Protein AF-0000000087804503 (afdb_homodimer)

pLDDT: mean 93.33, std 11.27, range [19.12, 98.81]

Nearest PDB structures (foldseek):
  5b58-assembly1_C  TM=9.175E-01  e=1.370E-24  Burkholderia cenocepacia J2315
  4hzi-assembly1_A  TM=8.835E-01  e=8.035E-25  Leptospira interrogans serovar Copenhageni str. Fiocruz L1-130
  7lb8-assembly1_C  TM=9.328E-01  e=2.657E-23  Escherichia coli K-12
  4hzi-assembly1_B  TM=8.898E-01  e=1.558E-23  Leptospira interrogans serovar Copenhageni str. Fiocruz L1-130
  6hs3-assembly1_B  TM=8.651E-01  e=2.160E-20  Burkholderia pseudomallei

Foldseek 3Di:
DKKWWAQFWFDPDPDTQAGGAIDTFDFLFEEEEEFDPSNCSLVVLCCLLVVTPTPDTAMDDVRHGPVPDDPLVSLLAEFEDAPDDDDPDWAFLLVLLLLLCVSVADDPPGDQDPLLNVLSCVLCVLLVNNVRRRPTLVPDDPLSNLSSSVSSRCSVVHQEYEYEASCPPHDPVSSVSVLVSVQCCSVVVSHRYYYYHHDLQSSQQRGQKYFQGGSNYGDDIGHQVPQVDQVNCCVRPVWGWDWDADPVRRTIDIDTHHPDCPVPPPPDD/DKKWWAQFWFDPDPDTQAGGAIDTFDFLFEEEEEFDPSNCSLVVLCCLLVVTPTPDTAMDDVNHGPVPDDPLRSLLAEFEDAPDDDDPDWAFLLVLLLLLCVSVQDDPPGDQDPLLNVLSCVLCVLLVNNVRRRPTLVPDDPLSNLSSSVSSRCSVVHQEYEYEASCPPHDPVSSVSVLVSVQCCSVVVSHRYYYYHHDLQSNQQRGQKYFQGGSNYGDDIGHQVPQVDQVSCCVRPVWGWDWDADPVRRTIDIDTHHPDCPVDPPPDD

InterPro domains:
  IPR003439 ABC transporter-like, ATP-binding domain [PF00005] (19-168)
  IPR003439 ABC transporter-like, ATP-binding domain [PS50893] (3-240)
  IPR003593 AAA+ ATPase domain [SM00382] (27-217)
  IPR017871 ABC transporter-like, conserved site [PS00211] (140-154)
  IPR027417 P-loop containing nucleoside triphosphate hydrolase [G3DSA:3.40.50.300] (1-257)
  IPR027417 P-loop containing nucleoside triphosphate hydrolase [SSF52540] (3-231)
  IPR051535 Bacterial siderophore ABC transporter ATP-binding [PTHR42771] (1-259)

Solvent-accessible surface area (backbone atoms only — not comparable to full-atom values): 28613 Å² total; per-residue (Å²): 116,48,41,36,36,42,48,25,19,30,60,54,93,90,45,76,49,27,64,61,38,68,47,73,53,64,63,49,29,36,33,27,41,30,51,38,79,86,22,36,65,67,60,50,53,34,35,71,71,63,73,38,75,63,76,36,61,46,42,26,50,67,84,35,53,58,85,72,48,52,69,51,62,44,40,48,42,46,32,67,38,63,70,79,76,80,73,77,82,92,42,28,37,47,58,51,19,47,58,24,37,50,58,75,41,71,57,101,77,49,70,87,46,73,65,54,52,51,39,36,52,49,23,27,52,74,50,72,34,57,94,46,28,82,38,46,48,88,76,44,54,74,59,54,40,49,38,43,51,49,21,12,36,54,25,33,61,37,55,30,40,36,31,35,38,79,50,68,98,46,38,69,41,48,31,43,50,52,51,48,46,53,50,44,48,24,71,76,66,50,23,22,32,40,31,38,48,76,50,64,50,58,42,30,61,66,27,58,29,37,38,33,24,41,84,21,34,80,76,46,73,39,36,33,85,75,50,68,43,50,67,48,42,31,70,45,45,52,22,38,51,52,77,45,58,37,90,77,75,64,31,43,37,68,51,78,39,65,71,64,86,77,74,72,76,59,77,80,123,118,48,41,36,34,42,47,26,20,30,60,54,95,90,46,74,50,27,64,61,36,70,48,71,53,63,64,50,31,36,34,26,42,33,50,38,79,86,21,33,65,66,61,50,51,34,34,72,70,64,74,37,71,64,77,36,60,44,42,27,49,67,84,35,53,58,83,74,47,52,69,49,63,43,40,48,42,45,33,66,38,63,71,78,74,80,73,77,82,94,42,27,36,48,58,52,18,47,58,22,37,51,59,76,43,72,57,99,79,49,70,88,46,73,64,53,53,51,39,35,51,49,22,27,54,76,51,71,34,59,94,45,28,83,38,47,50,87,77,43,53,74,58,54,41,51,36,42,51,50,19,12,36,53,25,32,61,38,54,29,40,36,30,36,39,82,50,67,97,47,38,68,41,47,31,42,52,52,52,50,44,53,49,45,47,24,73,77,66,50,24,23,32,41,29,38,49,74,52,64,50,57,40,31,59,67,26,58,30,38,40,33,24,43,83,23,34,79,75,47,73,37,35,31,86,76,51,68,43,50,68,48,41,30,70,46,44,51,22,38,53,52,78,45,60,38,89,78,76,63,31,44,35,67,50,76,39,64,71,65,86,78,76,71,76,59,76,7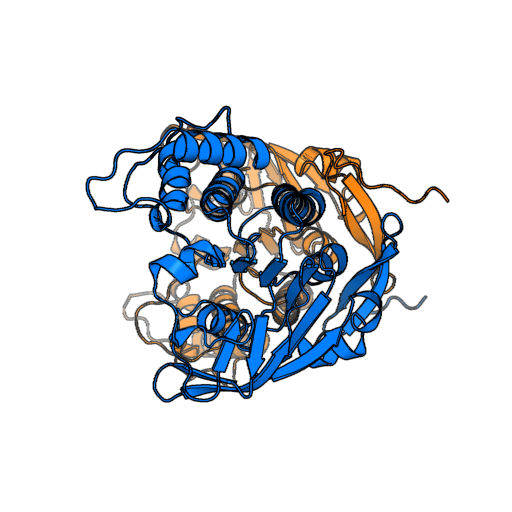9,126

Radius of gyration: 24.73 Å; Cα contacts (8 Å, |Δi|>4): 1094; chains: 2; bounding box: 48×69×72 Å

Secondary structure (DSSP, 8-state):
--EEEEEEEEEETTEEEEEEEEEEEPTTSEEEEEESTTSSHHHHHHHHTTSS--SEEEEEETTEEGGGS-HHHHHTTEEEE-SS----SS-BHHHHHHGGGGGG--STT----HHHHHHHHHHHHHTT-GGGTTSBGGGS-HHHHHHHHHHHHHHT--SEEEEESTTTT--HHHHHHHHHHHHHHHHHH--EEEEE---HHHHHHH-SEEEEEETTEEEEEE-HHHH-SHHHHHHHH-EEEEEEE-TTT--EEEEEEESS---------/--EEEEEEEEEETTEEEEEEEEEEEPTTSEEEEEESTTSSHHHHHHHHTTSS--SEEEEEETTEEGGGS-HHHHHTTEEEE-SS----SS-BHHHHHHGGGGGG--STT----HHHHHHHHHHHHHTT-GGGTTSBGGGS-HHHHHHHHHHHHHHT--SEEEEESTTTT--HHHHHHHHHHHHHHHHHH--EEEEE---HHHHHHH-SEEEEEETTEEEEEE-HHHH-SHHHHHHHH-EEEEEEE-TTT--EEEEEEESS---------

Organism: Veillonella parvula (NCBI:txid29466)

Sequence (538 aa):
MKLEVKNLTTGYGDTKIIENLNLTIPEGKVTALIGANGCGKSTLLKTICRIIRPMDGDVLLDGKSIGSYGSRELAKKVAILPQNPTAPGEITVRELVMYGRAPHQGSLFARTTKEDKEIVEWALKETELLQFADRGITNMSGGQRQRAWIAMAIAQNTDILFLDEPTSFLDVSHQMDVLHLVEHLNKAYNKTIVMVIHELNEAARFADNLVAMKDGKIQYEG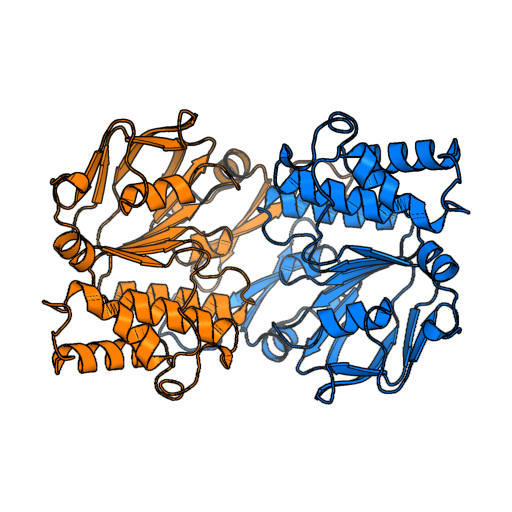TPHTIFHNEMLKDVFGVDSTIMNDPKTDRPFCIPYSTKNYGHTAREVMKLEVKNLTTGYGDTKIIENLNLTIPEGKVTALIGANGCGKSTLLKTICRIIRPMDGDVLLDGKSIGSYGSRELAKKVAILPQNPTAPGEITVRELVMYGRAPHQGSLFARTTKEDKEIVEWALKETELLQFADRGITNMSGGQRQRAWIAMAIAQNTDILFLDEPTSFLDVSHQMDVLHLVEHLNKAYNKTIVMVIHELNEAARFADNLVAMKDGKIQYEGTPHTIFHNEMLKDVFGVDSTIMNDPKTDRPFCIPYSTKNYGHTAREV

Structure (mmCIF, N/CA/C/O backbone):
data_AF-0000000087804503-model_v1
#
loop_
_entity.id
_entity.type
_entity.pdbx_description
1 polymer 'ABC transporter ATP-binding protein'
#
loop_
_atom_site.group_PDB
_atom_site.id
_atom_site.type_symbol
_atom_site.label_atom_id
_atom_site.label_alt_id
_atom_site.label_comp_id
_atom_site.label_asym_id
_atom_site.label_entity_id
_atom_site.label_seq_id
_atom_site.pdbx_PDB_ins_code
_atom_site.Cartn_x
_atom_site.Cartn_y
_atom_site.Cartn_z
_atom_site.occupancy
_atom_site.B_iso_or_equiv
_atom_site.auth_seq_id
_atom_site.auth_comp_id
_atom_site.auth_asym_id
_atom_site.auth_atom_id
_atom_site.pdbx_PDB_model_num
ATOM 1 N N . MET A 1 1 ? -2.441 -28.484 -14.812 1 80.06 1 MET A N 1
ATOM 2 C CA . MET A 1 1 ? -2.969 -28.844 -13.5 1 80.06 1 MET A CA 1
ATOM 3 C C . MET A 1 1 ? -4.203 -28.016 -13.156 1 80.06 1 MET A C 1
ATOM 5 O O . MET A 1 1 ? -4.133 -26.797 -13.102 1 80.06 1 MET A O 1
ATOM 9 N N . LYS A 1 2 ? -5.25 -28.812 -13.062 1 90.62 2 LYS A N 1
ATOM 10 C CA . LYS A 1 2 ? -6.543 -28.156 -12.898 1 90.62 2 LYS A CA 1
ATOM 11 C C . LYS A 1 2 ? -6.844 -27.906 -11.422 1 90.62 2 LYS A C 1
ATOM 13 O O . LYS A 1 2 ? -6.738 -28.812 -10.594 1 90.62 2 LYS A O 1
ATOM 18 N N . LEU A 1 3 ? -7.078 -26.641 -11.023 1 97 3 LEU A N 1
ATOM 19 C CA . LEU A 1 3 ? -7.41 -26.25 -9.664 1 97 3 LEU A CA 1
ATOM 20 C C . LEU A 1 3 ? -8.852 -25.766 -9.578 1 97 3 LEU A C 1
ATOM 22 O O . LEU A 1 3 ? -9.242 -24.828 -10.273 1 97 3 LEU A O 1
ATOM 26 N N . GLU A 1 4 ? -9.648 -26.469 -8.719 1 98.12 4 GLU A N 1
ATOM 27 C CA . GLU A 1 4 ? -11.07 -26.172 -8.594 1 98.12 4 GLU A CA 1
ATOM 28 C C . GLU A 1 4 ? -11.492 -26.078 -7.133 1 98.12 4 GLU A C 1
ATOM 30 O O . GLU A 1 4 ? -11.023 -26.844 -6.297 1 98.12 4 GLU A O 1
ATOM 35 N N . VAL A 1 5 ? -12.281 -25.125 -6.875 1 98.38 5 VAL A N 1
ATOM 36 C CA . VAL A 1 5 ? -12.938 -24.969 -5.582 1 98.38 5 VAL A CA 1
ATOM 37 C C . VAL A 1 5 ? -14.414 -25.344 -5.703 1 98.38 5 VAL A C 1
ATOM 39 O O . VAL A 1 5 ? -15.125 -24.812 -6.562 1 98.38 5 VAL A O 1
ATOM 42 N N . LYS A 1 6 ? -14.836 -26.266 -4.852 1 98.31 6 LYS A N 1
ATOM 43 C CA . LYS A 1 6 ? -16.203 -26.781 -4.957 1 98.31 6 LYS A CA 1
ATOM 44 C C . LYS A 1 6 ? -16.969 -26.562 -3.658 1 98.31 6 LYS A C 1
ATOM 46 O O . LYS A 1 6 ? -16.656 -27.172 -2.637 1 98.31 6 LYS A O 1
ATOM 51 N N . ASN A 1 7 ? -18.062 -25.766 -3.766 1 98.38 7 ASN A N 1
ATOM 52 C CA . ASN A 1 7 ? -18.984 -25.516 -2.66 1 98.38 7 ASN A CA 1
ATOM 53 C C . ASN A 1 7 ? -18.234 -25.234 -1.362 1 98.38 7 ASN A C 1
ATOM 55 O O . ASN A 1 7 ? -18.562 -25.797 -0.316 1 98.38 7 ASN A O 1
ATOM 59 N N . LEU A 1 8 ? -17.281 -24.438 -1.439 1 98.5 8 LEU A N 1
ATOM 60 C CA . LEU A 1 8 ? -16.344 -24.234 -0.34 1 98.5 8 LEU A CA 1
ATOM 61 C C . LEU A 1 8 ? -16.953 -23.312 0.723 1 98.5 8 LEU A C 1
ATOM 63 O O . LEU A 1 8 ? -17.438 -22.234 0.41 1 98.5 8 LEU A O 1
ATOM 67 N N . THR A 1 9 ? -16.984 -23.75 1.893 1 98.62 9 THR A N 1
ATOM 68 C CA . THR A 1 9 ? -17.266 -22.953 3.084 1 98.62 9 THR A CA 1
ATOM 69 C C . THR A 1 9 ? -16.047 -22.938 4.008 1 98.62 9 THR A C 1
ATOM 71 O O . THR A 1 9 ? -15.516 -23.984 4.363 1 98.62 9 THR A O 1
ATOM 74 N N . THR A 1 10 ? -15.555 -21.766 4.32 1 98.25 10 THR A N 1
ATOM 75 C CA . THR A 1 10 ? -14.352 -21.641 5.129 1 98.25 10 THR A CA 1
ATOM 76 C C . THR A 1 10 ? -14.367 -20.359 5.953 1 98.25 10 THR A C 1
ATOM 78 O O . THR A 1 10 ? -15.195 -19.484 5.719 1 98.25 10 THR A O 1
ATOM 81 N N . GLY A 1 11 ? -13.539 -20.25 6.922 1 96.88 11 GLY A N 1
ATOM 82 C CA . GLY A 1 11 ? -13.43 -19.156 7.871 1 96.88 11 GLY A CA 1
ATOM 83 C C . GLY A 1 11 ? -12.523 -19.469 9.047 1 96.88 11 GLY A C 1
ATOM 84 O O . GLY A 1 11 ? -11.531 -20.188 8.898 1 96.88 11 GLY A O 1
ATOM 85 N N . TYR A 1 12 ? -12.766 -18.781 10.07 1 93.81 12 TYR A N 1
ATOM 86 C CA . TYR A 1 12 ? -11.969 -18.953 11.281 1 93.81 12 TYR A CA 1
ATOM 87 C C . TYR A 1 12 ? -12.852 -19.328 12.469 1 93.81 12 TYR A C 1
ATOM 89 O O . TYR A 1 12 ? -13.852 -18.641 12.742 1 93.81 12 TYR A O 1
ATOM 97 N N . GLY A 1 13 ? -12.375 -20.328 13.18 1 92.62 13 GLY A N 1
ATOM 98 C CA . GLY A 1 13 ? -13.219 -20.781 14.266 1 92.62 13 GLY A CA 1
ATOM 99 C C . GLY A 1 13 ? -14.633 -21.109 13.82 1 92.62 13 GLY A C 1
ATOM 100 O O . GLY A 1 13 ? -14.836 -21.891 12.891 1 92.62 13 GLY A O 1
ATOM 101 N N . ASP A 1 14 ? -15.539 -20.391 14.453 1 92.31 14 ASP A N 1
ATOM 102 C CA . ASP A 1 14 ? -16.938 -20.641 14.125 1 92.31 14 ASP A CA 1
ATOM 103 C C . ASP A 1 14 ? -17.484 -19.594 13.164 1 92.31 14 ASP A C 1
ATOM 105 O O . ASP A 1 14 ? -18.641 -19.656 12.75 1 92.31 14 ASP A O 1
ATOM 109 N N . THR A 1 15 ? -16.641 -18.75 12.781 1 94.75 15 THR A N 1
ATOM 110 C CA . THR A 1 15 ? -17.062 -17.656 11.906 1 94.75 15 THR A CA 1
ATOM 111 C C . THR A 1 15 ? -16.828 -18.016 10.438 1 94.75 15 THR A C 1
ATOM 113 O O . THR A 1 15 ? -15.695 -18.266 10.031 1 94.75 15 THR A O 1
ATOM 116 N N . LYS A 1 16 ? -17.906 -18.031 9.656 1 97.44 16 LYS A N 1
ATOM 117 C CA . LYS A 1 16 ? -17.812 -18.281 8.219 1 97.44 16 LYS A CA 1
ATOM 118 C C . LYS A 1 16 ? -17.531 -17 7.445 1 97.44 16 LYS A C 1
ATOM 120 O O . LYS A 1 16 ? -18.281 -16.031 7.57 1 97.44 16 LYS A O 1
ATOM 125 N N . ILE A 1 17 ? -16.484 -17 6.719 1 97.5 17 ILE A N 1
ATOM 126 C CA . ILE A 1 17 ? -16.141 -15.859 5.887 1 97.5 17 ILE A CA 1
ATOM 127 C C . ILE A 1 17 ? -16.594 -16.094 4.453 1 97.5 17 ILE A C 1
ATOM 129 O O . ILE A 1 17 ? -17.047 -15.172 3.775 1 97.5 17 ILE A O 1
ATOM 133 N N . ILE A 1 18 ? -16.469 -17.297 3.963 1 98.31 18 ILE A N 1
ATOM 134 C CA . ILE A 1 18 ? -16.875 -17.734 2.629 1 98.31 18 ILE A CA 1
ATOM 135 C C . ILE A 1 18 ? -17.844 -18.906 2.74 1 98.31 18 ILE A C 1
ATOM 137 O O . ILE A 1 18 ? -17.609 -19.844 3.512 1 98.31 18 ILE A O 1
ATOM 141 N N . GLU A 1 19 ? -18.938 -18.797 1.988 1 98.12 19 GLU A N 1
ATOM 142 C CA . GLU A 1 19 ? -19.938 -19.859 2.021 1 98.12 19 GLU A CA 1
ATOM 143 C C . GLU A 1 19 ? -20.312 -20.328 0.612 1 98.12 19 GLU A C 1
ATOM 145 O O . GLU A 1 19 ? -20.703 -19.516 -0.229 1 98.12 19 GLU A O 1
ATOM 150 N N . ASN A 1 20 ? -20.156 -21.594 0.406 1 98.19 20 ASN A N 1
ATOM 151 C CA . ASN A 1 20 ? -20.594 -22.281 -0.805 1 98.19 20 ASN A CA 1
ATOM 152 C C . ASN A 1 20 ? -20 -21.641 -2.057 1 98.19 20 ASN A C 1
ATOM 154 O O . ASN A 1 20 ? -20.719 -21.344 -3.01 1 98.19 20 ASN A O 1
ATOM 158 N N . LEU A 1 21 ? -18.719 -21.406 -2.012 1 98.56 21 LEU A N 1
ATOM 159 C CA . LEU A 1 21 ? -18.031 -20.734 -3.113 1 98.56 21 LEU A CA 1
ATOM 160 C C . LEU A 1 21 ? -17.5 -21.75 -4.121 1 98.56 21 LEU A C 1
ATOM 162 O O . LEU A 1 21 ? -16.953 -22.797 -3.736 1 98.56 21 LEU A O 1
ATOM 166 N N . ASN A 1 22 ? -17.766 -21.531 -5.402 1 98.62 22 ASN A N 1
ATOM 167 C CA . ASN A 1 22 ? -17.219 -22.312 -6.512 1 98.62 22 ASN A CA 1
ATOM 168 C C . ASN A 1 22 ? -16.281 -21.469 -7.379 1 98.62 22 ASN A C 1
ATOM 170 O O . ASN A 1 22 ? -16.562 -20.312 -7.66 1 98.62 22 ASN A O 1
ATOM 174 N N . LEU A 1 23 ? -15.164 -22.031 -7.773 1 98.5 23 LEU A N 1
ATOM 175 C CA . LEU A 1 23 ? -14.18 -21.312 -8.57 1 98.5 23 LEU A CA 1
ATOM 176 C C . LEU A 1 23 ? -13.281 -22.297 -9.328 1 98.5 23 LEU A C 1
ATOM 178 O O . LEU A 1 23 ? -12.852 -23.312 -8.766 1 98.5 23 LEU A O 1
ATOM 182 N N . THR A 1 24 ? -13.062 -22.047 -10.555 1 98.19 24 THR A N 1
ATOM 183 C CA . THR A 1 24 ? -12.07 -22.781 -11.344 1 98.19 24 THR A CA 1
ATOM 184 C C . THR A 1 24 ? -10.945 -21.859 -11.789 1 98.19 24 THR A C 1
ATOM 186 O O . THR A 1 24 ? -11.195 -20.812 -12.406 1 98.19 24 THR A O 1
ATOM 189 N N . ILE A 1 25 ? -9.781 -22.203 -11.469 1 98 25 ILE A N 1
ATOM 190 C CA . ILE A 1 25 ? -8.625 -21.406 -11.859 1 98 25 ILE A CA 1
ATOM 191 C C . ILE A 1 25 ? -8.117 -21.859 -13.227 1 98 25 ILE A C 1
ATOM 193 O O . ILE A 1 25 ? -7.773 -23.031 -13.406 1 98 25 ILE A O 1
ATOM 197 N N . PRO A 1 26 ? -8.055 -20.938 -14.211 1 97.94 26 PRO A N 1
ATOM 198 C CA . PRO A 1 26 ? -7.543 -21.328 -15.523 1 97.94 26 PRO A CA 1
ATOM 199 C C . PRO A 1 26 ? -6.07 -21.734 -15.492 1 97.94 26 PRO A C 1
ATOM 201 O O . PRO A 1 26 ? -5.246 -21.031 -14.906 1 97.94 26 PRO A O 1
ATOM 204 N N . GLU A 1 27 ? -5.785 -22.812 -16.125 1 97.38 27 GLU A N 1
ATOM 205 C CA . GLU A 1 27 ? -4.426 -23.359 -16.172 1 97.38 27 GLU A CA 1
ATOM 206 C C . GLU A 1 27 ? -3.525 -22.484 -17.047 1 97.38 27 GLU A C 1
ATOM 208 O O . GLU A 1 27 ? -3.939 -22.047 -18.125 1 97.38 27 GLU A O 1
ATOM 213 N N . GLY A 1 28 ? -2.355 -22.266 -16.594 1 98 28 GLY A N 1
ATOM 214 C CA . GLY A 1 28 ? -1.351 -21.562 -17.375 1 98 28 GLY A CA 1
ATOM 215 C C . GLY A 1 28 ? -1.653 -20.094 -17.578 1 98 28 GLY A C 1
ATOM 216 O O . GLY A 1 28 ? -1.182 -19.469 -18.531 1 98 28 GLY A O 1
ATOM 217 N N . LYS A 1 29 ? -2.48 -19.547 -16.672 1 98.5 29 LYS A N 1
ATOM 218 C CA . LYS A 1 29 ? -2.859 -18.141 -16.75 1 98.5 29 LYS A CA 1
ATOM 219 C C . LYS A 1 29 ? -2.562 -17.422 -15.445 1 98.5 29 LYS A C 1
ATOM 221 O O . LYS A 1 29 ? -2.322 -18.062 -14.414 1 98.5 29 LYS A O 1
ATOM 226 N N . VAL A 1 30 ? -2.518 -16.141 -15.523 1 98.69 30 VAL A N 1
ATOM 227 C CA . VAL A 1 30 ? -2.43 -15.297 -14.336 1 98.69 30 VAL A CA 1
ATOM 228 C C . VAL A 1 30 ? -3.828 -14.859 -13.914 1 98.69 30 VAL A C 1
ATOM 230 O O . VAL A 1 30 ? -4.531 -14.188 -14.672 1 98.69 30 VAL A O 1
ATOM 233 N N . THR A 1 31 ? -4.238 -15.281 -12.734 1 98.75 31 THR A N 1
ATOM 234 C CA . THR A 1 31 ? -5.516 -14.875 -12.156 1 98.75 31 THR A CA 1
ATOM 235 C C . THR A 1 31 ? -5.305 -13.938 -10.977 1 98.75 31 THR A C 1
ATOM 237 O O . THR A 1 31 ? -4.504 -14.227 -10.078 1 98.75 31 THR A O 1
ATOM 240 N N . ALA A 1 32 ? -5.949 -12.789 -11 1 98.75 32 ALA A N 1
ATOM 241 C CA . ALA A 1 32 ? -5.91 -11.852 -9.875 1 98.75 32 ALA A CA 1
ATOM 242 C C . ALA A 1 32 ? -7.203 -11.914 -9.07 1 98.75 32 ALA A C 1
ATOM 244 O O . ALA A 1 32 ? -8.297 -11.797 -9.625 1 98.75 32 ALA A O 1
ATOM 245 N N . LEU A 1 33 ? -7.055 -12.188 -7.797 1 98.5 33 LEU A N 1
ATOM 246 C CA . LEU A 1 33 ? -8.148 -12.039 -6.84 1 98.5 33 LEU A CA 1
ATOM 247 C C . LEU A 1 33 ? -8.234 -10.609 -6.324 1 98.5 33 LEU A C 1
ATOM 249 O O . LEU A 1 33 ? -7.285 -10.109 -5.715 1 98.5 33 LEU A O 1
ATOM 253 N N . ILE A 1 34 ? -9.367 -9.953 -6.602 1 98.44 34 ILE A N 1
ATOM 254 C CA . ILE A 1 34 ? -9.539 -8.562 -6.199 1 98.44 34 ILE A CA 1
ATOM 255 C C . ILE A 1 34 ? -10.812 -8.414 -5.371 1 98.44 34 ILE A C 1
ATOM 257 O O . ILE A 1 34 ? -11.688 -9.273 -5.414 1 98.44 34 ILE A O 1
ATOM 261 N N . GLY A 1 35 ? -10.875 -7.379 -4.605 1 97.88 35 GLY A N 1
ATOM 262 C CA . GLY A 1 35 ? -11.969 -7.066 -3.705 1 97.88 35 GLY A CA 1
ATOM 263 C C . GLY A 1 35 ? -11.57 -6.16 -2.561 1 97.88 35 GLY A C 1
ATOM 264 O O . GLY A 1 35 ? -10.375 -5.953 -2.316 1 97.88 35 GLY A O 1
ATOM 265 N N . ALA A 1 36 ? -12.57 -5.664 -1.93 1 95.56 36 ALA A N 1
ATOM 266 C CA . ALA A 1 36 ? -12.312 -4.773 -0.8 1 95.56 36 ALA A CA 1
ATOM 267 C C . ALA A 1 36 ? -11.641 -5.523 0.347 1 95.56 36 ALA A C 1
ATOM 269 O O . ALA A 1 36 ? -11.633 -6.758 0.367 1 95.56 36 ALA A O 1
ATOM 270 N N . ASN A 1 37 ? -11.039 -4.734 1.237 1 91.94 37 ASN A N 1
ATOM 271 C CA . ASN A 1 37 ? -10.422 -5.336 2.414 1 91.94 37 ASN A CA 1
ATOM 272 C C . ASN A 1 37 ? -11.422 -6.156 3.217 1 91.94 37 ASN A C 1
ATOM 274 O O . ASN A 1 37 ? -12.57 -5.73 3.408 1 91.94 37 ASN A O 1
ATOM 278 N N . GLY A 1 38 ? -11.07 -7.336 3.588 1 90.94 38 GLY A N 1
ATOM 279 C CA . GLY A 1 38 ? -11.891 -8.141 4.477 1 90.94 38 GLY A CA 1
ATOM 280 C C . GLY A 1 38 ? -12.906 -8.992 3.74 1 90.94 38 GLY A C 1
ATOM 281 O O . GLY A 1 38 ? -13.695 -9.711 4.367 1 90.94 38 GLY A O 1
ATOM 282 N N . CYS A 1 39 ? -12.844 -8.953 2.465 1 95.25 39 CYS A N 1
ATOM 283 C CA . CYS A 1 39 ? -13.914 -9.641 1.734 1 95.25 39 CYS A CA 1
ATOM 284 C C . CYS A 1 39 ? -13.633 -11.133 1.638 1 95.25 39 CYS A C 1
ATOM 286 O O . CYS A 1 39 ? -14.469 -11.891 1.143 1 95.25 39 CYS A O 1
ATOM 288 N N . GLY A 1 40 ? -12.422 -11.594 2.002 1 96.19 40 GLY A N 1
ATOM 289 C CA . GLY A 1 40 ? -12.188 -13.023 2.072 1 96.19 40 GLY A CA 1
ATOM 290 C C . GLY A 1 40 ? -11.086 -13.492 1.137 1 96.19 40 GLY A C 1
ATOM 291 O O . GLY A 1 40 ? -10.844 -14.695 1.011 1 96.19 40 GLY A O 1
ATOM 292 N N . LYS A 1 41 ? -10.391 -12.609 0.446 1 96.94 41 LYS A N 1
ATOM 293 C CA . LYS A 1 41 ? -9.383 -12.969 -0.545 1 96.94 41 LYS A CA 1
ATOM 294 C C . LYS A 1 41 ? -8.297 -13.844 0.072 1 96.94 41 LYS A C 1
ATOM 296 O O . LYS A 1 41 ? -7.988 -14.922 -0.44 1 96.94 41 LYS A O 1
ATOM 301 N N . SER A 1 42 ? -7.719 -13.344 1.182 1 94.62 42 SER A N 1
ATOM 302 C CA . SER A 1 42 ? -6.637 -14.07 1.837 1 94.62 42 SER A CA 1
ATOM 303 C C . SER A 1 42 ? -7.133 -15.383 2.432 1 94.62 42 SER A C 1
ATOM 305 O O . SER A 1 42 ? -6.43 -16.391 2.389 1 94.62 42 SER A O 1
ATOM 307 N N . THR A 1 43 ? -8.344 -15.414 2.98 1 95.88 43 THR A N 1
ATOM 308 C CA . THR A 1 43 ? -8.945 -16.641 3.508 1 95.88 43 THR A CA 1
ATOM 309 C C . THR A 1 43 ? -9.102 -17.688 2.408 1 95.88 43 THR A C 1
ATOM 311 O O . THR A 1 43 ? -8.773 -18.859 2.607 1 95.88 43 THR A O 1
ATOM 314 N N . LEU A 1 44 ? -9.578 -17.188 1.255 1 97.88 44 LEU A N 1
ATOM 315 C CA . LEU A 1 44 ? -9.727 -18.094 0.117 1 97.88 44 LEU A CA 1
ATOM 316 C C . LEU A 1 44 ? -8.375 -18.672 -0.301 1 97.88 44 LEU A C 1
ATOM 318 O O . LEU A 1 44 ? -8.234 -19.875 -0.45 1 97.88 44 LEU A O 1
ATOM 322 N N . LEU A 1 45 ? -7.383 -17.781 -0.464 1 96.88 45 LEU A N 1
ATOM 323 C CA . LEU A 1 45 ? -6.055 -18.203 -0.895 1 96.88 45 LEU A CA 1
ATOM 324 C C . LEU A 1 45 ? -5.453 -19.203 0.084 1 96.88 45 LEU A C 1
ATOM 326 O O . LEU A 1 45 ? -4.961 -20.266 -0.326 1 96.88 45 LEU A O 1
ATOM 330 N N . LYS A 1 46 ? -5.555 -18.969 1.358 1 94.81 46 LYS A N 1
ATOM 331 C CA . LYS A 1 46 ? -5.008 -19.828 2.396 1 94.81 46 LYS A CA 1
ATOM 332 C C . LYS A 1 46 ? -5.707 -21.188 2.406 1 94.81 46 LYS A C 1
ATOM 334 O O . LYS A 1 46 ? -5.078 -22.219 2.676 1 94.81 46 LYS A O 1
ATOM 339 N N . THR A 1 47 ? -6.977 -21.156 2.139 1 96.94 47 THR A N 1
ATOM 340 C CA . THR A 1 47 ? -7.723 -22.406 2.1 1 96.94 47 THR A CA 1
ATOM 341 C C . THR A 1 47 ? -7.301 -23.25 0.896 1 96.94 47 THR A C 1
ATOM 343 O O . THR A 1 47 ? -7.098 -24.453 1.02 1 96.94 47 THR A O 1
ATOM 346 N N . ILE A 1 48 ? -7.125 -22.578 -0.228 1 96.94 48 ILE A N 1
ATOM 347 C CA . ILE A 1 48 ? -6.723 -23.266 -1.446 1 96.94 48 ILE A CA 1
ATOM 348 C C . ILE A 1 48 ? -5.332 -23.875 -1.259 1 96.94 48 ILE A C 1
ATOM 350 O O . ILE A 1 48 ? -5.051 -24.969 -1.771 1 96.94 48 ILE A O 1
ATOM 354 N N . CYS A 1 49 ? -4.516 -23.25 -0.451 1 94.81 49 CYS A N 1
ATOM 355 C CA . CYS A 1 49 ? -3.146 -23.703 -0.232 1 94.81 49 CYS A CA 1
ATOM 356 C C . CYS A 1 49 ? -3.068 -24.625 0.975 1 94.81 49 CYS A C 1
ATOM 358 O O . CYS A 1 49 ? -1.976 -24.953 1.443 1 94.81 49 CYS A O 1
ATOM 360 N N . ARG A 1 50 ? -4.164 -24.938 1.592 1 95.81 50 ARG A N 1
ATOM 361 C CA . ARG A 1 50 ? -4.32 -25.906 2.674 1 95.81 50 ARG A CA 1
ATOM 362 C C . ARG A 1 50 ? -3.744 -25.359 3.979 1 95.81 50 ARG A C 1
ATOM 364 O O . ARG A 1 50 ? -3.316 -26.141 4.84 1 95.81 50 ARG A O 1
ATOM 371 N N . ILE A 1 51 ? -3.613 -24.125 4.078 1 93.06 51 ILE A N 1
ATOM 372 C CA . ILE A 1 51 ? -3.217 -23.484 5.328 1 93.06 51 ILE A CA 1
ATOM 373 C C . ILE A 1 51 ? -4.41 -23.422 6.277 1 93.06 51 ILE A C 1
ATOM 375 O O . ILE A 1 51 ? -4.254 -23.562 7.496 1 93.06 51 ILE A O 1
ATOM 379 N N . ILE A 1 52 ? -5.586 -23.203 5.75 1 94.88 52 ILE A N 1
ATOM 380 C CA . ILE A 1 52 ? -6.848 -23.25 6.48 1 94.88 52 ILE A CA 1
ATOM 381 C C . ILE A 1 52 ? -7.68 -24.438 6.004 1 94.88 52 ILE A C 1
ATOM 383 O O . ILE A 1 52 ? -7.805 -24.672 4.801 1 94.88 52 ILE A O 1
ATOM 387 N N . ARG A 1 53 ? -8.203 -25.203 6.914 1 95.06 53 ARG A N 1
ATOM 388 C CA . ARG A 1 53 ? -9.062 -26.328 6.562 1 95.06 53 ARG A CA 1
ATOM 389 C C . ARG A 1 53 ? -10.469 -25.859 6.23 1 95.06 53 ARG A C 1
ATOM 391 O O . ARG A 1 53 ? -11.07 -25.094 6.992 1 95.06 53 ARG A O 1
ATOM 398 N N . PRO A 1 54 ? -10.977 -26.312 5.184 1 97.12 54 PRO A N 1
ATOM 399 C CA . PRO A 1 54 ? -12.367 -25.984 4.879 1 97.12 54 PRO A CA 1
ATOM 400 C C . PRO A 1 54 ? -13.352 -26.516 5.914 1 97.12 54 PRO A C 1
ATOM 402 O O . PRO A 1 54 ? -13.117 -27.578 6.496 1 97.12 54 PRO A O 1
ATOM 405 N N . MET A 1 55 ? -14.375 -25.75 6.137 1 97.5 55 MET A N 1
ATOM 406 C CA . MET A 1 55 ? -15.469 -26.203 6.988 1 97.5 55 MET A CA 1
ATOM 407 C C . MET A 1 55 ? -16.406 -27.125 6.211 1 97.5 55 MET A C 1
ATOM 409 O O . MET A 1 55 ? -17 -28.031 6.785 1 97.5 55 MET A O 1
ATOM 413 N N . ASP A 1 56 ? -16.578 -26.828 4.992 1 97.81 56 ASP A N 1
ATOM 414 C CA . ASP A 1 56 ? -17.359 -27.625 4.051 1 97.81 56 ASP A CA 1
ATOM 415 C C . ASP A 1 56 ? -16.859 -27.453 2.623 1 97.81 56 ASP A C 1
ATOM 417 O O . ASP A 1 56 ? -16.125 -26.5 2.334 1 97.81 56 ASP A O 1
ATOM 421 N N . GLY A 1 57 ? -17.234 -28.375 1.787 1 98 57 GLY A N 1
ATOM 422 C CA . GLY A 1 57 ? -16.734 -28.328 0.418 1 98 57 GLY A CA 1
ATOM 423 C C . GLY A 1 57 ? -15.312 -28.812 0.276 1 98 57 GLY A C 1
ATOM 424 O O . GLY A 1 57 ? -14.781 -29.484 1.169 1 98 57 GLY A O 1
ATOM 425 N N . ASP A 1 58 ? -14.719 -28.484 -0.953 1 97.56 58 ASP A N 1
ATOM 426 C CA . ASP A 1 58 ? -13.398 -29.047 -1.199 1 97.56 58 ASP A CA 1
ATOM 427 C C . ASP A 1 58 ? -12.625 -28.219 -2.217 1 97.56 58 ASP A C 1
ATOM 429 O O . ASP A 1 58 ? -13.211 -27.406 -2.943 1 97.56 58 ASP A O 1
ATOM 433 N N . VAL A 1 59 ? -11.398 -28.297 -2.121 1 98 59 VAL A N 1
ATOM 434 C CA . VAL A 1 59 ? -10.484 -27.844 -3.162 1 98 59 VAL A CA 1
ATOM 435 C C . VAL A 1 59 ? -9.875 -29.031 -3.885 1 98 59 VAL A C 1
ATOM 437 O O . VAL A 1 59 ? -9.336 -29.938 -3.25 1 98 59 VAL A O 1
ATOM 440 N N . LEU A 1 60 ? -9.984 -29.016 -5.191 1 97.88 60 LEU A N 1
ATOM 441 C CA . LEU A 1 60 ? -9.5 -30.141 -5.984 1 97.88 60 LEU A CA 1
ATOM 442 C C . LEU A 1 60 ? -8.312 -29.734 -6.844 1 97.88 60 LEU A C 1
ATOM 444 O O . LEU A 1 60 ? -8.328 -28.672 -7.48 1 97.88 60 LEU A O 1
ATOM 448 N N . LEU A 1 61 ? -7.328 -30.531 -6.824 1 96.5 61 LEU A N 1
ATOM 449 C CA . LEU A 1 61 ? -6.184 -30.453 -7.727 1 96.5 61 LEU A CA 1
ATOM 450 C C . LEU A 1 61 ? -6.109 -31.672 -8.633 1 96.5 61 LEU A C 1
ATOM 452 O O . LEU A 1 61 ? -5.84 -32.781 -8.156 1 96.5 61 LEU A O 1
ATOM 456 N N . ASP A 1 62 ? -6.363 -31.5 -9.875 1 94 62 ASP A N 1
ATOM 457 C CA . ASP A 1 62 ? -6.484 -32.594 -10.844 1 94 62 ASP A CA 1
ATOM 458 C C . ASP A 1 62 ? -7.516 -33.594 -10.391 1 94 62 ASP A C 1
ATOM 460 O O . ASP A 1 62 ? -7.246 -34.812 -10.398 1 94 62 ASP A O 1
ATOM 464 N N . GLY A 1 63 ? -8.539 -33.094 -9.875 1 94.38 63 GLY A N 1
ATOM 465 C CA . GLY A 1 63 ? -9.664 -33.938 -9.516 1 94.38 63 GLY A CA 1
ATOM 466 C C . GLY A 1 63 ? -9.516 -34.594 -8.148 1 94.38 63 GLY A C 1
ATOM 467 O O . GLY A 1 63 ? -10.453 -35.219 -7.656 1 94.38 63 GLY A O 1
ATOM 468 N N . LYS A 1 64 ? -8.398 -34.406 -7.559 1 96 64 LYS A N 1
ATOM 469 C CA . LYS A 1 64 ? -8.141 -35 -6.246 1 96 64 LYS A CA 1
ATOM 470 C C . LYS A 1 64 ? -8.195 -33.938 -5.152 1 96 64 LYS A C 1
ATOM 472 O O . LYS A 1 64 ? -7.672 -32.844 -5.324 1 96 64 LYS A O 1
ATOM 477 N N . SER A 1 65 ? -8.773 -34.312 -4.043 1 96.88 65 SER A N 1
ATOM 478 C CA . SER A 1 65 ? -8.867 -33.406 -2.922 1 96.88 65 SER A CA 1
ATOM 479 C C . SER A 1 65 ? -7.488 -33 -2.406 1 96.88 65 SER A C 1
ATOM 481 O O . SER A 1 65 ? -6.633 -33.875 -2.188 1 96.88 65 SER A O 1
ATOM 483 N N . ILE A 1 66 ? -7.328 -31.719 -2.221 1 95.44 66 ILE A N 1
ATOM 484 C CA . ILE A 1 66 ? -6.043 -31.234 -1.734 1 95.44 66 ILE A CA 1
ATOM 485 C C . ILE A 1 66 ? -5.766 -31.812 -0.347 1 95.44 66 ILE A C 1
ATOM 487 O O . ILE A 1 66 ? -4.605 -32 0.027 1 95.44 66 ILE A O 1
ATOM 491 N N . GLY A 1 67 ? -6.781 -32.094 0.382 1 94.06 67 GLY A N 1
ATOM 492 C CA . GLY A 1 67 ? -6.652 -32.656 1.707 1 94.06 67 GLY A CA 1
ATOM 493 C C . GLY A 1 67 ? -6.078 -34.062 1.688 1 94.06 67 GLY A C 1
ATOM 494 O O . GLY A 1 67 ? -5.551 -34.562 2.695 1 94.06 67 GLY A O 1
ATOM 495 N N . SER A 1 68 ? -6.133 -34.719 0.624 1 95.19 68 SER A N 1
ATOM 496 C CA . SER A 1 68 ? -5.723 -36.094 0.531 1 95.19 68 SER A CA 1
ATOM 497 C C . SER A 1 68 ? -4.258 -36.219 0.13 1 95.19 68 SER A C 1
ATOM 499 O O . SER A 1 68 ? -3.672 -37.312 0.214 1 95.19 68 SER A O 1
ATOM 501 N N . TYR A 1 69 ? -3.701 -35.188 -0.265 1 95 69 TYR A N 1
ATOM 502 C CA . TYR A 1 69 ? -2.285 -35.219 -0.618 1 95 69 TYR A CA 1
ATOM 503 C C . TYR A 1 69 ? -1.413 -35.25 0.63 1 95 69 TYR A C 1
ATOM 505 O O . TYR A 1 69 ? -1.731 -34.625 1.644 1 95 69 TYR A O 1
ATOM 513 N N . GLY A 1 70 ? -0.323 -36 0.497 1 94.75 70 GLY A N 1
ATOM 514 C CA . GLY A 1 70 ? 0.727 -35.781 1.475 1 94.75 70 GLY A CA 1
ATOM 515 C C . GLY A 1 70 ? 1.31 -34.375 1.401 1 94.75 70 GLY A C 1
ATOM 516 O O . GLY A 1 70 ? 1.361 -33.781 0.325 1 94.75 70 GLY A O 1
ATOM 517 N N . SER A 1 71 ? 1.779 -33.844 2.479 1 93.94 71 SER A N 1
ATOM 518 C CA . SER A 1 71 ? 2.275 -32.469 2.537 1 93.94 71 SER A CA 1
ATOM 519 C C . SER A 1 71 ? 3.426 -32.281 1.56 1 93.94 71 SER A C 1
ATOM 521 O O . SER A 1 71 ? 3.449 -31.281 0.827 1 93.94 71 SER A O 1
ATOM 523 N N . ARG A 1 72 ? 4.305 -33.188 1.544 1 94.62 72 ARG A N 1
ATOM 524 C CA . ARG A 1 72 ? 5.457 -33.094 0.658 1 94.62 72 ARG A CA 1
ATOM 525 C C . ARG A 1 72 ? 5.031 -33.156 -0.805 1 94.62 72 ARG A C 1
ATOM 527 O O . ARG A 1 72 ? 5.527 -32.375 -1.638 1 94.62 72 ARG A O 1
ATOM 534 N N . GLU A 1 73 ? 4.184 -34.031 -1.097 1 94.62 73 GLU A N 1
ATOM 535 C CA . GLU A 1 73 ? 3.697 -34.156 -2.465 1 94.62 73 GLU A CA 1
ATOM 536 C C . GLU A 1 73 ? 2.977 -32.906 -2.936 1 94.62 73 GLU A C 1
ATOM 538 O O . GLU A 1 73 ? 3.191 -32.438 -4.059 1 94.62 73 GLU A O 1
ATOM 543 N N . LEU A 1 74 ? 2.119 -32.375 -2.084 1 95.5 74 LEU A N 1
ATOM 544 C CA . LEU A 1 74 ? 1.4 -31.156 -2.428 1 95.5 74 LEU A CA 1
ATOM 545 C C . LEU A 1 74 ? 2.369 -29.984 -2.633 1 95.5 74 LEU A C 1
ATOM 547 O O . LEU A 1 74 ? 2.207 -29.203 -3.564 1 95.5 74 LEU A O 1
ATOM 551 N N . ALA A 1 75 ? 3.385 -29.969 -1.787 1 95.81 75 ALA A N 1
ATOM 552 C CA . ALA A 1 75 ? 4.363 -28.891 -1.821 1 95.81 75 ALA A CA 1
ATOM 553 C C . ALA A 1 75 ? 5.18 -28.922 -3.109 1 95.81 75 ALA A C 1
ATOM 555 O O . ALA A 1 75 ? 5.793 -27.922 -3.494 1 95.81 75 ALA A O 1
ATOM 556 N N . LYS A 1 76 ? 5.223 -29.984 -3.775 1 96 76 LYS A N 1
ATOM 557 C CA . LYS A 1 76 ? 5.91 -30.109 -5.055 1 96 76 LYS A CA 1
ATOM 558 C C . LYS A 1 76 ? 5.02 -29.641 -6.203 1 96 76 LYS A C 1
ATOM 560 O O . LYS A 1 76 ? 5.48 -29.5 -7.34 1 96 76 LYS A O 1
ATOM 565 N N . LYS A 1 77 ? 3.771 -29.328 -5.863 1 96.06 77 LYS A N 1
ATOM 566 C CA . LYS A 1 77 ? 2.818 -28.938 -6.898 1 96.06 77 LYS A CA 1
ATOM 567 C C . LYS A 1 77 ? 2.389 -27.484 -6.738 1 96.06 77 LYS A C 1
ATOM 569 O O . LYS A 1 77 ? 2.064 -26.812 -7.719 1 96.06 77 LYS A O 1
ATOM 574 N N . VAL A 1 78 ? 2.35 -27.031 -5.484 1 96.69 78 VAL A N 1
ATOM 575 C CA . VAL A 1 78 ? 1.805 -25.719 -5.176 1 96.69 78 VAL A CA 1
ATOM 576 C C . VAL A 1 78 ? 2.773 -24.953 -4.273 1 96.69 78 VAL A C 1
ATOM 578 O O . VAL A 1 78 ? 3.191 -25.469 -3.23 1 96.69 78 VAL A O 1
ATOM 581 N N . ALA A 1 79 ? 3.15 -23.719 -4.695 1 97 79 ALA A N 1
ATOM 582 C CA . ALA A 1 79 ? 3.945 -22.812 -3.869 1 97 79 ALA A CA 1
ATOM 583 C C . ALA A 1 79 ? 3.148 -21.562 -3.506 1 97 79 ALA A C 1
ATOM 585 O O . ALA A 1 79 ? 2.281 -21.141 -4.27 1 97 79 ALA A O 1
ATOM 586 N N . ILE A 1 80 ? 3.443 -21 -2.312 1 96.06 80 ILE A N 1
ATOM 587 C CA . ILE A 1 80 ? 2.758 -19.781 -1.887 1 96.06 80 ILE A CA 1
ATOM 588 C C . ILE A 1 80 ? 3.771 -18.797 -1.316 1 96.06 80 ILE A C 1
ATOM 590 O O . ILE A 1 80 ? 4.688 -19.188 -0.591 1 96.06 80 ILE A O 1
ATOM 594 N N . LEU A 1 81 ? 3.691 -17.609 -1.783 1 96.12 81 LEU A N 1
ATOM 595 C CA . LEU A 1 81 ? 4.297 -16.469 -1.088 1 96.12 81 LEU A CA 1
ATOM 596 C C . LEU A 1 81 ? 3.27 -15.75 -0.224 1 96.12 81 LEU A C 1
ATOM 598 O O . LEU A 1 81 ? 2.385 -15.07 -0.746 1 96.12 81 LEU A O 1
ATOM 602 N N . PRO A 1 82 ? 3.42 -15.844 1.135 1 93.19 82 PRO A N 1
ATOM 603 C CA . PRO A 1 82 ? 2.453 -15.172 2.004 1 93.19 82 PRO A CA 1
ATOM 604 C C . PRO A 1 82 ? 2.67 -13.656 2.068 1 93.19 82 PRO A C 1
ATOM 606 O O . PRO A 1 82 ? 3.682 -13.156 1.573 1 93.19 82 PRO A O 1
ATOM 609 N N . GLN A 1 83 ? 1.734 -12.945 2.561 1 86 83 GLN A N 1
ATOM 610 C CA . GLN A 1 83 ? 1.738 -11.484 2.615 1 86 83 GLN A CA 1
ATOM 611 C C . GLN A 1 83 ? 2.914 -10.969 3.441 1 86 83 GLN A C 1
ATOM 613 O O . GLN A 1 83 ? 3.551 -9.984 3.074 1 86 83 GLN A O 1
ATOM 618 N N . ASN A 1 84 ? 3.24 -11.484 4.531 1 86.44 84 ASN A N 1
ATOM 619 C CA . ASN A 1 84 ? 4.328 -11.062 5.406 1 86.44 84 ASN A CA 1
ATOM 620 C C . ASN A 1 84 ? 5.258 -12.227 5.734 1 86.44 84 ASN A C 1
ATOM 622 O O . ASN A 1 84 ? 5.254 -12.734 6.859 1 86.44 84 ASN A O 1
ATOM 626 N N . PRO A 1 85 ? 6.082 -12.43 4.723 1 89.5 85 PRO A N 1
ATOM 627 C CA . PRO A 1 85 ? 6.996 -13.539 5.008 1 89.5 85 PRO A CA 1
ATOM 628 C C . PRO A 1 85 ? 8.102 -13.156 5.988 1 89.5 85 PRO A C 1
ATOM 630 O O . PRO A 1 85 ? 8.508 -11.992 6.043 1 89.5 85 PRO A O 1
ATOM 633 N N . THR A 1 86 ? 8.5 -14.086 6.812 1 86.44 86 THR A N 1
ATOM 634 C CA . THR A 1 86 ? 9.578 -13.867 7.77 1 86.44 86 THR A CA 1
ATOM 635 C C . THR A 1 86 ? 10.688 -14.898 7.586 1 86.44 86 THR A C 1
ATOM 637 O O . THR A 1 86 ? 10.422 -16.047 7.227 1 86.44 86 THR A O 1
ATOM 640 N N . ALA A 1 87 ? 11.859 -14.461 7.598 1 82.31 87 ALA A N 1
ATOM 641 C CA . ALA A 1 87 ? 13.008 -15.359 7.523 1 82.31 87 ALA A CA 1
ATOM 642 C C . ALA A 1 87 ? 13.602 -15.609 8.906 1 82.31 87 ALA A C 1
ATOM 644 O O . ALA A 1 87 ? 13.57 -14.727 9.773 1 82.31 87 ALA A O 1
ATOM 645 N N . PRO A 1 88 ? 14.047 -16.828 9.039 1 77.81 88 PRO A N 1
ATOM 646 C CA . PRO A 1 88 ? 14.734 -17.094 10.305 1 77.81 88 PRO A CA 1
ATOM 647 C C . PRO A 1 88 ? 16.078 -16.375 10.422 1 77.81 88 PRO A C 1
ATOM 649 O O . PRO A 1 88 ? 16.859 -16.375 9.469 1 77.81 88 PRO A O 1
ATOM 652 N N . GLY A 1 89 ? 16.312 -15.609 11.492 1 79.62 89 GLY A N 1
ATOM 653 C CA . GLY A 1 89 ? 17.594 -15.039 11.859 1 79.62 89 GLY A CA 1
ATOM 654 C C . GLY A 1 89 ? 18.266 -14.289 10.727 1 79.62 89 GLY A C 1
ATOM 655 O O . GLY A 1 89 ? 17.594 -13.727 9.859 1 79.62 89 GLY A O 1
ATOM 656 N N . GLU A 1 90 ? 19.656 -14.289 10.711 1 87.75 90 GLU A N 1
ATOM 657 C CA . GLU A 1 90 ? 20.5 -13.688 9.68 1 87.75 90 GLU A CA 1
ATOM 658 C C . GLU A 1 90 ? 20.906 -14.719 8.633 1 87.75 90 GLU A C 1
ATOM 660 O O . GLU A 1 90 ? 21.688 -15.633 8.922 1 87.75 90 GLU A O 1
ATOM 665 N N . ILE A 1 91 ? 20.312 -14.727 7.398 1 95 91 ILE A N 1
ATOM 666 C CA . ILE A 1 91 ? 20.641 -15.656 6.324 1 95 91 ILE A CA 1
ATOM 667 C C . ILE A 1 91 ? 20.891 -14.883 5.031 1 95 91 ILE A C 1
ATOM 669 O O . ILE A 1 91 ? 20.453 -13.742 4.891 1 95 91 ILE A O 1
ATOM 673 N N . THR A 1 92 ? 21.578 -15.531 4.152 1 97.56 92 THR A N 1
ATOM 674 C CA . THR A 1 92 ? 21.844 -14.93 2.852 1 97.56 92 THR A CA 1
ATOM 675 C C . THR A 1 92 ? 20.672 -15.133 1.902 1 97.56 92 THR A C 1
ATOM 677 O O . THR A 1 92 ? 19.781 -15.945 2.174 1 97.56 92 THR A O 1
ATOM 680 N N . VAL A 1 93 ? 20.656 -14.391 0.832 1 97.88 93 VAL A N 1
ATOM 681 C CA . VAL A 1 93 ? 19.641 -14.539 -0.208 1 97.88 93 VAL A CA 1
ATOM 682 C C . VAL A 1 93 ? 19.656 -15.969 -0.743 1 97.88 93 VAL A C 1
ATOM 684 O O . VAL A 1 93 ? 18.594 -16.594 -0.867 1 97.88 93 VAL A O 1
ATOM 687 N N . ARG A 1 94 ? 20.812 -16.516 -1.021 1 98 94 ARG A N 1
ATOM 688 C CA . ARG A 1 94 ? 20.953 -17.875 -1.527 1 98 94 ARG A CA 1
ATOM 689 C C . ARG A 1 94 ? 20.359 -18.891 -0.55 1 98 94 ARG A C 1
ATOM 691 O O . ARG A 1 94 ? 19.656 -19.812 -0.956 1 98 94 ARG A O 1
ATOM 698 N N . GLU A 1 95 ? 20.672 -18.719 0.708 1 96.88 95 GLU A N 1
ATOM 699 C CA . GLU A 1 95 ? 20.141 -19.609 1.733 1 96.88 95 GLU A CA 1
ATOM 700 C C . GLU A 1 95 ? 18.609 -19.547 1.793 1 96.88 95 GLU A C 1
ATOM 702 O O . GLU A 1 95 ? 17.953 -20.562 1.919 1 96.88 95 GLU A O 1
ATOM 707 N N . LEU A 1 96 ? 18.109 -18.297 1.73 1 96.75 96 LEU A N 1
ATOM 708 C CA . LEU A 1 96 ? 16.656 -18.125 1.713 1 96.75 96 LEU A CA 1
ATOM 709 C C . LEU A 1 96 ? 16.031 -18.891 0.542 1 96.75 96 LEU A C 1
ATOM 711 O O . LEU A 1 96 ? 15.062 -19.625 0.721 1 96.75 96 LEU A O 1
ATOM 715 N N . VAL A 1 97 ? 16.609 -18.703 -0.649 1 97.62 97 VAL A N 1
ATOM 716 C CA . VAL A 1 97 ? 16.078 -19.312 -1.861 1 97.62 97 VAL A CA 1
ATOM 717 C C . VAL A 1 97 ? 16.172 -20.828 -1.76 1 97.62 97 VAL A C 1
ATOM 719 O O . VAL A 1 97 ? 15.289 -21.547 -2.25 1 97.62 97 VAL A O 1
ATOM 722 N N . MET A 1 98 ? 17.141 -21.328 -1.051 1 96.62 98 MET A N 1
ATOM 723 C CA . MET A 1 98 ? 17.328 -22.766 -0.874 1 96.62 98 MET A CA 1
ATOM 724 C C . MET A 1 98 ? 16.172 -23.375 -0.07 1 96.62 98 MET A C 1
ATOM 726 O O . MET A 1 98 ? 15.859 -24.562 -0.219 1 96.62 98 MET A O 1
ATOM 730 N N . TYR A 1 99 ? 15.57 -22.609 0.799 1 94.62 99 TYR A N 1
ATOM 731 C CA . TYR A 1 99 ? 14.414 -23.094 1.54 1 94.62 99 TYR A CA 1
ATOM 732 C C . TYR A 1 99 ? 13.312 -23.531 0.592 1 94.62 99 TYR A C 1
ATOM 734 O O . TYR A 1 99 ? 12.5 -24.406 0.935 1 94.62 99 TYR A O 1
ATOM 742 N N . GLY A 1 100 ? 13.273 -22.953 -0.603 1 96.12 100 GLY A N 1
ATOM 743 C CA . GLY A 1 100 ? 12.297 -23.359 -1.601 1 96.12 100 GLY A CA 1
ATOM 744 C C . GLY A 1 100 ? 12.461 -24.797 -2.053 1 96.12 100 GLY A C 1
ATOM 745 O O . GLY A 1 100 ? 11.539 -25.391 -2.615 1 96.12 100 GLY A O 1
ATOM 746 N N . ARG A 1 101 ? 13.602 -25.406 -1.785 1 96.69 101 ARG A N 1
ATOM 747 C CA . ARG A 1 101 ? 13.883 -26.75 -2.248 1 96.69 101 ARG A CA 1
ATOM 748 C C . ARG A 1 101 ? 13.492 -27.781 -1.193 1 96.69 101 ARG A C 1
ATOM 750 O O . ARG A 1 101 ? 13.609 -29 -1.424 1 96.69 101 ARG A O 1
ATOM 757 N N . ALA A 1 102 ? 12.984 -27.391 -0.092 1 93.81 102 ALA A N 1
ATOM 758 C CA . ALA A 1 102 ? 12.711 -28.25 1.057 1 93.81 102 ALA A CA 1
ATOM 759 C C . ALA A 1 102 ? 11.828 -29.422 0.661 1 93.81 102 ALA A C 1
ATOM 761 O O . ALA A 1 102 ? 12.094 -30.562 1.054 1 93.81 102 ALA A O 1
ATOM 762 N N . PRO A 1 103 ? 10.789 -29.188 -0.106 1 93.31 103 PRO A N 1
ATOM 763 C CA . PRO A 1 103 ? 9.93 -30.312 -0.475 1 93.31 103 PRO A CA 1
ATOM 764 C C . PRO A 1 103 ? 10.664 -31.375 -1.283 1 93.31 103 PRO A C 1
ATOM 766 O O . PRO A 1 103 ? 10.219 -32.531 -1.363 1 93.31 103 PRO A O 1
ATOM 769 N N . HIS A 1 104 ? 11.75 -31 -1.867 1 92.69 104 HIS A N 1
ATOM 770 C CA . HIS A 1 104 ? 12.461 -31.906 -2.766 1 92.69 104 HIS A CA 1
ATOM 771 C C . HIS A 1 104 ? 13.625 -32.594 -2.055 1 92.69 104 HIS A C 1
ATOM 773 O O . HIS A 1 104 ? 14.273 -33.469 -2.617 1 92.69 104 HIS A O 1
ATOM 779 N N . GLN A 1 105 ? 13.766 -32.062 -0.826 1 86.5 105 GLN A N 1
ATOM 780 C CA . GLN A 1 105 ? 14.883 -32.625 -0.07 1 86.5 105 GLN A CA 1
ATOM 781 C C . GLN A 1 105 ? 14.414 -33.719 0.867 1 86.5 105 GLN A C 1
ATOM 783 O O . GLN A 1 105 ? 13.297 -33.656 1.396 1 86.5 105 GLN A O 1
ATOM 788 N N . GLY A 1 106 ? 14.695 -34.938 0.471 1 71.25 106 GLY A N 1
ATOM 789 C CA . GLY A 1 106 ? 14.289 -36.125 1.224 1 71.25 106 GLY A CA 1
ATOM 790 C C . GLY A 1 106 ? 14.414 -35.938 2.725 1 71.25 106 GLY A C 1
ATOM 791 O O . GLY A 1 106 ? 14.141 -34.875 3.252 1 71.25 106 GLY A O 1
ATOM 792 N N . SER A 1 107 ? 15.219 -36.719 3.52 1 62.44 107 SER A N 1
ATOM 793 C CA . SER A 1 107 ? 15.406 -36.781 4.965 1 62.44 107 SER A CA 1
ATOM 794 C C . SER A 1 107 ? 16.25 -35.625 5.477 1 62.44 107 SER A C 1
ATOM 796 O O . SER A 1 107 ? 16.906 -34.938 4.691 1 62.44 107 SER A O 1
ATOM 798 N N . LEU A 1 108 ? 15.977 -35.156 6.766 1 55.94 108 LEU A N 1
ATOM 799 C CA . LEU A 1 108 ? 16.656 -34.094 7.492 1 55.94 108 LEU A CA 1
ATOM 800 C C . LEU A 1 108 ? 18.141 -34.062 7.141 1 55.94 108 LEU A C 1
ATOM 802 O O . LEU A 1 108 ? 18.781 -33 7.203 1 55.94 108 LEU A O 1
ATOM 806 N N . PHE A 1 109 ? 18.656 -35.25 6.66 1 55.16 109 PHE A N 1
ATOM 807 C CA . PHE A 1 109 ? 20.078 -35.375 6.402 1 55.16 109 PHE A CA 1
ATOM 808 C C . PHE A 1 109 ? 20.375 -35.281 4.91 1 55.16 109 PHE A C 1
ATOM 810 O O . PHE A 1 109 ? 21.484 -35.562 4.473 1 55.16 109 PHE A O 1
ATOM 817 N N . ALA A 1 110 ? 19.281 -34.969 4.242 1 64.94 110 ALA A N 1
ATOM 818 C CA . ALA A 1 110 ? 19.516 -35.031 2.803 1 64.94 110 ALA A CA 1
ATOM 819 C C . ALA A 1 110 ? 20.375 -33.875 2.324 1 64.94 110 ALA A C 1
ATOM 821 O O . ALA A 1 110 ? 20.109 -32.719 2.693 1 64.94 110 ALA A O 1
ATOM 822 N N . ARG A 1 111 ? 21.547 -34.125 1.823 1 71.94 111 ARG A N 1
ATOM 823 C CA . ARG A 1 111 ? 22.516 -33.188 1.237 1 71.94 111 ARG A CA 1
ATOM 824 C C . ARG A 1 111 ? 21.906 -32.438 0.039 1 71.94 111 ARG A C 1
ATOM 826 O O . ARG A 1 111 ? 21.094 -33.031 -0.689 1 71.94 111 ARG A O 1
ATOM 833 N N . THR A 1 112 ? 22.062 -31.141 0.028 1 83.19 112 THR A N 1
ATOM 834 C CA . THR A 1 112 ? 21.766 -30.344 -1.149 1 83.19 112 THR A CA 1
ATOM 835 C C . THR A 1 112 ? 22.281 -31.016 -2.416 1 83.19 112 THR A C 1
ATOM 837 O O . THR A 1 112 ? 23.453 -31.375 -2.496 1 83.19 112 THR A O 1
ATOM 840 N N . THR A 1 113 ? 21.422 -31.328 -3.361 1 90.19 113 THR A N 1
ATOM 841 C CA . THR A 1 113 ? 21.797 -32 -4.605 1 90.19 113 THR A CA 1
ATOM 842 C C . THR A 1 113 ? 22.25 -30.969 -5.645 1 90.19 113 THR A C 1
ATOM 844 O O . THR A 1 113 ? 22.109 -29.766 -5.438 1 90.19 113 THR A O 1
ATOM 847 N N . LYS A 1 114 ? 22.844 -31.547 -6.695 1 92.88 114 LYS A N 1
ATOM 848 C CA . LYS A 1 114 ? 23.219 -30.703 -7.824 1 92.88 114 LYS A CA 1
ATOM 849 C C . LYS A 1 114 ? 21.984 -30.031 -8.438 1 92.88 114 LYS A C 1
ATOM 851 O O . LYS A 1 114 ? 22.031 -28.859 -8.82 1 92.88 114 LYS A O 1
ATOM 856 N N . GLU A 1 115 ? 20.922 -30.719 -8.438 1 94.44 115 GLU A N 1
ATOM 857 C CA . GLU A 1 115 ? 19.672 -30.188 -8.977 1 94.44 115 GLU A CA 1
ATOM 858 C C . GLU A 1 115 ? 19.172 -29.016 -8.141 1 94.44 115 GLU A C 1
ATOM 860 O O . GLU A 1 115 ? 18.719 -28 -8.688 1 94.44 115 GLU A O 1
ATOM 865 N N . ASP A 1 116 ? 19.25 -29.172 -6.84 1 96.06 116 ASP A N 1
ATOM 866 C CA . ASP A 1 116 ? 18.844 -28.094 -5.949 1 96.06 116 ASP A CA 1
ATOM 867 C C . ASP A 1 116 ? 19.641 -26.828 -6.227 1 96.06 116 ASP A C 1
ATOM 869 O O . ASP A 1 116 ? 19.078 -25.734 -6.312 1 96.06 116 ASP A O 1
ATOM 873 N N . LYS A 1 117 ? 20.938 -27.016 -6.41 1 96.38 117 LYS A N 1
ATOM 874 C CA . LYS A 1 117 ? 21.797 -25.875 -6.664 1 96.38 117 LYS A CA 1
ATOM 875 C C . LYS A 1 117 ? 21.469 -25.219 -7.996 1 96.38 117 LYS A C 1
ATOM 877 O O . LYS A 1 117 ? 21.453 -23.984 -8.094 1 96.38 117 LYS A O 1
ATOM 882 N N . GLU A 1 118 ? 21.172 -26 -8.953 1 97.5 118 GLU A N 1
ATOM 883 C CA . GLU A 1 118 ? 20.828 -25.484 -10.273 1 97.5 118 GLU A CA 1
ATOM 884 C C . GLU A 1 118 ? 19.516 -24.703 -10.242 1 97.5 118 GLU A C 1
ATOM 886 O O . GLU A 1 118 ? 19.406 -23.656 -10.867 1 97.5 118 GLU A O 1
ATOM 891 N N . ILE A 1 119 ? 18.594 -25.203 -9.531 1 97.69 119 ILE A N 1
ATOM 892 C CA . ILE A 1 119 ? 17.281 -24.547 -9.438 1 97.69 119 ILE A CA 1
ATOM 893 C C . ILE A 1 119 ? 17.406 -23.234 -8.672 1 97.69 119 ILE A C 1
ATOM 895 O O . ILE A 1 119 ? 16.812 -22.234 -9.047 1 97.69 119 ILE A O 1
ATOM 899 N N . VAL A 1 120 ? 18.188 -23.266 -7.629 1 98.06 120 VAL A N 1
ATOM 900 C CA . VAL A 1 120 ? 18.422 -22.047 -6.852 1 98.06 120 VAL A CA 1
ATOM 901 C C . VAL A 1 120 ? 19.094 -21 -7.727 1 98.06 120 VAL A C 1
ATOM 903 O O . VAL A 1 120 ? 18.703 -19.828 -7.723 1 98.06 120 VAL A O 1
ATOM 906 N N . GLU A 1 121 ? 20.062 -21.422 -8.508 1 98.12 121 GLU A N 1
ATOM 907 C CA . GLU A 1 121 ? 20.734 -20.5 -9.422 1 98.12 121 GLU A CA 1
ATOM 908 C C . GLU A 1 121 ? 19.766 -19.938 -10.461 1 98.12 121 GLU A C 1
ATOM 910 O O . GLU A 1 121 ? 19.797 -18.75 -10.766 1 98.12 121 GLU A O 1
ATOM 915 N N . TRP A 1 122 ? 18.953 -20.797 -10.984 1 97.94 122 TRP A N 1
ATOM 916 C CA . TRP A 1 122 ? 17.922 -20.391 -11.938 1 97.94 122 TRP A CA 1
ATOM 917 C C . TRP A 1 122 ? 17 -19.344 -11.32 1 97.94 122 TRP A C 1
ATOM 919 O O . TRP A 1 122 ? 16.75 -18.281 -11.922 1 97.94 122 TRP A O 1
ATOM 929 N N . ALA A 1 123 ? 16.516 -19.562 -10.094 1 98.38 123 ALA A N 1
ATOM 930 C CA . ALA A 1 123 ? 15.609 -18.656 -9.406 1 98.38 123 ALA A CA 1
ATOM 931 C C . ALA A 1 123 ? 16.266 -17.297 -9.172 1 98.38 123 ALA A C 1
ATOM 933 O O . ALA A 1 123 ? 15.617 -16.25 -9.352 1 98.38 123 ALA A O 1
ATOM 934 N N . LEU A 1 124 ? 17.516 -17.344 -8.812 1 98.38 124 LEU A N 1
ATOM 935 C CA . LEU A 1 124 ? 18.266 -16.125 -8.578 1 98.38 124 LEU A CA 1
ATOM 936 C C . LEU A 1 124 ? 18.438 -15.336 -9.875 1 98.38 124 LEU A C 1
ATOM 938 O O . LEU A 1 124 ? 18.344 -14.109 -9.875 1 98.38 124 LEU A O 1
ATOM 942 N N . LYS A 1 125 ? 18.641 -16.016 -10.969 1 97.69 125 LYS A N 1
ATOM 943 C CA . LYS A 1 125 ? 18.781 -15.367 -12.273 1 97.69 125 LYS A CA 1
ATOM 944 C C . LYS A 1 125 ? 17.469 -14.758 -12.727 1 97.69 125 LYS A C 1
ATOM 946 O O . LYS A 1 125 ? 17.422 -13.594 -13.141 1 97.69 125 LYS A O 1
ATOM 951 N N . GLU A 1 126 ? 16.391 -15.492 -12.578 1 95.94 126 GLU A N 1
ATOM 952 C CA . GLU A 1 126 ? 15.07 -15.047 -13.016 1 95.94 126 GLU A CA 1
ATOM 953 C C . GLU A 1 126 ? 14.617 -13.812 -12.234 1 95.94 126 GLU A C 1
ATOM 955 O O . GLU A 1 126 ? 13.867 -12.984 -12.758 1 95.94 126 GLU A O 1
ATOM 960 N N . THR A 1 127 ? 15.109 -13.68 -11 1 97 127 THR A N 1
ATOM 961 C CA . THR A 1 127 ? 14.695 -12.562 -10.148 1 97 127 THR A CA 1
ATOM 962 C C . THR A 1 127 ? 15.781 -11.484 -10.117 1 97 127 THR A C 1
ATOM 964 O O . THR A 1 127 ? 15.703 -10.555 -9.312 1 97 127 THR A O 1
ATOM 967 N N . GLU A 1 128 ? 16.828 -11.648 -10.891 1 95.31 128 GLU A N 1
ATOM 968 C CA . GLU A 1 128 ? 17.938 -10.695 -11.039 1 95.31 128 GLU A CA 1
ATOM 969 C C . GLU A 1 128 ? 18.625 -10.445 -9.703 1 95.31 128 GLU A C 1
ATOM 971 O O . GLU A 1 128 ? 18.891 -9.297 -9.344 1 95.31 128 GLU A O 1
ATOM 976 N N . LEU A 1 129 ? 18.891 -11.531 -8.977 1 97.38 129 LEU A N 1
ATOM 977 C CA . LEU A 1 129 ? 19.5 -11.391 -7.66 1 97.38 129 LEU A CA 1
ATOM 978 C C . LEU A 1 129 ? 20.812 -12.156 -7.578 1 97.38 129 LEU A C 1
ATOM 980 O O . LEU A 1 129 ? 21.391 -12.273 -6.504 1 97.38 129 LEU A O 1
ATOM 984 N N . LEU A 1 130 ? 21.297 -12.672 -8.742 1 97.62 130 LEU A N 1
ATOM 985 C CA . LEU A 1 130 ? 22.5 -13.5 -8.734 1 97.62 130 LEU A CA 1
ATOM 986 C C . LEU A 1 130 ? 23.656 -12.75 -8.102 1 97.62 130 LEU A C 1
ATOM 988 O O . LEU A 1 130 ? 24.391 -13.312 -7.281 1 97.62 130 LEU A O 1
ATOM 992 N N . GLN A 1 131 ? 23.812 -11.445 -8.367 1 96.69 131 GLN A N 1
ATOM 993 C CA . GLN A 1 131 ? 24.922 -10.641 -7.863 1 96.69 131 GLN A CA 1
ATOM 994 C C . GLN A 1 131 ? 24.766 -10.375 -6.371 1 96.69 131 GLN A C 1
ATOM 996 O O . GLN A 1 131 ? 25.719 -9.938 -5.715 1 96.69 131 GLN A O 1
ATOM 1001 N N . PHE A 1 132 ? 23.594 -10.641 -5.812 1 96.81 132 PHE A N 1
ATOM 1002 C CA . PHE A 1 132 ? 23.328 -10.375 -4.406 1 96.81 132 PHE A CA 1
ATOM 1003 C C . PHE A 1 132 ? 23.172 -11.68 -3.629 1 96.81 132 PHE A C 1
ATOM 1005 O O . PHE A 1 132 ? 22.797 -11.672 -2.457 1 96.81 132 PHE A O 1
ATOM 1012 N N . ALA A 1 133 ? 23.484 -12.781 -4.234 1 97.81 133 ALA A N 1
ATOM 1013 C CA . ALA A 1 133 ? 23.141 -14.102 -3.721 1 97.81 133 ALA A CA 1
ATOM 1014 C C . ALA A 1 133 ? 23.734 -14.328 -2.336 1 97.81 133 ALA A C 1
ATOM 1016 O O . ALA A 1 133 ? 23.125 -14.977 -1.484 1 97.81 133 ALA A O 1
ATOM 1017 N N . ASP A 1 134 ? 24.875 -13.805 -2.088 1 97.19 134 ASP A N 1
ATOM 1018 C CA . ASP A 1 134 ? 25.578 -14.109 -0.846 1 97.19 134 ASP A CA 1
ATOM 1019 C C . ASP A 1 134 ? 25.453 -12.961 0.15 1 97.19 134 ASP A C 1
ATOM 1021 O O . ASP A 1 134 ? 26.094 -12.977 1.203 1 97.19 134 ASP A O 1
ATOM 1025 N N . ARG A 1 135 ? 24.641 -11.992 -0.131 1 95.81 135 ARG A N 1
ATOM 1026 C CA . ARG A 1 135 ? 24.344 -10.891 0.777 1 95.81 135 ARG A CA 1
ATOM 1027 C C . ARG A 1 135 ? 23.266 -11.297 1.788 1 95.81 135 ARG A C 1
ATOM 1029 O O . ARG A 1 135 ? 22.375 -12.086 1.475 1 95.81 135 ARG A O 1
ATOM 1036 N N . GLY A 1 136 ? 23.438 -10.766 3.002 1 96.06 136 GLY A N 1
ATOM 1037 C CA . GLY A 1 136 ? 22.391 -10.977 3.984 1 96.06 136 GLY A CA 1
ATOM 1038 C C . GLY A 1 136 ? 21.078 -10.336 3.594 1 96.06 136 GLY A C 1
ATOM 1039 O O . GLY A 1 136 ? 21.047 -9.219 3.066 1 96.06 136 GLY A O 1
ATOM 1040 N N . ILE A 1 137 ? 19.969 -11.008 3.838 1 94.12 137 ILE A N 1
ATOM 1041 C CA . ILE A 1 137 ? 18.641 -10.531 3.449 1 94.12 137 ILE A CA 1
ATOM 1042 C C . ILE A 1 137 ? 18.344 -9.211 4.148 1 94.12 137 ILE A C 1
ATOM 1044 O O . ILE A 1 137 ? 17.672 -8.344 3.584 1 94.12 137 ILE A O 1
ATOM 1048 N N . THR A 1 138 ? 18.828 -8.992 5.309 1 90.81 138 THR A N 1
ATOM 1049 C CA . THR A 1 138 ? 18.594 -7.789 6.098 1 90.81 138 THR A CA 1
ATOM 1050 C C . THR A 1 138 ? 19.266 -6.582 5.461 1 90.81 138 THR A C 1
ATOM 1052 O O . THR A 1 138 ? 18.969 -5.438 5.797 1 90.81 138 THR A O 1
ATOM 1055 N N . ASN A 1 139 ? 20.203 -6.832 4.574 1 90.88 139 ASN A N 1
ATOM 1056 C CA . ASN A 1 139 ? 20.953 -5.766 3.926 1 90.88 139 ASN A CA 1
ATOM 1057 C C . ASN A 1 139 ? 20.391 -5.434 2.551 1 90.88 139 ASN A C 1
ATOM 1059 O O . ASN A 1 139 ? 20.969 -4.637 1.81 1 90.88 139 ASN A O 1
ATOM 1063 N N . MET A 1 140 ? 19.266 -6.098 2.248 1 91.75 140 MET A N 1
ATOM 1064 C CA . MET A 1 140 ? 18.625 -5.871 0.957 1 91.75 140 MET A CA 1
ATOM 1065 C C . MET A 1 140 ? 17.625 -4.715 1.041 1 91.75 140 MET A C 1
ATOM 1067 O O . MET A 1 140 ? 17.062 -4.449 2.104 1 91.75 140 MET A O 1
ATOM 1071 N N . SER A 1 141 ? 17.484 -3.957 -0.09 1 88.75 141 SER A N 1
ATOM 1072 C CA . SER A 1 141 ? 16.391 -3.01 -0.167 1 88.75 141 SER A CA 1
ATOM 1073 C C . SER A 1 141 ? 15.039 -3.727 -0.126 1 88.75 141 SER A C 1
ATOM 1075 O O . SER A 1 141 ? 14.969 -4.941 -0.323 1 88.75 141 SER A O 1
ATOM 1077 N N . GLY A 1 142 ? 13.953 -3.014 0.162 1 87.56 142 GLY A N 1
ATOM 1078 C CA . GLY A 1 142 ? 12.617 -3.596 0.189 1 87.56 142 GLY A CA 1
ATOM 1079 C C . GLY A 1 142 ? 12.266 -4.328 -1.091 1 87.56 142 GLY A C 1
ATOM 1080 O O . GLY A 1 142 ? 11.758 -5.453 -1.05 1 87.56 142 GLY A O 1
ATOM 1081 N N . GLY A 1 143 ? 12.523 -3.699 -2.24 1 90.56 143 GLY A N 1
ATOM 1082 C CA . GLY A 1 143 ? 12.258 -4.316 -3.529 1 90.56 143 GLY A CA 1
ATOM 1083 C C . GLY A 1 143 ? 13.078 -5.57 -3.771 1 90.56 143 GLY A C 1
ATOM 1084 O O . GLY A 1 143 ? 12.562 -6.566 -4.281 1 90.56 143 GLY A O 1
ATOM 1085 N N . GLN A 1 144 ? 14.352 -5.523 -3.369 1 92 144 GLN A N 1
ATOM 1086 C CA . GLN A 1 144 ? 15.227 -6.684 -3.498 1 92 144 GLN A CA 1
ATOM 1087 C C . GLN A 1 144 ? 14.766 -7.824 -2.596 1 92 144 GLN A C 1
ATOM 1089 O O . GLN A 1 144 ? 14.758 -8.984 -3.008 1 92 144 GLN A O 1
ATOM 1094 N N . ARG A 1 145 ? 14.375 -7.488 -1.456 1 94 145 ARG A N 1
ATOM 1095 C CA . ARG A 1 145 ? 13.906 -8.492 -0.504 1 94 145 ARG A CA 1
ATOM 1096 C C . ARG A 1 145 ? 12.656 -9.195 -1.021 1 94 145 ARG A C 1
ATOM 1098 O O . ARG A 1 145 ? 12.531 -10.414 -0.899 1 94 145 ARG A O 1
ATOM 1105 N N . GLN A 1 146 ? 11.758 -8.398 -1.546 1 94.06 146 GLN A N 1
ATOM 1106 C CA . GLN A 1 146 ? 10.555 -8.992 -2.107 1 94.06 146 GLN A CA 1
ATOM 1107 C C . GLN A 1 146 ? 10.898 -9.977 -3.227 1 94.06 146 GLN A C 1
ATOM 1109 O O . GLN A 1 146 ? 10.328 -11.07 -3.297 1 94.06 146 GLN A O 1
ATOM 1114 N N . ARG A 1 147 ? 11.789 -9.602 -4.062 1 94.94 147 ARG A N 1
ATOM 1115 C CA . ARG A 1 147 ? 12.203 -10.492 -5.145 1 94.94 147 ARG A CA 1
ATOM 1116 C C . ARG A 1 147 ? 12.883 -11.742 -4.598 1 94.94 147 ARG A C 1
ATOM 1118 O O . ARG A 1 147 ? 12.773 -12.82 -5.188 1 94.94 147 ARG A O 1
ATOM 1125 N N . ALA A 1 148 ? 13.602 -11.57 -3.49 1 96.56 148 ALA A N 1
ATOM 1126 C CA . ALA A 1 148 ? 14.211 -12.734 -2.854 1 96.56 148 ALA A CA 1
ATOM 1127 C C . ALA A 1 148 ? 13.148 -13.719 -2.381 1 96.56 148 ALA A C 1
ATOM 1129 O O . ALA A 1 148 ? 13.305 -14.93 -2.549 1 96.56 148 ALA A O 1
ATOM 1130 N N . TRP A 1 149 ? 12.117 -13.219 -1.862 1 96.5 149 TRP A N 1
ATOM 1131 C CA . TRP A 1 149 ? 11.023 -14.078 -1.425 1 96.5 149 TRP A CA 1
ATOM 1132 C C . TRP A 1 149 ? 10.352 -14.758 -2.615 1 96.5 149 TRP A C 1
ATOM 1134 O O . TRP A 1 149 ? 9.969 -15.93 -2.539 1 96.5 149 TRP A O 1
ATOM 1144 N N . ILE A 1 150 ? 10.18 -14.016 -3.682 1 96.88 150 ILE A N 1
ATOM 1145 C CA . ILE A 1 150 ? 9.633 -14.617 -4.891 1 96.88 150 ILE A CA 1
ATOM 1146 C C . ILE A 1 150 ? 10.578 -15.695 -5.406 1 96.88 150 ILE A C 1
ATOM 1148 O O . ILE A 1 150 ? 10.133 -16.781 -5.82 1 96.88 150 ILE A O 1
ATOM 1152 N N . ALA A 1 151 ? 11.859 -15.43 -5.32 1 97.81 151 ALA A N 1
ATOM 1153 C CA . ALA A 1 151 ? 12.859 -16.422 -5.719 1 97.81 151 ALA A CA 1
ATOM 1154 C C . ALA A 1 151 ? 12.711 -17.703 -4.902 1 97.81 151 ALA A C 1
ATOM 1156 O O . ALA A 1 151 ? 12.781 -18.797 -5.453 1 97.81 151 ALA A O 1
ATOM 1157 N N . MET A 1 152 ? 12.562 -17.531 -3.662 1 97.5 152 MET A N 1
ATOM 1158 C CA . MET A 1 152 ? 12.352 -18.703 -2.799 1 97.5 152 MET A CA 1
ATOM 1159 C C . MET A 1 152 ? 11.133 -19.5 -3.254 1 97.5 152 MET A C 1
ATOM 1161 O O . MET A 1 152 ? 11.203 -20.719 -3.365 1 97.5 152 MET A O 1
ATOM 1165 N N . ALA A 1 153 ? 10.07 -18.766 -3.537 1 97.19 153 ALA A N 1
ATOM 1166 C CA . ALA A 1 153 ? 8.836 -19.422 -3.932 1 97.19 153 ALA A CA 1
ATOM 1167 C C . ALA A 1 153 ? 9 -20.156 -5.262 1 97.19 153 ALA A C 1
ATOM 1169 O O . ALA A 1 153 ? 8.539 -21.281 -5.418 1 97.19 153 ALA A O 1
ATOM 1170 N N . ILE A 1 154 ? 9.703 -19.562 -6.223 1 97.38 154 ILE A N 1
ATOM 1171 C CA . ILE A 1 154 ? 9.773 -20.172 -7.547 1 97.38 154 ILE A CA 1
ATOM 1172 C C . ILE A 1 154 ? 10.805 -21.281 -7.539 1 97.38 154 ILE A C 1
ATOM 1174 O O . ILE A 1 154 ? 10.758 -22.188 -8.383 1 97.38 154 ILE A O 1
ATOM 1178 N N . ALA A 1 155 ? 11.734 -21.25 -6.555 1 98 155 ALA A N 1
ATOM 1179 C CA . ALA A 1 155 ? 12.711 -22.328 -6.414 1 98 155 ALA A CA 1
ATOM 1180 C C . ALA A 1 155 ? 12.031 -23.641 -6.02 1 98 155 ALA A C 1
ATOM 1182 O O . ALA A 1 155 ? 12.609 -24.719 -6.172 1 98 155 ALA A O 1
ATOM 1183 N N . GLN A 1 156 ? 10.898 -23.469 -5.48 1 97.06 156 GLN A N 1
ATOM 1184 C CA . GLN A 1 156 ? 10.133 -24.688 -5.18 1 97.06 156 GLN A CA 1
ATOM 1185 C C . GLN A 1 156 ? 9.766 -25.438 -6.457 1 97.06 156 GLN A C 1
ATOM 1187 O O . GLN A 1 156 ? 9.445 -26.625 -6.414 1 97.06 156 GLN A O 1
ATOM 1192 N N . ASN A 1 157 ? 9.766 -24.719 -7.578 1 96.25 157 ASN A N 1
ATOM 1193 C CA . ASN A 1 157 ? 9.609 -25.281 -8.914 1 96.25 157 ASN A CA 1
ATOM 1194 C C . ASN A 1 157 ? 8.281 -26.016 -9.062 1 96.25 157 ASN A C 1
ATOM 1196 O O . ASN A 1 157 ? 8.25 -27.172 -9.477 1 96.25 157 ASN A O 1
ATOM 1200 N N . THR A 1 158 ? 7.219 -25.312 -8.766 1 97.19 158 THR A N 1
ATOM 1201 C CA . THR A 1 158 ? 5.879 -25.875 -8.844 1 97.19 158 THR A CA 1
ATOM 1202 C C . THR A 1 158 ? 5.137 -25.359 -10.07 1 97.19 158 THR A C 1
ATOM 1204 O O . THR A 1 158 ? 5.516 -24.328 -10.641 1 97.19 158 THR A O 1
ATOM 1207 N N . ASP A 1 159 ? 4.078 -26.047 -10.422 1 96 159 ASP A N 1
ATOM 1208 C CA . ASP A 1 159 ? 3.25 -25.641 -11.555 1 96 159 ASP A CA 1
ATOM 1209 C C . ASP A 1 159 ? 2.326 -24.484 -11.18 1 96 159 ASP A C 1
ATOM 1211 O O . ASP A 1 159 ? 1.977 -23.656 -12.023 1 96 159 ASP A O 1
ATOM 1215 N N . ILE A 1 160 ? 1.943 -24.438 -9.914 1 97.94 160 ILE A N 1
ATOM 1216 C CA . ILE A 1 160 ? 1.016 -23.406 -9.438 1 97.94 160 ILE A CA 1
ATOM 1217 C C . ILE A 1 160 ? 1.704 -22.531 -8.391 1 97.94 160 ILE A C 1
ATOM 1219 O O . ILE A 1 160 ? 2.34 -23.047 -7.465 1 97.94 160 ILE A O 1
ATOM 1223 N N . LEU A 1 161 ? 1.623 -21.266 -8.594 1 98.12 161 LEU A N 1
ATOM 1224 C CA . LEU A 1 161 ? 2.223 -20.281 -7.699 1 98.12 161 LEU A CA 1
ATOM 1225 C C . LEU A 1 161 ? 1.171 -19.297 -7.188 1 98.12 161 LEU A C 1
ATOM 1227 O O . LEU A 1 161 ? 0.473 -18.656 -7.98 1 98.12 161 LEU A O 1
ATOM 1231 N N . PHE A 1 162 ? 1.018 -19.234 -5.844 1 98.31 162 PHE A N 1
ATOM 1232 C CA . PHE A 1 162 ? 0.143 -18.266 -5.195 1 98.31 162 PHE A CA 1
ATOM 1233 C C . PHE A 1 162 ? 0.952 -17.109 -4.605 1 98.31 162 PHE A C 1
ATOM 1235 O O . PHE A 1 162 ? 1.96 -17.344 -3.93 1 98.31 162 PHE A O 1
ATOM 1242 N N . LEU A 1 163 ? 0.53 -15.922 -4.902 1 97.88 163 LEU A N 1
ATOM 1243 C CA . LEU A 1 163 ? 1.177 -14.727 -4.379 1 97.88 163 LEU A CA 1
ATOM 1244 C C . LEU A 1 163 ? 0.179 -13.859 -3.617 1 97.88 163 LEU A C 1
ATOM 1246 O O . LEU A 1 163 ? -0.747 -13.305 -4.211 1 97.88 163 LEU A O 1
ATOM 1250 N N . ASP A 1 164 ? 0.371 -13.805 -2.32 1 97.06 164 ASP A N 1
ATOM 1251 C CA . ASP A 1 164 ? -0.513 -12.984 -1.496 1 97.06 164 ASP A CA 1
ATOM 1252 C C . ASP A 1 164 ? 0.044 -11.57 -1.329 1 97.06 164 ASP A C 1
ATOM 1254 O O . ASP A 1 164 ? 0.836 -11.312 -0.421 1 97.06 164 ASP A O 1
ATOM 1258 N N . GLU A 1 165 ? -0.423 -10.648 -2.186 1 94.94 165 GLU A N 1
ATOM 1259 C CA . GLU A 1 165 ? -0.059 -9.234 -2.219 1 94.94 165 GLU A CA 1
ATOM 1260 C C . GLU A 1 165 ? 1.439 -9.055 -2.443 1 94.94 165 GLU A C 1
ATOM 1262 O O . GLU A 1 165 ? 2.119 -8.406 -1.645 1 94.94 165 GLU A O 1
ATOM 1267 N N . PRO A 1 166 ? 1.929 -9.461 -3.596 1 95.88 166 PRO A N 1
ATOM 1268 C CA . PRO A 1 166 ? 3.369 -9.469 -3.861 1 95.88 166 PRO A CA 1
ATOM 1269 C C . PRO A 1 166 ? 3.943 -8.07 -4.055 1 95.88 166 PRO A C 1
ATOM 1271 O O . PRO A 1 166 ? 5.164 -7.895 -4.07 1 95.88 166 PRO A O 1
ATOM 1274 N N . THR A 1 167 ? 3.07 -7.066 -4.184 1 94.88 167 THR A N 1
ATOM 1275 C CA . THR A 1 167 ? 3.584 -5.734 -4.484 1 94.88 167 THR A CA 1
ATOM 1276 C C . THR A 1 167 ? 3.389 -4.797 -3.295 1 94.88 167 THR A C 1
ATOM 1278 O O . THR A 1 167 ? 3.641 -3.594 -3.398 1 94.88 167 THR A O 1
ATOM 1281 N N . SER A 1 168 ? 2.967 -5.305 -2.195 1 89.5 168 SER A N 1
ATOM 1282 C CA . SER A 1 168 ? 2.715 -4.461 -1.03 1 89.5 168 SER A CA 1
ATOM 1283 C C . SER A 1 168 ? 3.996 -3.789 -0.547 1 89.5 168 SER A C 1
ATOM 1285 O O . SER A 1 168 ? 5.078 -4.367 -0.639 1 89.5 168 SER A O 1
ATOM 1287 N N . PHE A 1 169 ? 3.881 -2.518 -0.067 1 85.69 169 PHE A N 1
ATOM 1288 C CA . PHE A 1 169 ? 4.922 -1.724 0.576 1 85.69 169 PHE A CA 1
ATOM 1289 C C . PHE A 1 169 ? 5.988 -1.313 -0.43 1 85.69 169 PHE A C 1
ATOM 1291 O O . PHE A 1 169 ? 7.012 -0.737 -0.056 1 85.69 169 PHE A O 1
ATOM 1298 N N . LEU A 1 170 ? 5.809 -1.683 -1.699 1 92.69 170 LEU A N 1
ATOM 1299 C CA . LEU A 1 170 ? 6.77 -1.325 -2.734 1 92.69 170 LEU A CA 1
ATOM 1300 C C . LEU A 1 170 ? 6.387 -0.009 -3.402 1 92.69 170 LEU A C 1
ATOM 1302 O O . LEU A 1 170 ? 5.203 0.34 -3.465 1 92.69 170 LEU A O 1
ATOM 1306 N N . ASP A 1 171 ? 7.441 0.741 -3.867 1 93 171 ASP A N 1
ATOM 1307 C CA . ASP A 1 171 ? 7.137 1.898 -4.703 1 93 171 ASP A CA 1
ATOM 1308 C C . ASP A 1 171 ? 6.785 1.473 -6.125 1 93 171 ASP A C 1
ATOM 1310 O O . ASP A 1 171 ? 6.84 0.286 -6.457 1 93 171 ASP A O 1
ATOM 1314 N N . VAL A 1 172 ? 6.453 2.416 -6.93 1 95 172 VAL A N 1
ATOM 1315 C CA . VAL A 1 172 ? 5.848 2.16 -8.234 1 95 172 VAL A CA 1
ATOM 1316 C C . VAL A 1 172 ? 6.824 1.384 -9.117 1 95 172 VAL A C 1
ATOM 1318 O O . VAL A 1 172 ? 6.43 0.447 -9.812 1 95 172 VAL A O 1
ATOM 1321 N N . SER A 1 173 ? 8.07 1.687 -9.148 1 94.94 173 SER A N 1
ATOM 1322 C CA . SER A 1 173 ? 9.047 1.026 -10.016 1 94.94 173 SER A CA 1
ATOM 1323 C C . SER A 1 173 ? 9.219 -0.44 -9.633 1 94.94 173 SER A C 1
ATOM 1325 O O . SER A 1 173 ? 9.234 -1.314 -10.5 1 94.94 173 SER A O 1
ATOM 1327 N N . HIS A 1 174 ? 9.32 -0.696 -8.375 1 93.88 174 HIS A N 1
ATOM 1328 C CA . HIS A 1 174 ? 9.508 -2.064 -7.906 1 93.88 174 HIS A CA 1
ATOM 1329 C C . HIS A 1 174 ? 8.242 -2.891 -8.094 1 93.88 174 HIS A C 1
ATOM 1331 O O . HIS A 1 174 ? 8.312 -4.09 -8.367 1 93.88 174 HIS A O 1
ATOM 1337 N N . GLN A 1 175 ? 7.09 -2.225 -7.918 1 95.38 175 GLN A N 1
ATOM 1338 C CA . GLN A 1 175 ? 5.844 -2.924 -8.227 1 95.38 175 GLN A CA 1
ATOM 1339 C C . GLN A 1 175 ? 5.836 -3.424 -9.664 1 95.38 175 GLN A C 1
ATOM 1341 O O . GLN A 1 175 ? 5.508 -4.582 -9.922 1 95.38 175 GLN A O 1
ATOM 1346 N N . MET A 1 176 ? 6.262 -2.586 -10.539 1 94.44 176 MET A N 1
ATOM 1347 C CA . MET A 1 176 ? 6.312 -2.947 -11.953 1 94.44 176 MET A CA 1
ATOM 1348 C C . MET A 1 176 ? 7.281 -4.102 -12.188 1 94.44 176 MET A C 1
ATOM 1350 O O . MET A 1 176 ? 6.977 -5.035 -12.93 1 94.44 176 MET A O 1
ATOM 1354 N N . ASP A 1 177 ? 8.367 -4.02 -11.516 1 94.12 177 ASP A N 1
ATOM 1355 C CA . ASP A 1 177 ? 9.359 -5.082 -11.648 1 94.12 177 ASP A CA 1
ATOM 1356 C C . ASP A 1 177 ? 8.773 -6.434 -11.242 1 94.12 177 ASP A C 1
ATOM 1358 O O . ASP A 1 177 ? 8.922 -7.426 -11.961 1 94.12 177 ASP A O 1
ATOM 1362 N N . VAL A 1 178 ? 8.141 -6.434 -10.156 1 95.88 178 VAL A N 1
ATOM 1363 C CA . VAL A 1 178 ? 7.578 -7.668 -9.617 1 95.88 178 VAL A CA 1
ATOM 1364 C C . VAL A 1 178 ? 6.492 -8.195 -10.555 1 95.88 178 VAL A C 1
ATOM 1366 O O . VAL A 1 178 ? 6.449 -9.391 -10.859 1 95.88 178 VAL A O 1
ATOM 1369 N N . LEU A 1 179 ? 5.641 -7.328 -11.055 1 97.5 179 LEU A N 1
ATOM 1370 C CA . LEU A 1 179 ? 4.527 -7.758 -11.891 1 97.5 179 LEU A CA 1
ATOM 1371 C C . LEU A 1 179 ? 5.02 -8.227 -13.258 1 97.5 179 LEU A C 1
ATOM 1373 O O . LEU A 1 179 ? 4.465 -9.164 -13.836 1 97.5 179 LEU A O 1
ATOM 1377 N N . HIS A 1 180 ? 6.039 -7.609 -13.742 1 96.88 180 HIS A N 1
ATOM 1378 C CA . HIS A 1 180 ? 6.641 -8.094 -14.977 1 96.88 180 HIS A CA 1
ATOM 1379 C C . HIS A 1 180 ? 7.309 -9.453 -14.773 1 96.88 180 HIS A C 1
ATOM 1381 O O . HIS A 1 180 ? 7.316 -10.289 -15.672 1 96.88 180 HIS A O 1
ATOM 1387 N N . LEU A 1 181 ? 7.902 -9.594 -13.586 1 95.81 181 LEU A N 1
ATOM 1388 C CA . LEU A 1 181 ? 8.445 -10.906 -13.25 1 95.81 181 LEU A CA 1
ATOM 1389 C C . LEU A 1 181 ? 7.348 -11.969 -13.258 1 95.81 181 LEU A C 1
ATOM 1391 O O . LEU A 1 181 ? 7.535 -13.055 -13.812 1 95.81 181 LEU A O 1
ATOM 1395 N N . VAL A 1 182 ? 6.211 -11.672 -12.688 1 97.19 182 VAL A N 1
ATOM 1396 C CA . VAL A 1 182 ? 5.07 -12.578 -12.672 1 97.19 182 VAL A CA 1
ATOM 1397 C C . VAL A 1 182 ? 4.656 -12.922 -14.102 1 97.19 182 VAL A C 1
ATOM 1399 O O . VAL A 1 182 ? 4.469 -14.086 -14.438 1 97.19 182 VAL A O 1
ATOM 1402 N N . GLU A 1 183 ? 4.543 -11.898 -14.914 1 97.25 183 GLU A N 1
ATOM 1403 C CA . GLU A 1 183 ? 4.195 -12.086 -16.328 1 97.25 183 GLU A CA 1
ATOM 1404 C C . GLU A 1 183 ? 5.207 -12.977 -17.031 1 97.25 183 GLU A C 1
ATOM 1406 O O . GLU A 1 183 ? 4.824 -13.891 -17.766 1 97.25 183 GLU A O 1
ATOM 1411 N N . HIS A 1 184 ? 6.426 -12.75 -16.766 1 96.12 184 HIS A N 1
ATOM 1412 C CA . HIS A 1 184 ? 7.496 -13.523 -17.375 1 96.12 184 HIS A CA 1
ATOM 1413 C C . HIS A 1 184 ? 7.43 -14.992 -16.953 1 96.12 184 HIS A C 1
ATOM 1415 O O . HIS A 1 184 ? 7.504 -15.891 -17.797 1 96.12 184 HIS A O 1
ATOM 1421 N N . LEU A 1 185 ? 7.297 -15.211 -15.664 1 96.19 185 LEU A N 1
ATOM 1422 C CA . LEU A 1 185 ? 7.223 -16.578 -15.148 1 96.19 185 LEU A CA 1
ATOM 1423 C C . LEU A 1 185 ? 6.062 -17.344 -15.789 1 96.19 185 LEU A C 1
ATOM 1425 O O . LEU A 1 185 ? 6.188 -18.531 -16.094 1 96.19 185 LEU A O 1
ATOM 1429 N N . ASN A 1 186 ? 4.965 -16.672 -15.953 1 98.06 186 ASN A N 1
ATOM 1430 C CA . ASN A 1 186 ? 3.812 -17.281 -16.609 1 98.06 186 ASN A CA 1
ATOM 1431 C C . ASN A 1 186 ? 4.102 -17.594 -18.078 1 98.06 186 ASN A C 1
ATOM 1433 O O . ASN A 1 186 ? 3.898 -18.719 -18.531 1 98.06 186 ASN A O 1
ATOM 1437 N N . LYS A 1 187 ? 4.621 -16.656 -18.859 1 96.81 187 LYS A N 1
ATOM 1438 C CA . LYS A 1 187 ? 4.797 -16.781 -20.297 1 96.81 187 LYS A CA 1
ATOM 1439 C C . LYS A 1 187 ? 5.934 -17.75 -20.641 1 96.81 187 LYS A C 1
ATOM 1441 O O . LYS A 1 187 ? 5.816 -18.562 -21.547 1 96.81 187 LYS A O 1
ATOM 1446 N N . ALA A 1 188 ? 6.973 -17.688 -19.875 1 96.12 188 ALA A N 1
ATOM 1447 C CA . ALA A 1 188 ? 8.172 -18.469 -20.188 1 96.12 188 ALA A CA 1
ATOM 1448 C C . ALA A 1 188 ? 8.023 -19.906 -19.703 1 96.12 188 ALA A C 1
ATOM 1450 O O . ALA A 1 188 ? 8.555 -20.828 -20.328 1 96.12 188 ALA A O 1
ATOM 1451 N N . TYR A 1 189 ? 7.273 -20.109 -18.641 1 96 189 TYR A N 1
ATOM 1452 C CA . TYR A 1 189 ? 7.281 -21.438 -18.031 1 96 189 TYR A CA 1
ATOM 1453 C C . TYR A 1 189 ? 5.871 -22 -17.938 1 96 189 TYR A C 1
ATOM 1455 O O . TYR A 1 189 ? 5.664 -23.078 -17.359 1 96 189 TYR A O 1
ATOM 1463 N N . ASN A 1 190 ? 4.895 -21.25 -18.406 1 96.38 190 ASN A N 1
ATOM 1464 C CA . ASN A 1 190 ? 3.496 -21.672 -18.453 1 96.38 190 ASN A CA 1
ATOM 1465 C C . ASN A 1 190 ? 2.957 -21.953 -17.047 1 96.38 190 ASN A C 1
ATOM 1467 O O . ASN A 1 190 ? 2.203 -22.906 -16.859 1 96.38 190 ASN A O 1
ATOM 1471 N N . LYS A 1 191 ? 3.406 -21.234 -16.078 1 96.44 191 LYS A N 1
ATOM 1472 C CA . LYS A 1 191 ? 2.955 -21.391 -14.695 1 96.44 191 LYS A CA 1
ATOM 1473 C C . LYS A 1 191 ? 1.537 -20.859 -14.516 1 96.44 191 LYS A C 1
ATOM 1475 O O . LYS A 1 191 ? 1.179 -19.828 -15.086 1 96.44 191 LYS A O 1
ATOM 1480 N N . THR A 1 192 ? 0.752 -21.625 -13.719 1 98.19 192 THR A N 1
ATOM 1481 C CA . THR A 1 192 ? -0.508 -21.078 -13.219 1 98.19 192 THR A CA 1
ATOM 1482 C C . THR A 1 192 ? -0.27 -20.188 -12 1 98.19 192 THR A C 1
ATOM 1484 O O . THR A 1 192 ? 0.275 -20.656 -10.992 1 98.19 192 THR A O 1
ATOM 1487 N N . ILE A 1 193 ? -0.644 -18.938 -12.125 1 98.5 193 ILE A N 1
ATOM 1488 C CA . ILE A 1 193 ? -0.355 -18 -11.039 1 98.5 193 ILE A CA 1
ATOM 1489 C C . ILE A 1 193 ? -1.653 -17.375 -10.539 1 98.5 193 ILE A C 1
ATOM 1491 O O . ILE A 1 193 ? -2.488 -16.938 -11.344 1 98.5 193 ILE A O 1
ATOM 1495 N N . VAL A 1 194 ? -1.856 -17.375 -9.25 1 98.62 194 VAL A N 1
ATOM 1496 C CA . VAL A 1 194 ? -2.949 -16.656 -8.594 1 98.62 194 VAL A CA 1
ATOM 1497 C C . VAL A 1 194 ? -2.385 -15.625 -7.625 1 98.62 194 VAL A C 1
ATOM 1499 O O . VAL A 1 194 ? -1.562 -15.953 -6.766 1 98.62 194 VAL A O 1
ATOM 1502 N N . MET A 1 195 ? -2.785 -14.391 -7.812 1 98 195 MET A N 1
ATOM 1503 C CA . MET A 1 195 ? -2.281 -13.375 -6.898 1 98 195 MET A CA 1
ATOM 1504 C C . MET A 1 195 ? -3.424 -12.531 -6.336 1 98 195 MET A C 1
ATOM 1506 O O . MET A 1 195 ? -4.422 -12.297 -7.02 1 98 195 MET A O 1
ATOM 1510 N N . VAL A 1 196 ? -3.299 -12.25 -5.086 1 97.62 196 VAL A N 1
ATOM 1511 C CA . VAL A 1 196 ? -4.148 -11.242 -4.461 1 97.62 196 VAL A CA 1
ATOM 1512 C C . VAL A 1 196 ? -3.535 -9.859 -4.645 1 97.62 196 VAL A C 1
ATOM 1514 O O . VAL A 1 196 ? -2.361 -9.648 -4.328 1 97.62 196 VAL A O 1
ATOM 1517 N N . ILE A 1 197 ? -4.277 -8.945 -5.234 1 95.5 197 ILE A N 1
ATOM 1518 C CA . ILE A 1 197 ? -3.762 -7.602 -5.461 1 95.5 197 ILE A CA 1
ATOM 1519 C C . ILE A 1 197 ? -4.828 -6.574 -5.094 1 95.5 197 ILE A C 1
ATOM 1521 O O . ILE A 1 197 ? -6.012 -6.762 -5.395 1 95.5 197 ILE A O 1
ATOM 1525 N N . HIS A 1 198 ? -4.391 -5.441 -4.535 1 92.12 198 HIS A N 1
ATOM 1526 C CA . HIS A 1 198 ? -5.32 -4.395 -4.129 1 92.12 198 HIS A CA 1
ATOM 1527 C C . HIS A 1 198 ? -5.375 -3.273 -5.16 1 92.12 198 HIS A C 1
ATOM 1529 O O . HIS A 1 198 ? -6.305 -2.465 -5.156 1 92.12 198 HIS A O 1
ATOM 1535 N N . GLU A 1 199 ? -4.375 -3.195 -5.969 1 94.75 199 GLU A N 1
ATOM 1536 C CA . GLU A 1 199 ? -4.328 -2.15 -6.988 1 94.75 199 GLU A CA 1
ATOM 1537 C C . GLU A 1 199 ? -5.09 -2.564 -8.242 1 94.75 199 GLU A C 1
ATOM 1539 O O . GLU A 1 199 ? -4.633 -3.428 -8.992 1 94.75 199 GLU A O 1
ATOM 1544 N N . LEU A 1 200 ? -6.121 -1.853 -8.484 1 97.25 200 LEU A N 1
ATOM 1545 C CA . LEU A 1 200 ? -7.074 -2.227 -9.523 1 97.25 200 LEU A CA 1
ATOM 1546 C C . LEU A 1 200 ? -6.418 -2.199 -10.898 1 97.25 200 LEU A C 1
ATOM 1548 O O . LEU A 1 200 ? -6.57 -3.139 -11.68 1 97.25 200 LEU A O 1
ATOM 1552 N N . ASN A 1 201 ? -5.707 -1.174 -11.195 1 97.5 201 ASN A N 1
ATOM 1553 C CA . ASN A 1 201 ? -5.137 -1.014 -12.531 1 97.5 201 ASN A CA 1
ATOM 1554 C C . ASN A 1 201 ? -4.008 -2.01 -12.781 1 97.5 201 ASN A C 1
ATOM 1556 O O . ASN A 1 201 ? -3.805 -2.455 -13.906 1 97.5 201 ASN A O 1
ATOM 1560 N N . GLU A 1 202 ? -3.324 -2.379 -11.758 1 97.06 202 GLU A N 1
ATOM 1561 C CA . GLU A 1 202 ? -2.324 -3.436 -11.883 1 97.06 202 GLU A CA 1
ATOM 1562 C C . GLU A 1 202 ? -2.977 -4.777 -12.195 1 97.06 202 GLU A C 1
ATOM 1564 O O . GLU A 1 202 ? -2.5 -5.52 -13.055 1 97.06 202 GLU A O 1
ATOM 1569 N N . ALA A 1 203 ? -4.035 -5.039 -11.492 1 98.31 203 ALA A N 1
ATOM 1570 C CA . ALA A 1 203 ? -4.77 -6.273 -11.75 1 98.31 203 ALA A CA 1
ATOM 1571 C C . ALA A 1 203 ? -5.234 -6.34 -13.203 1 98.31 203 ALA A C 1
ATOM 1573 O O . ALA A 1 203 ? -5.023 -7.344 -13.883 1 98.31 203 ALA A O 1
ATOM 1574 N N . ALA A 1 204 ? -5.809 -5.258 -13.648 1 98.44 204 ALA A N 1
ATOM 1575 C CA . ALA A 1 204 ? -6.348 -5.199 -15.008 1 98.44 204 ALA A CA 1
ATOM 1576 C C . ALA A 1 204 ? -5.234 -5.336 -16.047 1 98.44 204 ALA A C 1
ATOM 1578 O O . ALA A 1 204 ? -5.441 -5.918 -17.109 1 98.44 204 ALA A O 1
ATOM 1579 N N . ARG A 1 205 ? -4.156 -4.828 -15.742 1 97.75 205 ARG A N 1
ATOM 1580 C CA . ARG A 1 205 ? -3.055 -4.777 -16.703 1 97.75 205 ARG A CA 1
ATOM 1581 C C . ARG A 1 205 ? -2.369 -6.137 -16.812 1 97.75 205 ARG A C 1
ATOM 1583 O O . ARG A 1 205 ? -2.02 -6.57 -17.906 1 97.75 205 ARG A O 1
ATOM 1590 N N . PHE A 1 206 ? -2.248 -6.844 -15.711 1 98.06 206 PHE A N 1
ATOM 1591 C CA . PHE A 1 206 ? -1.294 -7.945 -15.703 1 98.06 206 PHE A CA 1
ATOM 1592 C C . PHE A 1 206 ? -2.016 -9.289 -15.617 1 98.06 206 PHE A C 1
ATOM 1594 O O . PHE A 1 206 ? -1.424 -10.336 -15.891 1 98.06 206 PHE A O 1
ATOM 1601 N N . ALA A 1 207 ? -3.287 -9.266 -15.258 1 98.62 207 ALA A N 1
ATOM 1602 C CA . ALA A 1 207 ? -3.99 -10.539 -15.109 1 98.62 207 ALA A CA 1
ATOM 1603 C C . ALA A 1 207 ? -4.648 -10.961 -16.422 1 98.62 207 ALA A C 1
ATOM 1605 O O . ALA A 1 207 ? -5.125 -10.109 -17.188 1 98.62 207 ALA A O 1
ATOM 1606 N N . ASP A 1 208 ? -4.672 -12.242 -16.656 1 98.5 208 ASP A N 1
ATOM 1607 C CA . ASP A 1 208 ? -5.484 -12.805 -17.734 1 98.5 208 ASP A CA 1
ATOM 1608 C C . ASP A 1 208 ? -6.945 -12.922 -17.297 1 98.5 208 ASP A C 1
ATOM 1610 O O . ASP A 1 208 ? -7.852 -12.797 -18.125 1 98.5 208 ASP A O 1
ATOM 1614 N N . ASN A 1 209 ? -7.09 -13.234 -16.078 1 98.56 209 ASN A N 1
ATOM 1615 C CA . ASN A 1 209 ? -8.398 -13.438 -15.461 1 98.56 209 ASN A CA 1
ATOM 1616 C C . ASN A 1 209 ? -8.523 -12.68 -14.141 1 98.56 209 ASN A C 1
ATOM 1618 O O . ASN A 1 209 ? -7.578 -12.641 -13.352 1 98.56 209 ASN A O 1
ATOM 1622 N N . LEU A 1 210 ? -9.695 -12.078 -13.938 1 98.75 210 LEU A N 1
ATOM 1623 C CA . LEU A 1 210 ? -10.023 -11.406 -12.68 1 98.75 210 LEU A CA 1
ATOM 1624 C C . LEU A 1 210 ? -11.125 -12.156 -11.938 1 98.75 210 LEU A C 1
ATOM 1626 O O . LEU A 1 210 ? -12.078 -12.641 -12.555 1 98.75 210 LEU A O 1
ATOM 1630 N N . VAL A 1 211 ? -10.961 -12.297 -10.695 1 98.81 211 VAL A N 1
ATOM 1631 C CA . VAL A 1 211 ? -11.977 -12.789 -9.773 1 98.81 211 VAL A CA 1
ATOM 1632 C C . VAL A 1 211 ? -12.281 -11.727 -8.719 1 98.81 211 VAL A C 1
ATOM 1634 O O . VAL A 1 211 ? -11.477 -11.492 -7.82 1 98.81 211 VAL A O 1
ATOM 1637 N N . ALA A 1 212 ? -13.422 -11.133 -8.828 1 98.81 212 ALA A N 1
ATOM 1638 C CA . ALA A 1 212 ? -13.812 -10.055 -7.93 1 98.81 212 ALA A CA 1
ATOM 1639 C C . ALA A 1 212 ? -14.719 -10.57 -6.816 1 98.81 212 ALA A C 1
ATOM 1641 O O . ALA A 1 212 ? -15.797 -11.102 -7.086 1 98.81 212 ALA A O 1
ATOM 1642 N N . MET A 1 213 ? -14.25 -10.367 -5.652 1 98.62 213 MET A N 1
ATOM 1643 C CA . MET A 1 213 ? -14.969 -10.891 -4.488 1 98.62 213 MET A CA 1
ATOM 1644 C C . MET A 1 213 ? -15.602 -9.758 -3.688 1 98.62 213 MET A C 1
ATOM 1646 O O . MET A 1 213 ? -15.039 -8.664 -3.592 1 98.62 213 MET A O 1
ATOM 1650 N N . LYS A 1 214 ? -16.719 -10.016 -3.17 1 98.12 214 LYS A N 1
ATOM 1651 C CA . LYS A 1 214 ? -17.453 -9.148 -2.252 1 98.12 214 LYS A CA 1
ATOM 16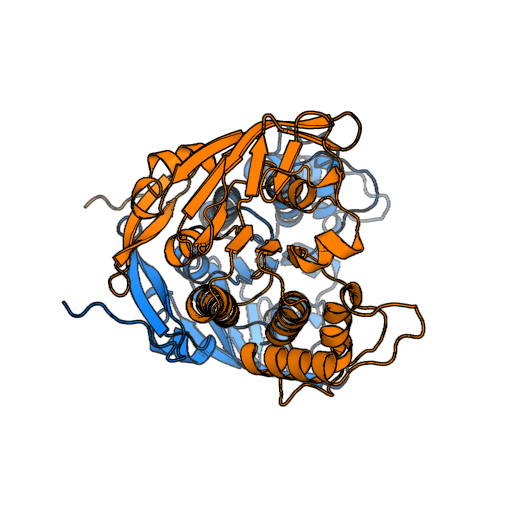52 C C . LYS A 1 214 ? -18.219 -9.961 -1.221 1 98.12 214 LYS A C 1
ATOM 1654 O O . LYS A 1 214 ? -18.969 -10.875 -1.577 1 98.12 214 LYS A O 1
ATOM 1659 N N . ASP A 1 215 ? -18.016 -9.656 0.047 1 96.44 215 ASP A N 1
ATOM 1660 C CA . ASP A 1 215 ? -18.75 -10.266 1.148 1 96.44 215 ASP A CA 1
ATOM 1661 C C . ASP A 1 215 ? -18.656 -11.789 1.098 1 96.44 215 ASP A C 1
ATOM 1663 O O . ASP A 1 215 ? -19.672 -12.484 1.228 1 96.44 215 ASP A O 1
ATOM 1667 N N . GLY A 1 216 ? -17.453 -12.242 0.764 1 97.5 216 GLY A N 1
ATOM 1668 C CA . GLY A 1 216 ? -17.188 -13.672 0.824 1 97.5 216 GLY A CA 1
ATOM 1669 C C . GLY A 1 216 ? -17.672 -14.422 -0.402 1 97.5 216 GLY A C 1
ATOM 1670 O O . GLY A 1 216 ? -17.656 -15.648 -0.424 1 97.5 216 GLY A O 1
ATOM 1671 N N . LYS A 1 217 ? -18.094 -13.672 -1.397 1 98.19 217 LYS A N 1
ATOM 1672 C CA . LYS A 1 217 ? -18.625 -14.273 -2.617 1 98.19 217 LYS A CA 1
ATOM 1673 C C . LYS A 1 217 ? -17.891 -13.758 -3.85 1 98.19 217 LYS A C 1
ATOM 1675 O O . LYS A 1 217 ? -17.328 -12.656 -3.826 1 98.19 217 LYS A O 1
ATOM 1680 N N . ILE A 1 218 ? -17.844 -14.602 -4.84 1 98.5 218 ILE A N 1
ATOM 1681 C CA . ILE A 1 218 ? -17.375 -14.141 -6.145 1 98.5 218 ILE A CA 1
ATOM 1682 C C . ILE A 1 218 ? -18.516 -13.438 -6.879 1 98.5 218 ILE A C 1
ATOM 1684 O O . ILE A 1 218 ? -19.531 -14.062 -7.219 1 98.5 218 ILE A O 1
ATOM 1688 N N . GLN A 1 219 ? -18.359 -12.188 -7.125 1 98.5 219 GLN A N 1
ATOM 1689 C CA . GLN A 1 219 ? -19.422 -11.406 -7.762 1 98.5 219 GLN A CA 1
ATOM 1690 C C . GLN A 1 219 ? -19.219 -11.328 -9.273 1 98.5 219 GLN A C 1
ATOM 1692 O O . GLN A 1 219 ? -20.188 -11.328 -10.031 1 98.5 219 GLN A O 1
ATOM 1697 N N . TYR A 1 220 ? -18.047 -11.148 -9.703 1 98.62 220 TYR A N 1
ATOM 1698 C CA . TYR A 1 220 ? -17.672 -11.078 -11.117 1 98.62 220 TYR A CA 1
ATOM 1699 C C . TYR A 1 220 ? -16.453 -11.945 -11.391 1 98.62 220 TYR A C 1
ATOM 1701 O O . TYR A 1 220 ? -15.555 -12.055 -10.547 1 98.62 220 TYR A O 1
ATOM 1709 N N . GLU A 1 221 ? -16.438 -12.555 -12.508 1 98.56 221 GLU A N 1
ATOM 1710 C CA . GLU A 1 221 ? -15.305 -13.336 -12.992 1 98.56 221 GLU A CA 1
ATOM 1711 C C . GLU A 1 221 ? -15.172 -13.234 -14.508 1 98.56 221 GLU A C 1
ATOM 1713 O O . GLU A 1 221 ? -16.172 -13.336 -15.234 1 98.56 221 GLU A O 1
ATOM 1718 N N . GLY A 1 222 ? -13.984 -13 -14.984 1 98.5 222 GLY A N 1
ATOM 1719 C CA . GLY A 1 222 ? -13.742 -12.891 -16.406 1 98.5 222 GLY A CA 1
ATOM 1720 C C . GLY A 1 222 ? -12.453 -12.156 -16.734 1 98.5 222 GLY A C 1
ATOM 1721 O O . GLY A 1 222 ? -11.617 -11.93 -15.867 1 98.5 222 GLY A O 1
ATOM 1722 N N . THR A 1 223 ? -12.219 -11.898 -17.969 1 98.62 223 THR A N 1
ATOM 1723 C CA . THR A 1 223 ? -11.055 -11.125 -18.391 1 98.62 223 THR A CA 1
ATOM 1724 C C . THR A 1 223 ? -11.219 -9.656 -18 1 98.62 223 THR A C 1
ATOM 1726 O O . THR A 1 223 ? -12.344 -9.18 -17.812 1 98.62 223 THR A O 1
ATOM 1729 N N . PRO A 1 224 ? -10.094 -8.977 -17.844 1 98.5 224 PRO A N 1
ATOM 1730 C CA . PRO A 1 224 ? -10.203 -7.539 -17.594 1 98.5 224 PRO A CA 1
ATOM 1731 C C . PRO A 1 224 ? -11.078 -6.82 -18.609 1 98.5 224 PRO A C 1
ATOM 1733 O O . PRO A 1 224 ? -11.891 -5.969 -18.25 1 98.5 224 PRO A O 1
ATOM 1736 N N . HIS A 1 225 ? -11.047 -7.199 -19.859 1 97.94 225 HIS A N 1
ATOM 1737 C CA . HIS A 1 225 ? -11.812 -6.543 -20.906 1 97.94 225 HIS A CA 1
ATOM 1738 C C . HIS A 1 225 ? -13.312 -6.758 -20.703 1 97.94 225 HIS A C 1
ATOM 1740 O O . HIS A 1 225 ? -14.117 -5.906 -21.094 1 97.94 225 HIS A O 1
ATOM 1746 N N . THR A 1 226 ? -13.648 -7.801 -20.031 1 98 226 THR A N 1
ATOM 1747 C CA . THR A 1 226 ? -15.062 -8.148 -19.938 1 98 226 THR A CA 1
ATOM 1748 C C . THR A 1 226 ? -15.672 -7.605 -18.641 1 98 226 THR A C 1
ATOM 1750 O O . THR A 1 226 ? -16.812 -7.156 -18.641 1 98 226 THR A O 1
ATOM 1753 N N . ILE A 1 227 ? -14.828 -7.559 -17.578 1 98 227 ILE A N 1
ATOM 1754 C CA . ILE A 1 227 ? -15.539 -7.32 -16.328 1 98 227 ILE A CA 1
ATOM 1755 C C . ILE A 1 227 ? -15.031 -6.031 -15.688 1 98 227 ILE A C 1
ATOM 1757 O O . ILE A 1 227 ? -15.617 -5.539 -14.719 1 98 227 ILE A O 1
ATOM 1761 N N . PHE A 1 228 ? -13.938 -5.469 -16.203 1 98.06 228 PHE A N 1
ATOM 1762 C CA . PHE A 1 228 ? -13.375 -4.266 -15.594 1 98.06 228 PHE A CA 1
ATOM 1763 C C . PHE A 1 228 ? -14.094 -3.02 -16.094 1 98.06 228 PHE A C 1
ATOM 1765 O O . PHE A 1 228 ? -13.57 -2.275 -16.922 1 98.06 228 PHE A O 1
ATOM 1772 N N . HIS A 1 229 ? -15.266 -2.822 -15.555 1 97.81 229 HIS A N 1
ATOM 1773 C CA . HIS A 1 229 ? -16.094 -1.681 -15.914 1 97.81 229 HIS A CA 1
ATOM 1774 C C . HIS A 1 229 ? -16.703 -1.025 -14.68 1 97.81 229 HIS A C 1
ATOM 1776 O O . HIS A 1 229 ? -16.562 -1.542 -13.57 1 97.81 229 HIS A O 1
ATOM 1782 N N . ASN A 1 230 ? -17.344 0.127 -14.875 1 97.31 230 ASN A N 1
ATOM 1783 C CA . ASN A 1 230 ? -17.797 0.98 -13.781 1 97.31 230 ASN A CA 1
ATOM 1784 C C . ASN A 1 230 ? -18.766 0.241 -12.867 1 97.31 230 ASN A C 1
ATOM 1786 O O . ASN A 1 230 ? -18.719 0.391 -11.648 1 97.31 230 ASN A O 1
ATOM 1790 N N . GLU A 1 231 ? -19.641 -0.528 -13.414 1 97.75 231 GLU A N 1
ATOM 1791 C CA . GLU A 1 231 ? -20.625 -1.25 -12.609 1 97.75 231 GLU A CA 1
ATOM 1792 C C . GLU A 1 231 ? -19.938 -2.188 -11.617 1 97.75 231 GLU A C 1
ATOM 1794 O O . GLU A 1 231 ? -20.281 -2.209 -10.438 1 97.75 231 GLU A O 1
ATOM 1799 N N . MET A 1 232 ? -19 -2.936 -12.102 1 98.31 232 MET A N 1
ATOM 1800 C CA . MET A 1 232 ? -18.266 -3.855 -11.234 1 98.31 232 MET A CA 1
ATOM 1801 C C . MET A 1 232 ? -17.5 -3.094 -10.156 1 98.31 232 MET A C 1
ATOM 1803 O O . MET A 1 232 ? -17.547 -3.463 -8.984 1 98.31 232 MET A O 1
ATOM 1807 N N . LEU A 1 233 ? -16.781 -2.02 -10.547 1 98.19 233 LEU A N 1
ATOM 1808 C CA . LEU A 1 233 ? -15.984 -1.238 -9.609 1 98.19 233 LEU A CA 1
ATOM 1809 C C . LEU A 1 233 ? -16.875 -0.604 -8.539 1 98.19 233 LEU A C 1
ATOM 1811 O O . LEU A 1 233 ? -16.516 -0.581 -7.359 1 98.19 233 LEU A O 1
ATOM 1815 N N . LYS A 1 234 ? -18.016 -0.125 -8.93 1 97.81 234 LYS A N 1
ATOM 1816 C CA . LYS A 1 234 ? -18.969 0.454 -7.984 1 97.81 234 LYS A CA 1
ATOM 1817 C C . LYS A 1 234 ? -19.516 -0.609 -7.039 1 97.81 234 LYS A C 1
ATOM 1819 O O . LYS A 1 234 ? -19.578 -0.397 -5.828 1 97.81 234 LYS A O 1
ATOM 1824 N N . ASP A 1 235 ? -19.859 -1.694 -7.617 1 97.88 235 ASP A N 1
ATOM 1825 C CA . ASP A 1 235 ? -20.484 -2.766 -6.844 1 97.88 235 ASP A CA 1
ATOM 1826 C C . ASP A 1 235 ? -19.5 -3.379 -5.859 1 97.88 235 ASP A C 1
ATOM 1828 O O . ASP A 1 235 ? -19.797 -3.512 -4.668 1 97.88 235 ASP A O 1
ATOM 1832 N N . VAL A 1 236 ? -18.297 -3.689 -6.301 1 98.19 236 VAL A N 1
ATOM 1833 C CA . VAL A 1 236 ? -17.344 -4.48 -5.535 1 98.19 236 VAL A CA 1
ATOM 1834 C C . VAL A 1 236 ? -16.516 -3.568 -4.633 1 98.19 236 VAL A C 1
ATOM 1836 O O . VAL A 1 236 ? -16.188 -3.932 -3.498 1 98.19 236 VAL A O 1
ATOM 1839 N N . PHE A 1 237 ? -16.234 -2.309 -5.07 1 97.25 237 PHE A N 1
ATOM 1840 C CA . PHE A 1 237 ? -15.273 -1.477 -4.344 1 97.25 237 PHE A CA 1
ATOM 1841 C C . PHE A 1 237 ? -15.938 -0.194 -3.855 1 97.25 237 PHE A C 1
ATOM 1843 O O . PHE A 1 237 ? -15.344 0.568 -3.092 1 97.25 237 PHE A O 1
ATOM 1850 N N . GLY A 1 238 ? -17.109 0.112 -4.32 1 96.06 238 GLY A N 1
ATOM 1851 C CA . GLY A 1 238 ? -17.812 1.312 -3.895 1 96.06 238 GLY A CA 1
ATOM 1852 C C . GLY A 1 238 ? -17.219 2.586 -4.449 1 96.06 238 GLY A C 1
ATOM 1853 O O . GLY A 1 238 ? -17.203 3.621 -3.779 1 96.06 238 GLY A O 1
ATOM 1854 N N . VAL A 1 239 ? -16.703 2.49 -5.68 1 95.81 239 VAL A N 1
ATOM 1855 C CA . VAL A 1 239 ? -16.125 3.684 -6.289 1 95.81 239 VAL A CA 1
ATOM 1856 C C . VAL A 1 239 ? -16.734 3.904 -7.672 1 95.81 239 VAL A C 1
ATOM 1858 O O . VAL A 1 239 ? -17.062 2.945 -8.375 1 95.81 239 VAL A O 1
ATOM 1861 N N . ASP A 1 240 ? -16.922 5.133 -7.98 1 96.44 240 ASP A N 1
ATOM 1862 C CA . ASP A 1 240 ? -17.156 5.492 -9.375 1 96.44 240 ASP A CA 1
ATOM 1863 C C . ASP A 1 240 ? -15.859 5.555 -10.164 1 96.44 240 ASP A C 1
ATOM 1865 O O . ASP A 1 240 ? -14.773 5.555 -9.578 1 96.44 240 ASP A O 1
ATOM 1869 N N . SER A 1 241 ? -16.016 5.48 -11.484 1 96.44 241 SER A N 1
ATOM 1870 C CA . SER A 1 241 ? -14.75 5.484 -12.219 1 96.44 241 SER A CA 1
ATOM 1871 C C . SER A 1 241 ? -14.953 5.91 -13.672 1 96.44 241 SER A C 1
ATOM 1873 O O . SER A 1 241 ? -16.047 5.75 -14.219 1 96.44 241 SER A O 1
ATOM 1875 N N . THR A 1 242 ? -13.984 6.559 -14.195 1 96.25 242 THR A N 1
ATOM 1876 C CA . THR A 1 242 ? -13.805 6.664 -15.641 1 96.25 242 THR A CA 1
ATOM 1877 C C . THR A 1 242 ? -12.891 5.555 -16.156 1 96.25 242 THR A C 1
ATOM 1879 O O . THR A 1 242 ? -11.797 5.352 -15.625 1 96.25 242 THR A O 1
ATOM 1882 N N . ILE A 1 243 ? -13.414 4.816 -17.141 1 96.94 243 ILE A N 1
ATOM 1883 C CA . ILE A 1 243 ? -12.641 3.709 -17.688 1 96.94 243 ILE A CA 1
ATOM 1884 C C . ILE A 1 243 ? -12.094 4.102 -19.062 1 96.94 243 ILE A C 1
ATOM 1886 O O . ILE A 1 243 ? -12.812 4.68 -19.891 1 96.94 243 ILE A O 1
ATOM 1890 N N . MET A 1 244 ? -10.828 3.846 -19.25 1 95.56 244 MET A N 1
ATOM 1891 C CA . MET A 1 244 ? -10.172 4.043 -20.531 1 95.56 244 MET A CA 1
ATOM 1892 C C . MET A 1 244 ? -9.266 2.861 -20.875 1 95.56 244 MET A C 1
ATOM 1894 O O . MET A 1 244 ? -9.133 1.93 -20.078 1 95.56 244 MET A O 1
ATOM 1898 N N . ASN A 1 245 ? -8.719 2.875 -22.094 1 96.12 245 ASN A N 1
ATOM 1899 C CA . ASN A 1 245 ? -7.73 1.867 -22.453 1 96.12 245 ASN A CA 1
ATOM 1900 C C . ASN A 1 245 ? -6.316 2.438 -22.438 1 96.12 245 ASN A C 1
ATOM 1902 O O . ASN A 1 245 ? -6.086 3.551 -22.906 1 96.12 245 ASN A O 1
ATOM 1906 N N . ASP A 1 246 ? -5.492 1.731 -21.781 1 96.19 246 ASP A N 1
ATOM 1907 C CA . ASP A 1 246 ? -4.074 2.072 -21.859 1 96.19 246 ASP A CA 1
ATOM 1908 C C . ASP A 1 246 ? -3.605 2.154 -23.297 1 96.19 246 ASP A C 1
ATOM 1910 O O . ASP A 1 246 ? -3.713 1.182 -24.047 1 96.19 246 ASP A O 1
ATOM 1914 N N . PRO A 1 247 ? -3.07 3.326 -23.719 1 95.06 247 PRO A N 1
ATOM 1915 C CA . PRO A 1 247 ? -2.707 3.494 -25.125 1 95.06 247 PRO A CA 1
ATOM 1916 C C . PRO A 1 247 ? -1.594 2.547 -25.562 1 95.06 247 PRO A C 1
ATOM 1918 O O . PRO A 1 247 ? -1.467 2.246 -26.75 1 95.06 247 PRO A O 1
ATOM 1921 N N . LYS A 1 248 ? -0.851 2.014 -24.688 1 93.94 248 LYS A N 1
ATOM 1922 C CA . LYS A 1 248 ? 0.271 1.156 -25.062 1 93.94 248 LYS A CA 1
ATOM 1923 C C . LYS A 1 248 ? -0.133 -0.315 -25.047 1 93.94 248 LYS A C 1
ATOM 1925 O O . LYS A 1 248 ? 0.281 -1.088 -25.922 1 93.94 248 LYS A O 1
ATOM 1930 N N . THR A 1 249 ? -1.007 -0.686 -24.125 1 94.69 249 THR A N 1
ATOM 1931 C CA . THR A 1 249 ? -1.259 -2.111 -23.938 1 94.69 249 THR A CA 1
ATOM 1932 C C . THR A 1 249 ? -2.693 -2.461 -24.312 1 94.69 249 THR A C 1
ATOM 1934 O O . THR A 1 249 ? -3.031 -3.639 -24.469 1 94.69 249 THR A O 1
ATOM 1937 N N . ASP A 1 250 ? -3.537 -1.492 -24.438 1 96.56 250 ASP A N 1
ATOM 1938 C CA . ASP A 1 250 ? -4.957 -1.63 -24.75 1 96.56 250 ASP A CA 1
ATOM 1939 C C . ASP A 1 250 ? -5.719 -2.262 -23.578 1 96.56 250 ASP A C 1
ATOM 1941 O O . ASP A 1 250 ? -6.883 -2.639 -23.734 1 96.56 250 ASP A O 1
ATOM 1945 N N . ARG A 1 251 ? -5.078 -2.459 -22.469 1 97.44 251 ARG A N 1
ATOM 1946 C CA . ARG A 1 251 ? -5.727 -2.969 -21.266 1 97.44 251 ARG A CA 1
ATOM 1947 C C . ARG A 1 251 ? -6.566 -1.884 -20.594 1 97.44 251 ARG A C 1
ATOM 1949 O O . ARG A 1 251 ? -6.215 -0.703 -20.641 1 97.44 251 ARG A O 1
ATOM 1956 N N . PRO A 1 252 ? -7.656 -2.318 -20 1 98.25 252 PRO A N 1
ATOM 1957 C CA . PRO A 1 252 ? -8.477 -1.307 -19.344 1 98.25 252 PRO A CA 1
ATOM 1958 C C . PRO A 1 252 ? -7.766 -0.653 -18.156 1 98.25 252 PRO A C 1
ATOM 1960 O O . PRO A 1 252 ? -6.949 -1.296 -17.484 1 98.25 252 PRO A O 1
ATOM 1963 N N . PHE A 1 253 ? -8.055 0.607 -17.969 1 97.31 253 PHE A N 1
ATOM 1964 C CA . PHE A 1 253 ? -7.492 1.454 -16.922 1 97.31 253 PHE A CA 1
ATOM 1965 C C . PHE A 1 253 ? -8.555 2.379 -16.344 1 97.31 253 PHE A C 1
ATOM 1967 O O . PHE A 1 253 ? -9.305 3.016 -17.078 1 97.31 253 PHE A O 1
ATOM 1974 N N . CYS A 1 254 ? -8.602 2.434 -14.992 1 97.5 254 CYS A N 1
ATOM 1975 C CA . CYS A 1 254 ? -9.656 3.254 -14.414 1 97.5 254 CYS A CA 1
ATOM 1976 C C . CYS A 1 254 ? -9.07 4.438 -13.648 1 97.5 254 CYS A C 1
ATOM 1978 O O . CYS A 1 254 ? -7.957 4.355 -13.133 1 97.5 254 CYS A O 1
ATOM 1980 N N . ILE A 1 255 ? -9.742 5.551 -13.641 1 97.19 255 ILE A N 1
ATOM 1981 C CA . ILE A 1 255 ? -9.586 6.668 -12.719 1 97.19 255 ILE A CA 1
ATOM 1982 C C . ILE A 1 255 ? -10.703 6.641 -11.672 1 97.19 255 ILE A C 1
ATOM 1984 O O . ILE A 1 255 ? -11.852 6.969 -11.977 1 97.19 255 ILE A O 1
ATOM 1988 N N . PRO A 1 256 ? -10.414 6.293 -10.453 1 96.81 256 PRO A N 1
ATOM 1989 C CA . PRO A 1 256 ? -11.461 6.109 -9.438 1 96.81 256 PRO A CA 1
ATOM 1990 C C . PRO A 1 256 ? -11.898 7.426 -8.805 1 96.81 256 PRO A C 1
ATOM 1992 O O . PRO A 1 256 ? -11.094 8.344 -8.648 1 96.81 256 PRO A O 1
ATOM 1995 N N . TYR A 1 257 ? -13.172 7.531 -8.461 1 96.31 257 TYR A N 1
ATOM 1996 C CA . TYR A 1 257 ? -13.773 8.656 -7.758 1 96.31 257 TYR A CA 1
ATOM 1997 C C . TYR A 1 257 ? -14.617 8.18 -6.582 1 96.31 257 TYR A C 1
ATOM 1999 O O . TYR A 1 257 ? -15.156 7.07 -6.609 1 96.31 257 TYR A O 1
ATOM 2007 N N . SER A 1 258 ? -14.688 9.047 -5.625 1 94.25 258 SER A N 1
ATOM 2008 C CA . SER A 1 258 ? -15.602 8.75 -4.527 1 94.25 258 SER A CA 1
ATOM 2009 C C . SER A 1 258 ? -17.047 8.766 -4.992 1 94.25 258 SER A C 1
ATOM 2011 O O . SER A 1 258 ? -17.422 9.57 -5.852 1 94.25 258 SER A O 1
ATOM 2013 N N . THR A 1 259 ? -17.844 7.914 -4.379 1 91.31 259 THR A N 1
ATOM 2014 C CA . THR A 1 259 ? -19.266 7.918 -4.676 1 91.31 259 THR A CA 1
ATOM 2015 C C . THR A 1 259 ? -20 8.945 -3.816 1 91.31 259 THR A C 1
ATOM 2017 O O . THR A 1 259 ? -21.172 9.242 -4.055 1 91.31 259 THR A O 1
ATOM 2020 N N . LYS A 1 260 ? -19.234 9.445 -2.877 1 86.94 260 LYS A N 1
ATOM 2021 C CA . LYS A 1 260 ? -19.812 10.477 -2.012 1 86.94 260 LYS A CA 1
ATOM 2022 C C . LYS A 1 260 ? -19.734 11.852 -2.668 1 86.94 260 LYS A C 1
ATOM 2024 O O . LYS A 1 260 ? -18.812 12.117 -3.451 1 86.94 260 LYS A O 1
ATOM 2029 N N . ASN A 1 261 ? -20.75 12.664 -2.543 1 75.75 261 ASN A N 1
ATOM 2030 C CA . ASN A 1 261 ? -20.766 14.016 -3.086 1 75.75 261 ASN A CA 1
ATOM 2031 C C . ASN A 1 261 ? -19.953 14.977 -2.217 1 75.75 261 ASN A C 1
ATOM 2033 O O . ASN A 1 261 ? -20.375 15.32 -1.11 1 75.75 261 ASN A O 1
ATOM 2037 N N . TYR A 1 262 ? -18.734 15.133 -2.529 1 69.94 262 TYR A N 1
ATOM 2038 C CA . TYR A 1 262 ? -17.922 16.078 -1.763 1 69.94 262 TYR A CA 1
ATOM 2039 C C . TYR A 1 262 ? -17.906 17.453 -2.436 1 69.94 262 TYR A C 1
ATOM 2041 O O . TYR A 1 262 ? -17.25 18.375 -1.946 1 69.94 262 TYR A O 1
ATOM 2049 N N . GLY A 1 263 ? -19.062 18.016 -2.912 1 53.81 263 GLY A N 1
ATOM 2050 C CA . GLY A 1 263 ? -19.172 19.328 -3.523 1 53.81 263 GLY A CA 1
ATOM 2051 C C . GLY A 1 263 ? -18.031 19.641 -4.48 1 53.81 263 GLY A C 1
ATOM 2052 O O . GLY A 1 263 ? -17.344 20.641 -4.324 1 53.81 263 GLY A O 1
ATOM 2053 N N . HIS A 1 264 ? -17.531 18.797 -5.098 1 49.06 264 HIS A N 1
ATOM 2054 C CA . HIS A 1 264 ? -16.484 19.172 -6.055 1 49.06 264 HIS A CA 1
ATOM 2055 C C . HIS A 1 264 ? -17.047 20.094 -7.141 1 49.06 264 HIS A C 1
ATOM 2057 O O . HIS A 1 264 ? -18.094 19.797 -7.723 1 49.06 264 HIS A O 1
ATOM 2063 N N . THR A 1 265 ? -16.844 21.359 -7.039 1 36.75 265 THR A N 1
ATOM 2064 C CA . THR A 1 265 ? -17.141 22.266 -8.141 1 36.75 265 THR A CA 1
ATOM 2065 C C . THR A 1 265 ? -16.594 21.703 -9.461 1 36.75 265 THR A C 1
ATOM 2067 O O . THR A 1 265 ? -15.383 21.625 -9.648 1 36.75 265 THR A O 1
ATOM 2070 N N . ALA A 1 266 ? -17.078 20.734 -10.109 1 36.56 266 ALA A N 1
ATOM 2071 C CA . ALA A 1 266 ? -16.859 20.656 -11.547 1 36.56 266 ALA A CA 1
ATOM 2072 C C . ALA A 1 266 ? -16.797 22.047 -12.172 1 36.56 266 ALA A C 1
ATOM 2074 O O . ALA A 1 266 ? -17.75 22.828 -12.062 1 36.56 266 ALA A O 1
ATOM 2075 N N . ARG A 1 267 ? -15.672 22.609 -12.273 1 32.22 267 ARG A N 1
ATOM 2076 C CA . ARG A 1 267 ? -15.688 23.797 -13.125 1 32.22 267 ARG A CA 1
ATOM 2077 C C . ARG A 1 267 ? -16.562 23.562 -14.352 1 32.22 267 ARG A C 1
ATOM 2079 O O . ARG A 1 267 ? -16.438 22.547 -15.031 1 32.22 267 ARG A O 1
ATOM 2086 N N . GLU A 1 268 ? -17.766 23.969 -14.391 1 28.53 268 GLU A N 1
ATOM 2087 C CA . GLU A 1 268 ? -18.562 24.125 -15.609 1 28.53 268 GLU A CA 1
ATOM 2088 C C . GLU A 1 268 ? -17.672 24.422 -16.812 1 28.53 268 GLU A C 1
ATOM 2090 O O . GLU A 1 268 ? -16.953 25.422 -16.844 1 28.53 268 GLU A O 1
ATOM 2095 N N . VAL A 1 269 ? -17.453 23.641 -17.562 1 19.12 269 VAL A N 1
ATOM 2096 C CA . VAL A 1 269 ? -17.141 23.969 -18.953 1 19.12 269 VAL A CA 1
ATOM 2097 C C . VAL A 1 269 ? -18.422 24.391 -19.672 1 19.12 269 VAL A C 1
ATOM 2099 O O . VAL A 1 269 ? -19.469 23.781 -19.516 1 19.12 269 VAL A O 1
ATOM 2102 N N . MET B 1 1 ? 0.808 30.328 9.211 1 79.88 1 MET B N 1
ATOM 2103 C CA . MET B 1 1 ? 2.006 29.844 9.891 1 79.88 1 MET B CA 1
ATOM 2104 C C . MET B 1 1 ? 3.016 29.297 8.891 1 79.88 1 MET B C 1
ATOM 2106 O O . MET B 1 1 ? 2.709 28.359 8.148 1 79.88 1 MET B O 1
ATOM 2110 N N . LYS B 1 2 ? 4.109 30.031 8.906 1 90.56 2 LYS B N 1
ATOM 2111 C CA . LYS B 1 2 ? 5.113 29.734 7.887 1 90.56 2 LYS B CA 1
ATOM 2112 C C . LYS B 1 2 ? 6.07 28.656 8.367 1 90.56 2 LYS B C 1
ATOM 2114 O O . LYS B 1 2 ? 6.621 28.734 9.461 1 90.56 2 LYS B O 1
ATOM 2119 N N . LEU B 1 3 ? 6.18 27.531 7.625 1 96.94 3 LEU B N 1
ATOM 2120 C CA . LEU B 1 3 ? 7.078 26.422 7.926 1 96.94 3 LEU B CA 1
ATOM 2121 C C . LEU B 1 3 ? 8.203 26.344 6.902 1 96.94 3 LEU B C 1
ATOM 2123 O O . LEU B 1 3 ? 7.949 26.203 5.703 1 96.94 3 LEU B O 1
ATOM 2127 N N . GLU B 1 4 ? 9.461 26.469 7.422 1 98.12 4 GLU B N 1
ATOM 2128 C CA . GLU B 1 4 ? 10.625 26.484 6.547 1 98.12 4 GLU B CA 1
ATOM 2129 C C . GLU B 1 4 ? 11.711 25.547 7.055 1 98.12 4 GLU B C 1
ATOM 2131 O O . GLU B 1 4 ? 11.945 25.453 8.258 1 98.12 4 GLU B O 1
ATOM 2136 N N . VAL B 1 5 ? 12.289 24.875 6.148 1 98.31 5 VAL B N 1
ATOM 2137 C CA . VAL B 1 5 ? 13.461 24.047 6.402 1 98.31 5 VAL B CA 1
ATOM 2138 C C . VAL B 1 5 ? 14.703 24.719 5.809 1 98.31 5 VAL B C 1
ATOM 2140 O O . VAL B 1 5 ? 14.719 25.062 4.621 1 98.31 5 VAL B O 1
ATOM 2143 N N . LYS B 1 6 ? 15.695 24.922 6.668 1 98.31 6 LYS B N 1
ATOM 2144 C CA . LYS B 1 6 ? 16.875 25.656 6.23 1 98.31 6 LYS B CA 1
ATOM 2145 C C . LYS B 1 6 ? 18.141 24.828 6.391 1 98.31 6 LYS B C 1
ATOM 2147 O O . LYS B 1 6 ? 18.562 24.516 7.516 1 98.31 6 LYS B O 1
ATOM 2152 N N . ASN B 1 7 ? 18.812 24.562 5.242 1 98.38 7 ASN B N 1
ATOM 2153 C CA . ASN B 1 7 ? 20.078 23.844 5.191 1 98.38 7 ASN B CA 1
ATOM 2154 C C . ASN B 1 7 ? 20.078 22.625 6.102 1 98.38 7 ASN B C 1
ATOM 2156 O O . ASN B 1 7 ? 21.016 22.406 6.871 1 98.38 7 ASN B O 1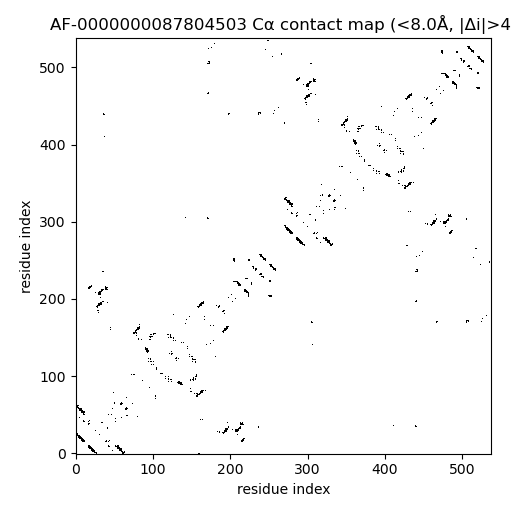
ATOM 2160 N N . LEU B 1 8 ? 19.078 21.891 6.035 1 98.5 8 LEU B N 1
ATOM 2161 C CA . LEU B 1 8 ? 18.844 20.812 6.977 1 98.5 8 LEU B CA 1
ATOM 2162 C C . LEU B 1 8 ? 19.688 19.594 6.637 1 98.5 8 LEU B C 1
ATOM 2164 O O . LEU B 1 8 ? 19.672 19.125 5.496 1 98.5 8 LEU B O 1
ATOM 2168 N N . THR B 1 9 ? 20.422 19.141 7.535 1 98.62 9 THR B N 1
ATOM 2169 C CA . THR B 1 9 ? 21.094 17.844 7.516 1 98.62 9 THR B CA 1
ATOM 2170 C C . THR B 1 9 ? 20.562 16.953 8.633 1 98.62 9 THR B C 1
ATOM 2172 O O . THR B 1 9 ? 20.547 17.359 9.805 1 98.62 9 THR B O 1
ATOM 2175 N N . THR B 1 10 ? 20.062 15.781 8.297 1 98.25 10 THR B N 1
ATOM 2176 C CA . THR B 1 10 ? 19.453 14.898 9.289 1 98.25 10 THR B CA 1
ATOM 2177 C C . THR B 1 10 ? 19.625 13.438 8.875 1 98.25 10 THR B C 1
ATOM 2179 O O . THR B 1 10 ? 19.984 13.141 7.734 1 98.25 10 THR B O 1
ATOM 2182 N N . GLY B 1 11 ? 19.422 12.531 9.766 1 96.81 11 GLY B N 1
ATOM 2183 C CA . GLY B 1 11 ? 19.594 11.094 9.609 1 96.81 11 GLY B CA 1
ATOM 2184 C C . GLY B 1 11 ? 19.516 10.344 10.922 1 96.81 11 GLY B C 1
ATOM 2185 O O . GLY B 1 11 ? 18.797 10.742 11.844 1 96.81 11 GLY B O 1
ATOM 2186 N N . TYR B 1 12 ? 20.094 9.219 10.898 1 93.81 12 TYR B N 1
ATOM 2187 C CA . TYR B 1 12 ? 20.109 8.367 12.078 1 93.81 12 TYR B CA 1
ATOM 2188 C C . TYR B 1 12 ? 21.531 8.039 12.5 1 93.81 12 TYR B C 1
ATOM 2190 O O . TYR B 1 12 ? 22.344 7.598 11.688 1 93.81 12 TYR B O 1
ATOM 2198 N N . GLY B 1 13 ? 21.734 8.18 13.797 1 92.62 13 GLY B N 1
ATOM 2199 C CA . GLY B 1 13 ? 23.094 7.984 14.25 1 92.62 13 GLY B CA 1
ATOM 2200 C C . GLY B 1 13 ? 24.109 8.828 13.484 1 92.62 13 GLY B C 1
ATOM 2201 O O . GLY B 1 13 ? 23.953 10.047 13.406 1 92.62 13 GLY B O 1
ATOM 2202 N N . ASP B 1 14 ? 25.016 8.102 12.883 1 92.31 14 ASP B N 1
ATOM 2203 C CA . ASP B 1 14 ? 26.047 8.82 12.141 1 92.31 14 ASP B CA 1
ATOM 2204 C C . ASP B 1 14 ? 25.766 8.82 10.641 1 92.31 14 ASP B C 1
ATOM 2206 O O . ASP B 1 14 ? 26.5 9.414 9.859 1 92.31 14 ASP B O 1
ATOM 2210 N N . THR B 1 15 ? 24.672 8.273 10.312 1 94.75 15 THR B N 1
ATOM 2211 C CA . THR B 1 15 ? 24.328 8.172 8.898 1 94.75 15 THR B CA 1
ATOM 2212 C C . THR B 1 15 ? 23.453 9.344 8.469 1 94.75 15 THR B C 1
ATOM 2214 O O . THR B 1 15 ? 22.359 9.539 9.008 1 94.75 15 THR B O 1
ATOM 2217 N N . LYS B 1 16 ? 23.938 10.109 7.496 1 97.44 16 LYS B N 1
ATOM 2218 C CA . LYS B 1 16 ? 23.172 11.219 6.945 1 97.44 16 LYS B CA 1
ATOM 2219 C C . LYS B 1 16 ? 22.266 10.742 5.816 1 97.44 16 LYS B C 1
ATOM 2221 O O . LYS B 1 16 ? 22.719 10.133 4.855 1 97.44 16 LYS B O 1
ATOM 2226 N N . ILE B 1 17 ? 21.016 11 5.969 1 97.5 17 ILE B N 1
ATOM 2227 C CA . ILE B 1 17 ? 20.031 10.648 4.949 1 97.5 17 ILE B CA 1
ATOM 2228 C C . ILE B 1 17 ? 19.719 11.875 4.086 1 97.5 17 ILE B C 1
ATOM 2230 O O . ILE B 1 17 ? 19.531 11.758 2.873 1 97.5 17 ILE B O 1
ATOM 2234 N N . ILE B 1 18 ? 19.641 13.023 4.68 1 98.31 18 ILE B N 1
ATOM 2235 C CA . ILE B 1 18 ? 19.375 14.305 4.035 1 98.31 18 ILE B CA 1
ATOM 2236 C C . ILE B 1 18 ? 20.484 15.289 4.363 1 98.31 18 ILE B C 1
ATOM 2238 O O . ILE B 1 18 ? 20.906 15.406 5.516 1 98.31 18 ILE B O 1
ATOM 2242 N N . GLU B 1 19 ? 20.984 15.961 3.311 1 98.12 19 GLU B N 1
ATOM 2243 C CA . GLU B 1 19 ? 22.062 16.922 3.506 1 98.12 19 GLU B CA 1
ATOM 2244 C C . GLU B 1 19 ? 21.734 18.266 2.852 1 98.12 19 GLU B C 1
ATOM 2246 O O . GLU B 1 19 ? 21.438 18.328 1.656 1 98.12 19 GLU B O 1
ATOM 2251 N N . ASN B 1 20 ? 21.781 19.281 3.66 1 98.19 20 ASN B N 1
ATOM 2252 C CA . ASN B 1 20 ? 21.672 20.672 3.215 1 98.19 20 ASN B CA 1
ATOM 2253 C C . ASN B 1 20 ? 20.375 20.906 2.434 1 98.19 20 ASN B C 1
ATOM 2255 O O . ASN B 1 20 ? 20.406 21.469 1.342 1 98.19 20 ASN B O 1
ATOM 2259 N N . LEU B 1 21 ? 19.281 20.406 2.979 1 98.56 21 LEU B N 1
ATOM 2260 C CA . LEU B 1 21 ? 18 20.5 2.303 1 98.56 21 LEU B CA 1
ATOM 2261 C C . LEU B 1 21 ? 17.266 21.781 2.703 1 98.56 21 LEU B C 1
ATOM 2263 O O . LEU B 1 21 ? 17.25 22.156 3.879 1 98.56 21 LEU B O 1
ATOM 2267 N N . ASN B 1 22 ? 16.75 22.531 1.718 1 98.62 22 ASN B N 1
ATOM 2268 C CA . ASN B 1 22 ? 15.906 23.703 1.917 1 98.62 22 ASN B CA 1
ATOM 2269 C C . ASN B 1 22 ? 14.492 23.469 1.389 1 98.62 22 ASN B C 1
ATOM 2271 O O . ASN B 1 22 ? 14.312 22.875 0.325 1 98.62 22 ASN B O 1
ATOM 2275 N N . LEU B 1 23 ? 13.5 23.875 2.123 1 98.5 23 LEU B N 1
ATOM 2276 C CA . LEU B 1 23 ? 12.109 23.672 1.734 1 98.5 23 LEU B CA 1
ATOM 2277 C C . LEU B 1 23 ? 11.195 24.672 2.438 1 98.5 23 LEU B C 1
ATOM 2279 O O . LEU B 1 23 ? 11.359 24.938 3.631 1 98.5 23 LEU B O 1
ATOM 2283 N N . THR B 1 24 ? 10.32 25.266 1.73 1 98.19 24 THR B N 1
ATOM 2284 C CA . THR B 1 24 ? 9.258 26.078 2.301 1 98.19 24 THR B CA 1
ATOM 2285 C C . THR B 1 24 ? 7.891 25.469 2.033 1 98.19 24 THR B C 1
ATOM 2287 O O . THR B 1 24 ? 7.547 25.188 0.884 1 98.19 24 THR B O 1
ATOM 2290 N N . ILE B 1 25 ? 7.168 25.234 3.045 1 98 25 ILE B N 1
ATOM 2291 C CA . ILE B 1 25 ? 5.836 24.656 2.908 1 98 25 ILE B CA 1
ATOM 2292 C C . ILE B 1 25 ? 4.809 25.781 2.729 1 98 25 ILE B C 1
ATOM 2294 O O . ILE B 1 25 ? 4.688 26.656 3.58 1 98 25 ILE B O 1
ATOM 2298 N N . PRO B 1 26 ? 4.035 25.75 1.628 1 97.88 26 PRO B N 1
ATOM 2299 C CA . PRO B 1 26 ? 3.018 26.797 1.44 1 97.88 26 PRO B CA 1
ATOM 2300 C C . PRO B 1 26 ? 1.917 26.734 2.496 1 97.88 26 PRO B C 1
ATOM 2302 O O . PRO B 1 26 ? 1.385 25.656 2.781 1 97.88 26 PRO B O 1
ATOM 2305 N N . GLU B 1 27 ? 1.597 27.875 3.023 1 97.38 27 GLU B N 1
ATOM 2306 C CA . GLU B 1 27 ? 0.575 27.984 4.059 1 97.38 27 GLU B CA 1
ATOM 2307 C C . GLU B 1 27 ? -0.819 27.734 3.486 1 97.38 27 GLU B C 1
ATOM 2309 O O . GLU B 1 27 ? -1.14 28.219 2.396 1 97.38 27 GLU B O 1
ATOM 2314 N N . GLY B 1 28 ? -1.595 27 4.195 1 97.94 28 GLY B N 1
ATOM 2315 C CA . GLY B 1 28 ? -2.99 26.797 3.84 1 97.94 28 GLY B CA 1
ATOM 2316 C C . GLY B 1 28 ? -3.174 25.938 2.609 1 97.94 28 GLY B C 1
ATOM 2317 O O . GLY B 1 28 ? -4.207 26 1.94 1 97.94 28 GLY B O 1
ATOM 2318 N N . LYS B 1 29 ? -2.143 25.141 2.289 1 98.5 29 LYS B N 1
ATOM 2319 C CA . LYS B 1 29 ? -2.189 24.266 1.123 1 98.5 29 LYS B CA 1
ATOM 2320 C C . LYS B 1 29 ? -1.909 22.812 1.514 1 98.5 29 LYS B C 1
ATOM 2322 O O . LYS B 1 29 ? -1.427 22.547 2.615 1 98.5 29 LYS B O 1
ATOM 2327 N N . VAL B 1 30 ? -2.275 21.938 0.656 1 98.69 30 VAL B N 1
ATOM 2328 C CA . VAL B 1 30 ? -1.915 20.531 0.787 1 98.69 30 VAL B CA 1
ATOM 2329 C C . VAL B 1 30 ? -0.644 20.25 -0.009 1 98.69 30 VAL B C 1
ATOM 2331 O O . VAL B 1 30 ? -0.616 20.422 -1.229 1 98.69 30 VAL B O 1
ATOM 2334 N N . THR B 1 31 ? 0.408 19.875 0.695 1 98.75 31 THR B N 1
ATOM 2335 C CA . THR B 1 31 ? 1.669 19.484 0.07 1 98.75 31 THR B CA 1
ATOM 2336 C C . THR B 1 31 ? 1.901 17.984 0.2 1 98.75 31 THR B C 1
ATOM 2338 O O . THR B 1 31 ? 1.778 17.422 1.292 1 98.75 31 THR B O 1
ATOM 2341 N N . ALA B 1 32 ? 2.154 17.312 -0.911 1 98.75 32 ALA B N 1
ATOM 2342 C CA . ALA B 1 32 ? 2.498 15.898 -0.898 1 98.75 32 ALA B CA 1
ATOM 2343 C C . ALA B 1 32 ? 3.998 15.695 -1.094 1 98.75 32 ALA B C 1
ATOM 2345 O O . ALA B 1 32 ? 4.582 16.219 -2.045 1 98.75 32 ALA B O 1
ATOM 2346 N N . LEU B 1 33 ? 4.609 15.023 -0.147 1 98.5 33 LEU B N 1
ATOM 2347 C CA . LEU B 1 33 ? 5.973 14.531 -0.299 1 98.5 33 LEU B CA 1
ATOM 2348 C C . LEU B 1 33 ? 5.988 13.18 -1.009 1 98.5 33 LEU B C 1
ATOM 2350 O O . LEU B 1 33 ? 5.41 12.211 -0.518 1 98.5 33 LEU B O 1
ATOM 2354 N N . ILE B 1 34 ? 6.633 13.141 -2.182 1 98.44 34 ILE B N 1
ATOM 2355 C CA . ILE B 1 34 ? 6.668 11.914 -2.971 1 98.44 34 ILE B CA 1
ATOM 2356 C C . ILE B 1 34 ? 8.117 11.547 -3.283 1 98.44 34 ILE B C 1
ATOM 2358 O O . ILE B 1 34 ? 9.016 12.391 -3.201 1 98.44 34 ILE B O 1
ATOM 2362 N N . GLY B 1 35 ? 8.344 10.312 -3.588 1 97.88 35 GLY B N 1
ATOM 2363 C CA . GLY B 1 35 ? 9.648 9.742 -3.877 1 97.88 35 GLY B CA 1
ATOM 2364 C C . GLY B 1 35 ? 9.711 8.242 -3.645 1 97.88 35 GLY B C 1
ATOM 2365 O O . GLY B 1 35 ? 8.812 7.668 -3.027 1 97.88 35 GLY B O 1
ATOM 2366 N N . ALA B 1 36 ? 10.75 7.699 -4.148 1 95.56 36 ALA B N 1
ATOM 2367 C CA . ALA B 1 36 ? 10.938 6.258 -3.986 1 95.56 36 ALA B CA 1
ATOM 2368 C C . ALA B 1 36 ? 11.141 5.891 -2.52 1 95.56 36 ALA B C 1
ATOM 2370 O O . ALA B 1 36 ? 11.414 6.762 -1.689 1 95.56 36 ALA B O 1
ATOM 2371 N N . ASN B 1 37 ? 10.938 4.605 -2.244 1 91.88 37 ASN B N 1
ATOM 2372 C CA . ASN B 1 37 ? 11.172 4.121 -0.889 1 91.88 37 ASN B CA 1
ATOM 2373 C C . ASN B 1 37 ? 12.602 4.402 -0.435 1 91.88 37 ASN B C 1
ATOM 2375 O O . ASN B 1 37 ? 13.547 4.227 -1.206 1 91.88 37 ASN B O 1
ATOM 2379 N N . GLY B 1 38 ? 12.766 4.922 0.734 1 91 38 GLY B N 1
ATOM 2380 C CA . GLY B 1 38 ? 14.078 5.098 1.322 1 91 38 GLY B CA 1
ATOM 2381 C C . GLY B 1 38 ? 14.727 6.418 0.952 1 91 38 GLY B C 1
ATOM 2382 O O . GLY B 1 38 ? 15.859 6.695 1.356 1 91 38 GLY B O 1
ATOM 2383 N N . CYS B 1 39 ? 14.008 7.219 0.262 1 95.25 39 CYS B N 1
ATOM 2384 C CA . CYS B 1 39 ? 14.656 8.43 -0.242 1 95.25 39 CYS B CA 1
ATOM 2385 C C . CYS B 1 39 ? 14.719 9.5 0.834 1 95.25 39 CYS B C 1
ATOM 2387 O O . CYS B 1 39 ? 15.32 10.555 0.631 1 95.25 39 CYS B O 1
ATOM 2389 N N . GLY B 1 40 ? 14.008 9.328 1.967 1 96.19 40 GLY B N 1
ATOM 2390 C CA . GLY B 1 40 ? 14.164 10.266 3.072 1 96.19 40 GLY B CA 1
ATOM 2391 C C . GLY B 1 40 ? 12.883 10.969 3.449 1 96.19 40 GLY B C 1
ATOM 2392 O O . GLY B 1 40 ? 12.883 11.867 4.301 1 96.19 40 GLY B O 1
ATOM 2393 N N . LYS B 1 41 ? 11.75 10.633 2.854 1 96.94 41 LYS B N 1
ATOM 2394 C CA . LYS B 1 41 ? 10.484 11.32 3.082 1 96.94 41 LYS B CA 1
ATOM 2395 C C . LYS B 1 41 ? 10.102 11.297 4.559 1 96.94 41 LYS B C 1
ATOM 2397 O O . LYS B 1 41 ? 9.828 12.344 5.152 1 96.94 41 LYS B O 1
ATOM 2402 N N . SER B 1 42 ? 10.094 10.086 5.133 1 94.62 42 SER B N 1
ATOM 2403 C CA . SER B 1 42 ? 9.703 9.93 6.531 1 94.62 42 SER B CA 1
ATOM 2404 C C . SER B 1 42 ? 10.719 10.586 7.461 1 94.62 42 SER B C 1
ATOM 2406 O O . SER B 1 42 ? 10.344 11.18 8.477 1 94.62 42 SER B O 1
ATOM 2408 N N . THR B 1 43 ? 12.008 10.516 7.141 1 95.88 43 THR B N 1
ATOM 2409 C CA . THR B 1 43 ? 13.055 11.172 7.918 1 95.88 43 THR B CA 1
ATOM 2410 C C . THR B 1 43 ? 12.844 12.688 7.934 1 95.88 43 THR B C 1
ATOM 2412 O O . THR B 1 43 ? 12.938 13.32 8.984 1 95.88 43 THR B O 1
ATOM 2415 N N . LEU B 1 44 ? 12.523 13.203 6.738 1 97.88 44 LEU B N 1
ATOM 2416 C CA . LEU B 1 44 ? 12.258 14.641 6.637 1 97.88 44 LEU B CA 1
ATOM 2417 C C . LEU B 1 44 ? 11.055 15.023 7.492 1 97.88 44 LEU B C 1
ATOM 2419 O O . LEU B 1 44 ? 11.125 15.961 8.289 1 97.88 44 LEU B O 1
ATOM 2423 N N . LEU B 1 45 ? 9.953 14.273 7.344 1 96.88 45 LEU B N 1
ATOM 2424 C CA . LEU B 1 45 ? 8.727 14.562 8.078 1 96.88 45 LEU B CA 1
ATOM 2425 C C . LEU B 1 45 ? 8.969 14.5 9.586 1 96.88 45 LEU B C 1
ATOM 2427 O O . LEU B 1 45 ? 8.586 15.414 10.312 1 96.88 45 LEU B O 1
ATOM 2431 N N . LYS B 1 46 ? 9.656 13.516 10.055 1 94.81 46 LYS B N 1
ATOM 2432 C CA . LYS B 1 46 ? 9.945 13.328 11.477 1 94.81 46 LYS B CA 1
ATOM 2433 C C . LYS B 1 46 ? 10.828 14.453 12.016 1 94.81 46 LYS B C 1
ATOM 2435 O O . LYS B 1 46 ? 10.68 14.867 13.164 1 94.81 46 LYS B O 1
ATOM 2440 N N . THR B 1 47 ? 11.734 14.891 11.188 1 96.94 47 THR B N 1
ATOM 2441 C CA . THR B 1 47 ? 12.609 15.977 11.602 1 96.94 47 THR B CA 1
ATOM 2442 C C . THR B 1 47 ? 11.82 17.281 11.727 1 96.94 47 THR B C 1
ATOM 2444 O O . THR B 1 47 ? 11.992 18.016 12.703 1 96.94 47 THR B O 1
ATOM 2447 N N . ILE B 1 48 ? 10.938 17.5 10.781 1 96.81 48 ILE B N 1
ATOM 2448 C CA . ILE B 1 48 ? 10.125 18.703 10.789 1 96.81 48 ILE B CA 1
ATOM 2449 C C . ILE B 1 48 ? 9.219 18.703 12.016 1 96.81 48 ILE B C 1
ATOM 2451 O O . ILE B 1 48 ? 8.961 19.766 12.602 1 96.81 48 ILE B O 1
ATOM 2455 N N . CYS B 1 49 ? 8.82 17.547 12.453 1 94.69 49 CYS B N 1
ATOM 2456 C CA . CYS B 1 49 ? 7.914 17.422 13.586 1 94.69 49 CYS B CA 1
ATOM 2457 C C . CYS B 1 49 ? 8.688 17.281 14.891 1 94.69 49 CYS B C 1
ATOM 2459 O O . CYS B 1 49 ? 8.102 16.969 15.93 1 94.69 49 CYS B O 1
ATOM 2461 N N . ARG B 1 50 ? 9.984 17.344 14.852 1 95.69 50 ARG B N 1
ATOM 2462 C CA . ARG B 1 50 ? 10.891 17.344 15.992 1 95.69 50 ARG B CA 1
ATOM 2463 C C . ARG B 1 50 ? 10.977 15.977 16.641 1 95.69 50 ARG B C 1
ATOM 2465 O O . ARG B 1 50 ? 11.25 15.859 17.844 1 95.69 50 ARG B O 1
ATOM 2472 N N . ILE B 1 51 ? 10.641 14.984 15.945 1 92.94 51 ILE B N 1
ATOM 2473 C CA . ILE B 1 51 ? 10.82 13.609 16.406 1 92.94 51 ILE B CA 1
ATOM 2474 C C . ILE B 1 51 ? 12.281 13.211 16.25 1 92.94 51 ILE B C 1
ATOM 2476 O O . ILE B 1 51 ? 12.82 12.477 17.094 1 92.94 51 ILE B O 1
ATOM 2480 N N . ILE B 1 52 ? 12.922 13.656 15.211 1 94.88 52 ILE B N 1
ATOM 2481 C CA . ILE B 1 52 ? 14.352 13.484 14.977 1 94.88 52 ILE B CA 1
ATOM 2482 C C . ILE B 1 52 ? 15.055 14.836 15.07 1 94.88 52 ILE B C 1
ATOM 2484 O O . ILE B 1 52 ? 14.586 15.836 14.508 1 94.88 52 ILE B O 1
ATOM 2488 N N . ARG B 1 53 ? 16.125 14.906 15.797 1 95 53 ARG B N 1
ATOM 2489 C CA . ARG B 1 53 ? 16.906 16.141 15.906 1 95 53 ARG B CA 1
ATOM 2490 C C . ARG B 1 53 ? 17.797 16.328 14.68 1 95 53 ARG B C 1
ATOM 2492 O O . ARG B 1 53 ? 18.516 15.422 14.273 1 95 53 ARG B O 1
ATOM 2499 N N . PRO B 1 54 ? 17.766 17.469 14.156 1 97.12 54 PRO B N 1
ATOM 2500 C CA . PRO B 1 54 ? 18.672 17.734 13.039 1 97.12 54 PRO B CA 1
ATOM 2501 C C . PRO B 1 54 ? 20.141 17.656 13.445 1 97.12 54 PRO B C 1
ATOM 2503 O O . PRO B 1 54 ? 20.484 18 14.586 1 97.12 54 PRO B O 1
ATOM 2506 N N . MET B 1 55 ? 20.938 17.203 12.531 1 97.44 55 MET B N 1
ATOM 2507 C CA . MET B 1 55 ? 22.375 17.219 12.719 1 97.44 55 MET B CA 1
ATOM 2508 C C . MET B 1 55 ? 22.953 18.594 12.414 1 97.44 55 MET B C 1
ATOM 2510 O O . MET B 1 55 ? 23.938 19.016 13.023 1 97.44 55 MET B O 1
ATOM 2514 N N . ASP B 1 56 ? 22.391 19.219 11.461 1 97.75 56 ASP B N 1
ATOM 2515 C CA . ASP B 1 56 ? 22.734 20.578 11.062 1 97.75 56 ASP B CA 1
ATOM 2516 C C . ASP B 1 56 ? 21.531 21.281 10.438 1 97.75 56 ASP B C 1
ATOM 2518 O O . ASP B 1 56 ? 20.562 20.625 10.039 1 97.75 56 ASP B O 1
ATOM 2522 N N . GLY B 1 57 ? 21.594 22.594 10.406 1 98 57 GLY B N 1
ATOM 2523 C CA . GLY B 1 57 ? 20.469 23.344 9.891 1 98 57 GLY B CA 1
ATOM 2524 C C . GLY B 1 57 ? 19.328 23.469 10.883 1 98 57 GLY B C 1
ATOM 2525 O O . GLY B 1 57 ? 19.5 23.234 12.078 1 98 57 GLY B O 1
ATOM 2526 N N . ASP B 1 58 ? 18.125 23.906 10.305 1 97.56 58 ASP B N 1
ATOM 2527 C CA . ASP B 1 58 ? 17.031 24.188 11.234 1 97.56 58 ASP B CA 1
ATOM 2528 C C . ASP B 1 58 ? 15.68 24.078 10.539 1 97.56 58 ASP B C 1
ATOM 2530 O O . ASP B 1 58 ? 15.609 24.125 9.312 1 97.56 58 ASP B O 1
ATOM 2534 N N . VAL B 1 59 ? 14.742 23.812 11.297 1 97.94 59 VAL B N 1
ATOM 2535 C CA . VAL B 1 59 ? 13.344 23.953 10.898 1 97.94 59 VAL B CA 1
ATOM 2536 C C . VAL B 1 59 ? 12.734 25.156 11.617 1 97.94 59 VAL B C 1
ATOM 2538 O O . VAL B 1 59 ? 12.82 25.266 12.844 1 97.94 59 VAL B O 1
ATOM 2541 N N . LEU B 1 60 ? 12.148 26.047 10.828 1 97.88 60 LEU B N 1
ATOM 2542 C CA . LEU B 1 60 ? 11.586 27.266 11.391 1 97.88 60 LEU B CA 1
ATOM 2543 C C . LEU B 1 60 ? 10.07 27.281 11.289 1 97.88 60 LEU B C 1
ATOM 2545 O O . LEU B 1 60 ? 9.516 26.938 10.234 1 97.88 60 LEU B O 1
ATOM 2549 N N . LEU B 1 61 ? 9.445 27.609 12.336 1 96.38 61 LEU B N 1
ATOM 2550 C CA . LEU B 1 61 ? 8.016 27.891 12.391 1 96.38 61 LEU B CA 1
ATOM 2551 C C . LEU B 1 61 ? 7.754 29.344 12.75 1 96.38 61 LEU B C 1
ATOM 2553 O O . LEU B 1 61 ? 8.031 29.766 13.875 1 96.38 61 LEU B O 1
ATOM 2557 N N . ASP B 1 62 ? 7.273 30.094 11.812 1 93.94 62 ASP B N 1
ATOM 2558 C CA . ASP B 1 62 ? 7.109 31.547 11.938 1 93.94 62 ASP B CA 1
ATOM 2559 C C . ASP B 1 62 ? 8.43 32.219 12.328 1 93.94 62 ASP B C 1
ATOM 2561 O O . ASP B 1 62 ? 8.469 33.031 13.258 1 93.94 62 ASP B O 1
ATOM 2565 N N . GLY B 1 63 ? 9.422 31.734 11.734 1 94.31 63 GLY B N 1
ATOM 2566 C CA . GLY B 1 63 ? 10.719 32.375 11.898 1 94.31 63 GLY B CA 1
ATOM 2567 C C . GLY B 1 63 ? 11.461 31.891 13.141 1 94.31 63 GLY B C 1
ATOM 2568 O O . GLY B 1 63 ? 12.625 32.219 13.336 1 94.31 63 GLY B O 1
ATOM 2569 N N . LYS B 1 64 ? 10.812 31.125 13.93 1 95.94 64 LYS B N 1
ATOM 2570 C CA . LYS B 1 64 ? 11.414 30.609 15.164 1 95.94 64 LYS B CA 1
ATOM 2571 C C . LYS B 1 64 ? 11.797 29.141 15.023 1 95.94 64 LYS B C 1
ATOM 2573 O O . LYS B 1 64 ? 11.023 28.344 14.477 1 95.94 64 LYS B O 1
ATOM 2578 N N . SER B 1 65 ? 12.93 28.828 15.578 1 96.81 65 SER B N 1
ATOM 2579 C CA . SER B 1 65 ? 13.391 27.438 15.523 1 96.81 65 SER B CA 1
ATOM 2580 C C . SER B 1 65 ? 12.438 26.516 16.266 1 96.81 65 SER B C 1
ATOM 2582 O O . SER B 1 65 ? 12.039 26.797 17.391 1 96.81 65 SER B O 1
ATOM 2584 N N . ILE B 1 66 ? 12.117 25.422 15.602 1 95.31 66 ILE B N 1
ATOM 2585 C CA . ILE B 1 66 ? 11.203 24.469 16.203 1 95.31 66 ILE B CA 1
ATOM 2586 C C . ILE B 1 66 ? 11.828 23.891 17.484 1 95.31 66 ILE B C 1
ATOM 2588 O O . ILE B 1 66 ? 11.109 23.531 18.422 1 95.31 66 ILE B O 1
ATOM 2592 N N . GLY B 1 67 ? 13.102 23.844 17.531 1 93.94 67 GLY B N 1
ATOM 2593 C CA . GLY B 1 67 ? 13.82 23.359 18.703 1 93.94 67 GLY B CA 1
ATOM 2594 C C . GLY B 1 67 ? 13.648 24.25 19.922 1 93.94 67 GLY B C 1
ATOM 2595 O O . GLY B 1 67 ? 13.844 23.812 21.062 1 93.94 67 GLY B O 1
ATOM 2596 N N . SER B 1 68 ? 13.289 25.422 19.734 1 95.12 68 SER B N 1
ATOM 2597 C CA . SER B 1 68 ? 13.219 26.391 20.828 1 95.12 68 SER B CA 1
ATOM 2598 C C . SER B 1 68 ? 11.828 26.422 21.453 1 95.12 68 SER B C 1
ATOM 2600 O O . SER B 1 68 ? 11.625 27 22.516 1 95.12 68 SER B O 1
ATOM 2602 N N . TYR B 1 69 ? 10.93 25.797 20.828 1 94.94 69 TYR B N 1
ATOM 2603 C CA . TYR B 1 69 ? 9.586 25.734 21.391 1 94.94 69 TYR B CA 1
ATOM 2604 C C . TYR B 1 69 ? 9.531 24.75 22.547 1 94.94 69 TYR B C 1
ATOM 2606 O O . TYR B 1 69 ? 10.18 23.703 22.516 1 94.94 69 TYR B O 1
ATOM 2614 N N . GLY B 1 70 ? 8.734 25.141 23.547 1 94.62 70 GLY B N 1
ATOM 2615 C CA . GLY B 1 70 ? 8.328 24.094 24.469 1 94.62 70 GLY B CA 1
ATOM 2616 C C . GLY B 1 70 ? 7.492 23 23.812 1 94.62 70 GLY B C 1
ATOM 2617 O O . GLY B 1 70 ? 6.75 23.266 22.875 1 94.62 70 GLY B O 1
ATOM 2618 N N . SER B 1 71 ? 7.543 21.812 24.297 1 93.81 71 SER B N 1
ATOM 2619 C CA . SER B 1 71 ? 6.855 20.672 23.688 1 93.81 71 SER B CA 1
ATOM 2620 C C . SER B 1 71 ? 5.348 20.906 23.625 1 93.81 71 SER B C 1
ATOM 2622 O O . SER B 1 71 ? 4.723 20.688 22.594 1 93.81 71 SER B O 1
ATOM 2624 N N . ARG B 1 72 ? 4.844 21.391 24.688 1 94.5 72 ARG B N 1
ATOM 2625 C CA . ARG B 1 72 ? 3.406 21.641 24.734 1 94.5 72 ARG B CA 1
ATOM 2626 C C . ARG B 1 72 ? 3.006 22.75 23.766 1 94.5 72 ARG B C 1
ATOM 2628 O O . ARG B 1 72 ? 1.992 22.641 23.078 1 94.5 72 ARG B O 1
ATOM 2635 N N . GLU B 1 73 ? 3.752 23.766 23.75 1 94.5 73 GLU B N 1
ATOM 2636 C CA . GLU B 1 73 ? 3.469 24.875 22.844 1 94.5 73 GLU B CA 1
ATOM 2637 C C . GLU B 1 73 ? 3.531 24.438 21.391 1 94.5 73 GLU B C 1
ATOM 2639 O O . GLU B 1 73 ? 2.66 24.797 20.594 1 94.5 73 GLU B O 1
ATOM 2644 N N . LEU B 1 74 ? 4.555 23.688 21.047 1 95.38 74 LEU B N 1
ATOM 2645 C CA . LEU B 1 74 ? 4.688 23.203 19.672 1 95.38 74 LEU B CA 1
ATOM 2646 C C . LEU B 1 74 ? 3.523 22.281 19.312 1 95.38 74 LEU B C 1
ATOM 2648 O O . LEU B 1 74 ? 2.992 22.375 18.203 1 95.38 74 LEU B O 1
ATOM 2652 N N . ALA B 1 75 ? 3.127 21.484 20.281 1 95.69 75 ALA B N 1
ATOM 2653 C CA . ALA B 1 75 ? 2.061 20.516 20.062 1 95.69 75 ALA B CA 1
ATOM 2654 C C . ALA B 1 75 ? 0.725 21.203 19.812 1 95.69 75 ALA B C 1
ATOM 2656 O O . ALA B 1 75 ? -0.205 20.609 19.281 1 95.69 75 ALA B O 1
ATOM 2657 N N . LYS B 1 76 ? 0.588 22.406 20.172 1 95.94 76 LYS B N 1
ATOM 2658 C CA . LYS B 1 76 ? -0.622 23.188 19.922 1 95.94 76 LYS B CA 1
ATOM 2659 C C . LYS B 1 76 ? -0.59 23.797 18.531 1 95.94 76 LYS B C 1
ATOM 2661 O O . LYS B 1 76 ? -1.592 24.359 18.062 1 95.94 76 LYS B O 1
ATOM 2666 N N . LYS B 1 77 ? 0.541 23.641 17.859 1 96 77 LYS B N 1
ATOM 2667 C CA . LYS B 1 77 ? 0.699 24.266 16.547 1 96 77 LYS B CA 1
ATOM 2668 C C . LYS B 1 77 ? 0.809 23.203 15.445 1 96 77 LYS B C 1
ATOM 2670 O O . LYS B 1 77 ? 0.41 23.438 14.305 1 96 77 LYS B O 1
ATOM 2675 N N . VAL B 1 78 ? 1.394 22.062 15.805 1 96.69 78 VAL B N 1
ATOM 2676 C CA . VAL B 1 78 ? 1.709 21.031 14.812 1 96.69 78 VAL B CA 1
ATOM 2677 C C . VAL B 1 78 ? 1.213 19.672 15.305 1 96.69 78 VAL B C 1
ATOM 2679 O O . VAL B 1 78 ? 1.53 19.266 16.422 1 96.69 78 VAL B O 1
ATOM 2682 N N . ALA B 1 79 ? 0.404 19 14.469 1 96.94 79 ALA B N 1
ATOM 2683 C CA . ALA B 1 79 ? -0.021 17.625 14.734 1 96.94 79 ALA B CA 1
ATOM 2684 C C . ALA B 1 79 ? 0.545 16.656 13.688 1 96.94 79 ALA B C 1
ATOM 2686 O O . ALA B 1 79 ? 0.765 17.047 12.539 1 96.94 79 ALA B O 1
ATOM 2687 N N . ILE B 1 80 ? 0.788 15.398 14.117 1 96.06 80 ILE B N 1
ATOM 2688 C CA . ILE B 1 80 ? 1.303 14.398 13.188 1 96.06 80 ILE B CA 1
ATOM 2689 C C . ILE B 1 80 ? 0.545 13.086 13.367 1 96.06 80 ILE B C 1
ATOM 2691 O O . ILE B 1 80 ? 0.251 12.68 14.5 1 96.06 80 ILE B O 1
ATOM 2695 N N . LEU B 1 81 ? 0.113 12.547 12.281 1 96.12 81 LEU B N 1
ATOM 2696 C CA . LEU B 1 81 ? -0.272 11.141 12.227 1 96.12 81 LEU B CA 1
ATOM 2697 C C . LEU B 1 81 ? 0.868 10.289 11.688 1 96.12 81 LEU B C 1
ATOM 2699 O O . LEU B 1 81 ? 1.172 10.336 10.492 1 96.12 81 LEU B O 1
ATOM 2703 N N . PRO B 1 82 ? 1.472 9.43 12.57 1 93.31 82 PRO B N 1
ATOM 2704 C CA . PRO B 1 82 ? 2.574 8.594 12.094 1 93.31 82 PRO B CA 1
ATOM 2705 C C . PRO B 1 82 ? 2.098 7.414 11.25 1 93.31 82 PRO B C 1
ATOM 2707 O O . PRO B 1 82 ? 0.895 7.145 11.18 1 93.31 82 PRO B O 1
ATOM 2710 N N . GLN B 1 83 ? 2.961 6.785 10.555 1 86.19 83 GLN B N 1
ATOM 2711 C CA . GLN B 1 83 ? 2.664 5.695 9.625 1 86.19 83 GLN B CA 1
ATOM 2712 C C . GLN B 1 83 ? 2.018 4.52 10.344 1 86.19 83 GLN B C 1
ATOM 2714 O O . GLN B 1 83 ? 1.085 3.902 9.828 1 86.19 83 GLN B O 1
ATOM 2719 N N . ASN B 1 84 ? 2.43 4.098 11.438 1 86.31 84 ASN B N 1
ATOM 2720 C CA . ASN B 1 84 ? 1.904 2.975 12.211 1 86.31 84 ASN B CA 1
ATOM 2721 C C . ASN B 1 84 ? 1.572 3.387 13.641 1 86.31 84 ASN B C 1
ATOM 2723 O O . ASN B 1 84 ? 2.275 3.006 14.578 1 86.31 84 ASN B O 1
ATOM 2727 N N . PRO B 1 85 ? 0.409 4.008 13.656 1 89.44 85 PRO B N 1
ATOM 2728 C CA . PRO B 1 85 ? 0.055 4.414 15.016 1 89.44 85 PRO B CA 1
ATOM 2729 C C . PRO B 1 85 ? -0.427 3.248 15.875 1 89.44 85 PRO B C 1
ATOM 2731 O O . PRO B 1 85 ? -0.989 2.283 15.352 1 89.44 85 PRO B O 1
ATOM 2734 N N . THR B 1 86 ? -0.112 3.293 17.141 1 86.5 86 THR B N 1
ATOM 2735 C CA . THR B 1 86 ? -0.544 2.26 18.078 1 86.5 86 THR B CA 1
ATOM 2736 C C . THR B 1 86 ? -1.321 2.875 19.234 1 86.5 86 THR B C 1
ATOM 2738 O O . THR B 1 86 ? -1.02 3.988 19.672 1 86.5 86 THR B O 1
ATOM 2741 N N . ALA B 1 87 ? -2.389 2.301 19.562 1 82.19 87 ALA B N 1
ATOM 2742 C CA . ALA B 1 87 ? -3.172 2.738 20.703 1 82.19 87 ALA B CA 1
ATOM 2743 C C . ALA B 1 87 ? -2.877 1.874 21.938 1 82.19 87 ALA B C 1
ATOM 2745 O O . ALA B 1 87 ? -2.604 0.679 21.797 1 82.19 87 ALA B O 1
ATOM 2746 N N . PRO B 1 88 ? -2.904 2.555 23.047 1 77.75 88 PRO B N 1
ATOM 2747 C CA . PRO B 1 88 ? -2.746 1.763 24.266 1 77.75 88 PRO B CA 1
ATOM 2748 C C . PRO B 1 88 ? -3.951 0.868 24.547 1 77.75 88 PRO B C 1
ATOM 2750 O O . PRO B 1 88 ? -5.094 1.323 24.469 1 77.75 88 PRO B O 1
ATOM 2753 N N . GLY B 1 89 ? -3.758 -0.431 24.734 1 79.44 89 GLY B N 1
ATOM 2754 C CA . GLY B 1 89 ? -4.746 -1.377 25.219 1 79.44 89 GLY B CA 1
ATOM 2755 C C . GLY B 1 89 ? -6.062 -1.313 24.469 1 79.44 89 GLY B C 1
ATOM 2756 O O . GLY B 1 89 ? -6.086 -1.012 23.281 1 79.44 89 GLY B O 1
ATOM 2757 N N . GLU B 1 90 ? -7.227 -1.617 25.203 1 87.75 90 GLU B N 1
ATOM 2758 C CA . GLU B 1 90 ? -8.594 -1.561 24.688 1 87.75 90 GLU B CA 1
ATOM 2759 C C . GLU B 1 90 ? -9.25 -0.223 25.031 1 87.75 90 GLU B C 1
ATOM 2761 O O . GLU B 1 90 ? -9.555 0.056 26.188 1 87.75 90 GLU B O 1
ATOM 2766 N N . ILE B 1 91 ? -9.398 0.738 24.062 1 95 91 ILE B N 1
ATOM 2767 C CA . ILE B 1 91 ? -10.031 2.035 24.266 1 95 91 ILE B CA 1
ATOM 2768 C C . ILE B 1 91 ? -11.086 2.277 23.188 1 95 91 ILE B C 1
ATOM 2770 O O . ILE B 1 91 ? -11.047 1.644 22.125 1 95 91 ILE B O 1
ATOM 2774 N N . THR B 1 92 ? -11.961 3.162 23.5 1 97.56 92 THR B N 1
ATOM 2775 C CA . THR B 1 92 ? -13 3.523 22.531 1 97.56 92 THR B CA 1
ATOM 2776 C C . THR B 1 92 ? -12.484 4.559 21.547 1 97.56 92 THR B C 1
ATOM 2778 O O . THR B 1 92 ? -11.43 5.16 21.766 1 97.56 92 THR B O 1
ATOM 2781 N N . VAL B 1 93 ? -13.188 4.727 20.469 1 97.81 93 VAL B N 1
ATOM 2782 C CA . VAL B 1 93 ? -12.867 5.746 19.469 1 97.81 93 VAL B CA 1
ATOM 2783 C C . VAL B 1 93 ? -12.836 7.121 20.125 1 97.81 93 VAL B C 1
ATOM 2785 O O . VAL B 1 93 ? -11.898 7.895 19.922 1 97.81 93 VAL B O 1
ATOM 2788 N N . ARG B 1 94 ? -13.82 7.434 20.938 1 98 94 ARG B N 1
ATOM 2789 C CA . ARG B 1 94 ? -13.891 8.711 21.641 1 98 94 ARG B CA 1
ATOM 2790 C C . ARG B 1 94 ? -12.672 8.922 22.531 1 98 94 ARG B C 1
ATOM 2792 O O . ARG B 1 94 ? -12.102 10.016 22.562 1 98 94 ARG B O 1
ATOM 2799 N N . GLU B 1 95 ? -12.305 7.906 23.25 1 96.88 95 GLU B N 1
ATOM 2800 C CA . GLU B 1 95 ? -11.133 7.992 24.109 1 96.88 95 GLU B CA 1
ATOM 2801 C C . GLU B 1 95 ? -9.859 8.242 23.312 1 96.88 95 GLU B C 1
ATOM 2803 O O . GLU B 1 95 ? -9.016 9.047 23.703 1 96.88 95 GLU B O 1
ATOM 2808 N N . LEU B 1 96 ? -9.75 7.508 22.188 1 96.75 96 LEU B N 1
ATOM 2809 C CA . LEU B 1 96 ? -8.602 7.719 21.312 1 96.75 96 LEU B CA 1
ATOM 2810 C C . LEU B 1 96 ? -8.539 9.172 20.844 1 96.75 96 LEU B C 1
ATOM 2812 O O . LEU B 1 96 ? -7.48 9.805 20.922 1 96.75 96 LEU B O 1
ATOM 2816 N N . VAL B 1 97 ? -9.672 9.703 20.391 1 97.56 97 VAL B N 1
ATOM 2817 C CA . VAL B 1 97 ? -9.734 11.062 19.859 1 97.56 97 VAL B CA 1
ATOM 2818 C C . VAL B 1 97 ? -9.414 12.062 20.969 1 97.56 97 VAL B C 1
ATOM 2820 O O . VAL B 1 97 ? -8.789 13.094 20.719 1 97.56 97 VAL B O 1
ATOM 2823 N N . MET B 1 98 ? -9.727 11.742 22.188 1 96.56 98 MET B N 1
ATOM 2824 C CA . MET B 1 98 ? -9.461 12.617 23.328 1 96.56 98 MET B CA 1
ATOM 2825 C C . MET B 1 98 ? -7.965 12.781 23.547 1 96.56 98 MET B C 1
ATOM 2827 O O . MET B 1 98 ? -7.523 13.797 24.078 1 96.56 98 MET B O 1
ATOM 2831 N N . TYR B 1 99 ? -7.191 11.789 23.188 1 94.5 99 TYR B N 1
ATOM 2832 C CA . TYR B 1 99 ? -5.742 11.914 23.312 1 94.5 99 TYR B CA 1
ATOM 2833 C C . TYR B 1 99 ? -5.23 13.102 22.516 1 94.5 99 TYR B C 1
ATOM 2835 O O . TYR B 1 99 ? -4.191 13.68 22.844 1 94.5 99 TYR B O 1
ATOM 2843 N N . GLY B 1 100 ? -5.961 13.469 21.469 1 96 100 GLY B N 1
ATOM 2844 C CA . GLY B 1 100 ? -5.59 14.641 20.688 1 96 100 GLY B CA 1
ATOM 2845 C C . GLY B 1 100 ? -5.641 15.93 21.469 1 96 100 GLY B C 1
ATOM 2846 O O . GLY B 1 100 ? -5.039 16.938 21.078 1 96 100 GLY B O 1
ATOM 2847 N N . ARG B 1 101 ? -6.293 15.945 22.609 1 96.62 101 ARG B N 1
ATOM 2848 C CA . ARG B 1 101 ? -6.465 17.156 23.406 1 96.62 101 ARG B CA 1
ATOM 2849 C C . ARG B 1 101 ? -5.363 17.281 24.453 1 96.62 101 ARG B C 1
ATOM 2851 O O . ARG B 1 101 ? -5.309 18.281 25.188 1 96.62 101 ARG B O 1
ATOM 2858 N N . ALA B 1 102 ? -4.461 16.375 24.516 1 93.62 102 ALA B N 1
ATOM 2859 C CA . ALA B 1 102 ? -3.445 16.297 25.562 1 93.62 102 ALA B CA 1
ATOM 2860 C C . ALA B 1 102 ? -2.656 17.594 25.656 1 93.62 102 ALA B C 1
ATOM 2862 O O . ALA B 1 102 ? -2.408 18.094 26.766 1 93.62 102 ALA B O 1
ATOM 2863 N N . PRO B 1 103 ? -2.252 18.172 24.547 1 93.06 103 PRO B N 1
ATOM 2864 C CA . PRO B 1 103 ? -1.483 19.406 24.641 1 93.06 103 PRO B CA 1
ATOM 2865 C C . PRO B 1 103 ? -2.271 20.547 25.297 1 93.06 103 PRO B C 1
ATOM 2867 O O . PRO B 1 103 ? -1.682 21.516 25.766 1 93.06 103 PRO B O 1
ATOM 2870 N N . HIS B 1 104 ? -3.543 20.438 25.297 1 92.5 104 HIS B N 1
ATOM 2871 C CA . HIS B 1 104 ? -4.398 21.516 25.781 1 92.5 104 HIS B CA 1
ATOM 2872 C C . HIS B 1 104 ? -4.832 21.266 27.219 1 92.5 104 HIS B C 1
ATOM 2874 O O . HIS B 1 104 ? -5.449 22.141 27.844 1 92.5 104 HIS B O 1
ATOM 2880 N N . GLN B 1 105 ? -4.426 20.062 27.609 1 86.19 105 GLN B N 1
ATOM 2881 C CA . GLN B 1 105 ? -4.824 19.703 28.969 1 86.19 105 GLN B CA 1
ATOM 2882 C C . GLN B 1 105 ? -3.697 19.984 29.953 1 86.19 105 GLN B C 1
ATOM 2884 O O . GLN B 1 105 ? -2.52 19.844 29.625 1 86.19 105 GLN B O 1
ATOM 2889 N N . GLY B 1 106 ? -3.857 21.062 30.688 1 71 106 GLY B N 1
ATOM 2890 C CA . GLY B 1 106 ? -2.867 21.516 31.641 1 71 106 GLY B CA 1
ATOM 2891 C C . GLY B 1 106 ? -2.23 20.375 32.406 1 71 106 GLY B C 1
ATOM 2892 O O . GLY B 1 106 ? -1.974 19.297 31.859 1 71 106 GLY B O 1
ATOM 2893 N N . SER B 1 107 ? -2.35 20.188 33.75 1 62.41 107 SER B N 1
ATOM 2894 C CA . SER B 1 107 ? -1.74 19.266 34.719 1 62.41 107 SER B CA 1
ATOM 2895 C C . SER B 1 107 ? -2.41 17.891 34.656 1 62.41 107 SER B C 1
ATOM 2897 O O . SER B 1 107 ? -3.498 17.75 34.094 1 62.41 107 SER B O 1
ATOM 2899 N N . LEU B 1 108 ? -1.601 16.797 34.906 1 56.06 108 LEU B N 1
ATOM 2900 C CA . LEU B 1 108 ? -2.002 15.391 34.938 1 56.06 108 LEU B CA 1
ATOM 2901 C C . LEU B 1 108 ? -3.414 15.25 35.5 1 56.06 108 LEU B C 1
ATOM 2903 O O . LEU B 1 108 ? -4.129 14.297 35.156 1 56.06 108 LEU B O 1
ATOM 2907 N N . PHE B 1 109 ? -3.834 16.312 36.312 1 55.06 109 PHE B N 1
ATOM 2908 C CA . PHE B 1 109 ? -5.121 16.234 36.969 1 55.06 109 PHE B CA 1
ATOM 2909 C C . PHE B 1 109 ? -6.164 17.078 36.281 1 55.06 109 PHE B C 1
ATOM 2911 O O . PHE B 1 109 ? -7.25 17.312 36.812 1 55.06 109 PHE B O 1
ATOM 2918 N N . ALA B 1 110 ? -5.68 17.531 35.125 1 64.94 110 ALA B N 1
ATOM 2919 C CA . ALA B 1 110 ? -6.605 18.484 34.5 1 64.94 110 ALA B CA 1
ATOM 2920 C C . ALA B 1 110 ? -7.82 17.766 33.938 1 64.94 110 ALA B C 1
ATOM 2922 O O . ALA B 1 110 ? -7.68 16.75 33.25 1 64.94 110 ALA B O 1
A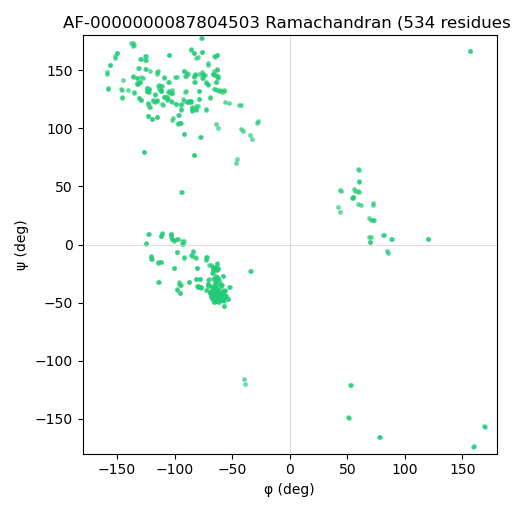TOM 2923 N N . ARG B 1 111 ? -9.008 18.031 34.438 1 71.81 111 ARG B N 1
ATOM 2924 C CA . ARG B 1 111 ? -10.312 17.531 34 1 71.81 111 ARG B CA 1
ATOM 2925 C C . ARG B 1 111 ? -10.602 17.938 32.562 1 71.81 111 ARG B C 1
ATOM 2927 O O . ARG B 1 111 ? -10.18 19 32.125 1 71.81 111 ARG B O 1
ATOM 2934 N N . THR B 1 112 ? -11.047 16.969 31.781 1 82.94 112 THR B N 1
ATOM 2935 C CA . THR B 1 112 ? -11.586 17.234 30.453 1 82.94 112 THR B CA 1
ATOM 2936 C C . THR B 1 112 ? -12.523 18.438 30.484 1 82.94 112 THR B C 1
ATOM 2938 O O . THR B 1 112 ? -13.453 18.5 31.297 1 82.94 112 THR B O 1
ATOM 2941 N N . THR B 1 113 ? -12.227 19.484 29.734 1 90.06 113 THR B N 1
ATOM 2942 C CA . THR B 1 113 ? -13.039 20.703 29.703 1 90.06 113 THR B CA 1
ATOM 2943 C C . THR B 1 113 ? -14.18 20.562 28.703 1 90.06 113 THR B C 1
ATOM 2945 O O . THR B 1 113 ? -14.234 19.578 27.953 1 90.06 113 THR B O 1
ATOM 2948 N N . LYS B 1 114 ? -15.094 21.516 28.828 1 92.75 114 LYS B N 1
ATOM 2949 C CA . LYS B 1 114 ? -16.172 21.578 27.844 1 92.75 114 LYS B CA 1
ATOM 2950 C C . LYS B 1 114 ? -15.633 21.766 26.438 1 92.75 114 LYS B C 1
ATOM 2952 O O . LYS B 1 114 ? -16.141 21.172 25.484 1 92.75 114 LYS B O 1
ATOM 2957 N N . GLU B 1 115 ? -14.609 22.516 26.344 1 94.31 115 GLU B N 1
ATOM 2958 C CA . GLU B 1 115 ? -13.984 22.766 25.047 1 94.31 115 GLU B CA 1
ATOM 2959 C C . GLU B 1 115 ? -13.391 21.484 24.453 1 94.31 115 GLU B C 1
ATOM 2961 O O . GLU B 1 115 ? -13.539 21.219 23.266 1 94.31 115 GLU B O 1
ATOM 2966 N N . ASP B 1 116 ? -12.758 20.719 25.312 1 96 116 ASP B N 1
ATOM 2967 C CA . ASP B 1 116 ? -12.195 19.453 24.875 1 96 116 ASP B CA 1
ATOM 2968 C C . ASP B 1 116 ? -13.281 18.531 24.297 1 96 116 ASP B C 1
ATOM 2970 O O . ASP B 1 116 ? -13.109 17.938 23.234 1 96 116 ASP B O 1
ATOM 2974 N N . LYS B 1 117 ? -14.383 18.516 25 1 96.31 117 LYS B N 1
ATOM 2975 C CA . LYS B 1 117 ? -15.492 17.656 24.562 1 96.31 117 LYS B CA 1
ATOM 2976 C C . LYS B 1 117 ? -16.062 18.141 23.234 1 96.31 117 LYS B C 1
ATOM 2978 O O . LYS B 1 117 ? -16.375 17.328 22.359 1 96.31 117 LYS B O 1
ATOM 2983 N N . GLU B 1 118 ? -16.125 19.391 23.078 1 97.44 118 GLU B N 1
ATOM 2984 C CA . GLU B 1 118 ? -16.672 19.969 21.844 1 97.44 118 GLU B CA 1
ATOM 2985 C C . GLU B 1 118 ? -15.742 19.688 20.656 1 97.44 118 GLU B C 1
ATOM 2987 O O . GLU B 1 118 ? -16.203 19.359 19.562 1 97.44 118 GLU B O 1
ATOM 2992 N N . ILE B 1 119 ? -14.5 19.781 20.891 1 97.69 119 ILE B N 1
ATOM 2993 C CA . ILE B 1 119 ? -13.523 19.547 19.828 1 97.69 119 ILE B CA 1
ATOM 2994 C C . ILE B 1 119 ? -13.516 18.062 19.453 1 97.69 119 ILE B C 1
ATOM 2996 O O . ILE B 1 119 ? -13.438 17.719 18.266 1 97.69 119 ILE B O 1
ATOM 3000 N N . VAL B 1 120 ? -13.602 17.234 20.422 1 98.06 120 VAL B N 1
ATOM 3001 C CA . VAL B 1 120 ? -13.664 15.797 20.172 1 98.06 120 VAL B CA 1
ATOM 3002 C C . VAL B 1 120 ? -14.914 15.461 19.359 1 98.06 120 VAL B C 1
ATOM 3004 O O . VAL B 1 120 ? -14.844 14.711 18.391 1 98.06 120 VAL B O 1
ATOM 3007 N N . GLU B 1 121 ? -16.016 16.062 19.719 1 98.12 121 GLU B N 1
ATOM 3008 C CA . GLU B 1 121 ? -17.25 15.852 18.969 1 98.12 121 GLU B CA 1
ATOM 3009 C C . GLU B 1 121 ? -17.109 16.344 17.531 1 98.12 121 GLU B C 1
ATOM 3011 O O . GLU B 1 121 ? -17.562 15.68 16.609 1 98.12 121 GLU B O 1
ATOM 3016 N N . TRP B 1 122 ? -16.531 17.484 17.391 1 97.88 122 TRP B N 1
ATOM 3017 C CA . TRP B 1 122 ? -16.281 18.047 16.062 1 97.88 122 TRP B CA 1
ATOM 3018 C C . TRP B 1 122 ? -15.43 17.094 15.227 1 97.88 122 TRP B C 1
ATOM 3020 O O . TRP B 1 122 ? -15.773 16.797 14.078 1 97.88 122 TRP B O 1
ATOM 3030 N N . ALA B 1 123 ? -14.344 16.562 15.789 1 98.38 123 ALA B N 1
ATOM 3031 C CA . ALA B 1 123 ? -13.438 15.656 15.086 1 98.38 123 ALA B CA 1
ATOM 3032 C C . ALA B 1 123 ? -14.156 14.383 14.656 1 98.38 123 ALA B C 1
ATOM 3034 O O . ALA B 1 123 ? -13.961 13.898 13.539 1 98.38 123 ALA B O 1
ATOM 3035 N N . LEU B 1 124 ? -14.992 13.906 15.555 1 98.38 124 LEU B N 1
ATOM 3036 C CA . LEU B 1 124 ? -15.766 12.703 15.266 1 98.38 124 LEU B CA 1
ATOM 3037 C C . LEU B 1 124 ? -16.766 12.945 14.133 1 98.38 124 LEU B C 1
ATOM 3039 O O . LEU B 1 124 ? -16.953 12.094 13.273 1 98.38 124 LEU B O 1
ATOM 3043 N N . LYS B 1 125 ? -17.344 14.109 14.094 1 97.69 125 LYS B N 1
ATOM 3044 C CA . LYS B 1 125 ? -18.281 14.477 13.039 1 97.69 125 LYS B CA 1
ATOM 3045 C C . LYS B 1 125 ? -17.562 14.625 11.695 1 97.69 125 LYS B C 1
ATOM 3047 O O . LYS B 1 125 ? -18.016 14.07 10.688 1 97.69 125 LYS B O 1
ATOM 3052 N N . GLU B 1 126 ? -16.438 15.297 11.695 1 95.94 126 GLU B N 1
ATOM 3053 C CA . GLU B 1 126 ? -15.688 15.562 10.469 1 95.94 126 GLU B CA 1
ATOM 3054 C C . GLU B 1 126 ? -15.18 14.266 9.852 1 95.94 126 GLU B C 1
ATOM 3056 O O . GLU B 1 126 ? -15.023 14.18 8.633 1 95.94 126 GLU B O 1
ATOM 3061 N N . THR B 1 127 ? -14.969 13.242 10.688 1 97 127 THR B N 1
ATOM 3062 C CA . THR B 1 127 ? -14.438 11.969 10.195 1 97 127 THR B CA 1
ATOM 3063 C C . THR B 1 127 ? -15.547 10.93 10.07 1 97 127 THR B C 1
ATOM 3065 O O . THR B 1 127 ? -15.281 9.75 9.852 1 97 127 THR B O 1
ATOM 3068 N N . GLU B 1 128 ? -16.781 11.32 10.305 1 95.31 128 GLU B N 1
ATOM 3069 C CA . GLU B 1 128 ? -17.969 10.492 10.172 1 95.31 128 GLU B CA 1
ATOM 3070 C C . GLU B 1 128 ? -17.906 9.273 11.086 1 95.31 128 GLU B C 1
ATOM 3072 O O . GLU B 1 128 ? -18.188 8.156 10.664 1 95.31 128 GLU B O 1
ATOM 3077 N N . LEU B 1 129 ? -17.5 9.523 12.344 1 97.44 129 LEU B N 1
ATOM 3078 C CA . LEU B 1 129 ? -17.344 8.414 13.281 1 97.44 129 LEU B CA 1
ATOM 3079 C C . LEU B 1 129 ? -18.203 8.625 14.516 1 97.44 129 LEU B C 1
ATOM 3081 O O . LEU B 1 129 ? -18.109 7.867 15.484 1 97.44 129 LEU B O 1
ATOM 3085 N N . LEU B 1 130 ? -19.094 9.648 14.484 1 97.62 130 LEU B N 1
ATOM 3086 C CA . LEU B 1 130 ? -19.891 9.969 15.656 1 97.62 130 LEU B CA 1
ATOM 3087 C C . LEU B 1 130 ? -20.688 8.75 16.125 1 97.62 130 LEU B C 1
ATOM 3089 O O . LEU B 1 130 ? -20.734 8.453 17.312 1 97.62 130 LEU B O 1
ATOM 3093 N N . GLN B 1 131 ? -21.234 7.949 15.188 1 96.75 131 GLN B N 1
ATOM 3094 C CA . GLN B 1 131 ? -22.062 6.793 15.508 1 96.75 131 GLN B CA 1
ATOM 3095 C C . GLN B 1 131 ? -21.219 5.648 16.062 1 96.75 131 GLN B C 1
ATOM 3097 O O . GLN B 1 131 ? -21.75 4.688 16.625 1 96.75 131 GLN B O 1
ATOM 3102 N N . PHE B 1 132 ? -19.906 5.738 15.938 1 96.88 132 PHE B N 1
ATOM 3103 C CA . PHE B 1 132 ? -19 4.684 16.375 1 96.88 132 PHE B CA 1
ATOM 3104 C C . PHE B 1 132 ? -18.188 5.145 17.578 1 96.88 132 PHE B C 1
ATOM 3106 O O . PHE B 1 132 ? -17.266 4.449 18.016 1 96.88 132 PHE B O 1
ATOM 3113 N N . ALA B 1 133 ? -18.516 6.262 18.141 1 97.88 133 ALA B N 1
ATOM 3114 C CA . ALA B 1 133 ? -17.672 6.957 19.109 1 97.88 133 ALA B CA 1
ATOM 3115 C C . ALA B 1 133 ? -17.391 6.074 20.328 1 97.88 133 ALA B C 1
ATOM 3117 O O . ALA B 1 133 ? -16.297 6.117 20.891 1 97.88 133 ALA B O 1
ATOM 3118 N N . ASP B 1 134 ? -18.312 5.277 20.703 1 97.25 134 ASP B N 1
ATOM 3119 C CA . ASP B 1 134 ? -18.188 4.523 21.938 1 97.25 134 ASP B CA 1
ATOM 3120 C C . ASP B 1 134 ? -17.812 3.068 21.672 1 97.25 134 ASP B C 1
ATOM 3122 O O . ASP B 1 134 ? -17.797 2.242 22.578 1 97.25 134 ASP B O 1
ATOM 3126 N N . ARG B 1 135 ? -17.5 2.744 20.469 1 95.81 135 ARG B N 1
ATOM 3127 C CA . ARG B 1 135 ? -17.016 1.423 20.078 1 95.81 135 ARG B CA 1
ATOM 3128 C C . ARG B 1 135 ? -15.523 1.287 20.328 1 95.81 135 ARG B C 1
ATOM 3130 O O . ARG B 1 135 ? -14.773 2.264 20.219 1 95.81 135 ARG B O 1
ATOM 3137 N N . GLY B 1 136 ? -15.148 0.066 20.719 1 96.06 136 GLY B N 1
ATOM 3138 C CA . GLY B 1 136 ? -13.727 -0.196 20.844 1 96.06 136 GLY B CA 1
ATOM 3139 C C . GLY B 1 136 ? -12.992 -0.105 19.516 1 96.06 136 GLY B C 1
ATOM 3140 O O . GLY B 1 136 ? -13.492 -0.559 18.484 1 96.06 136 GLY B O 1
ATOM 3141 N N . ILE B 1 137 ? -11.797 0.472 19.516 1 94.19 137 ILE B N 1
ATOM 3142 C CA . ILE B 1 137 ? -11.016 0.687 18.297 1 94.19 137 ILE B CA 1
ATOM 3143 C C . ILE B 1 137 ? -10.695 -0.656 17.641 1 94.19 137 ILE B C 1
ATOM 3145 O O . ILE B 1 137 ? -10.633 -0.757 16.422 1 94.19 137 ILE B O 1
ATOM 3149 N N . THR B 1 138 ? -10.555 -1.685 18.391 1 90.94 138 THR B N 1
ATOM 3150 C CA . THR B 1 138 ? -10.203 -3.012 17.90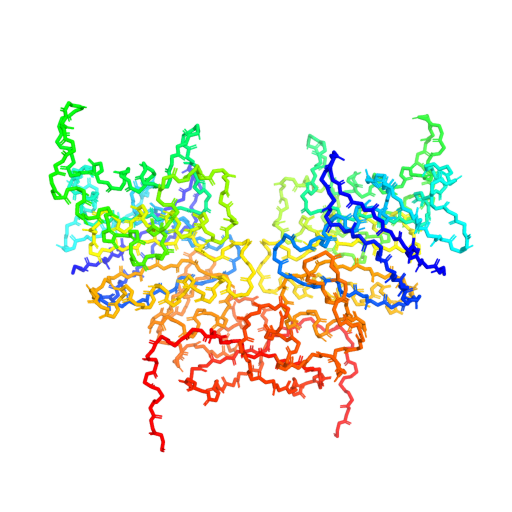6 1 90.94 138 THR B CA 1
ATOM 3151 C C . THR B 1 138 ? -11.367 -3.615 17.109 1 90.94 138 THR B C 1
ATOM 3153 O O . THR B 1 138 ? -11.188 -4.594 16.391 1 90.94 138 THR B O 1
ATOM 3156 N N . ASN B 1 139 ? -12.531 -3.062 17.297 1 91 139 ASN B N 1
ATOM 3157 C CA . ASN B 1 139 ? -13.727 -3.57 16.625 1 91 139 ASN B CA 1
ATOM 3158 C C . ASN B 1 139 ? -14.047 -2.775 15.367 1 91 139 ASN B C 1
ATOM 3160 O O . ASN B 1 139 ? -15.094 -2.99 14.742 1 91 139 ASN B O 1
ATOM 3164 N N . MET B 1 140 ? -13.141 -1.844 15.055 1 91.88 140 MET B N 1
ATOM 3165 C CA . MET B 1 140 ? -13.336 -1.014 13.867 1 91.88 140 MET B CA 1
ATOM 3166 C C . MET B 1 140 ? -12.734 -1.679 12.633 1 91.88 140 MET B C 1
ATOM 3168 O O . MET B 1 140 ? -11.773 -2.439 12.742 1 91.88 140 MET B O 1
ATOM 3172 N N . SER B 1 141 ? -13.375 -1.456 11.453 1 88.81 141 SER B N 1
ATOM 3173 C CA . SER B 1 141 ? -12.719 -1.84 10.211 1 88.81 141 SER B CA 1
ATOM 3174 C C . SER B 1 141 ? -11.43 -1.05 10 1 88.81 141 SER B C 1
ATOM 3176 O O . SER B 1 141 ? -11.211 -0.029 10.656 1 88.81 141 SER B O 1
ATOM 3178 N N . GLY B 1 142 ? -10.547 -1.513 9.109 1 87.75 142 GLY B N 1
ATOM 3179 C CA . GLY B 1 142 ? -9.305 -0.813 8.812 1 87.75 142 GLY B CA 1
ATOM 3180 C C . GLY B 1 142 ? -9.523 0.635 8.414 1 87.75 142 GLY B C 1
ATOM 3181 O O . GLY B 1 142 ? -8.836 1.529 8.914 1 87.75 142 GLY B O 1
ATOM 3182 N N . GLY B 1 143 ? -10.477 0.885 7.512 1 90.62 143 GLY B N 1
ATOM 3183 C CA . GLY B 1 143 ? -10.797 2.236 7.078 1 90.62 143 GLY B CA 1
ATOM 3184 C C . GLY B 1 143 ? -11.32 3.113 8.203 1 90.62 143 GLY B C 1
ATOM 3185 O O . GLY B 1 143 ? -10.945 4.281 8.312 1 90.62 143 GLY B O 1
ATOM 3186 N N . GLN B 1 144 ? -12.164 2.527 9.062 1 92.06 144 GLN B N 1
ATOM 3187 C CA . GLN B 1 144 ? -12.688 3.248 10.211 1 92.06 144 GLN B CA 1
ATOM 3188 C C . GLN B 1 144 ? -11.586 3.576 11.211 1 92.06 144 GLN B C 1
ATOM 3190 O O . GLN B 1 144 ? -11.539 4.684 11.75 1 92.06 144 GLN B O 1
ATOM 3195 N N . ARG B 1 145 ? -10.75 2.676 11.398 1 94 145 ARG B N 1
ATOM 3196 C CA . ARG B 1 145 ? -9.648 2.875 12.336 1 94 145 ARG B CA 1
ATOM 3197 C C . ARG B 1 145 ? -8.727 4.004 11.859 1 94 145 ARG B C 1
ATOM 3199 O O . ARG B 1 145 ? -8.289 4.828 12.664 1 94 145 ARG B O 1
ATOM 3206 N N . GLN B 1 146 ? -8.453 3.973 10.586 1 94 146 GLN B N 1
ATOM 3207 C CA . GLN B 1 146 ? -7.621 5.043 10.039 1 94 146 GLN B CA 1
ATOM 3208 C C . GLN B 1 146 ? -8.273 6.406 10.258 1 94 146 GLN B C 1
ATOM 3210 O O . GLN B 1 146 ? -7.602 7.363 10.648 1 94 146 GLN B O 1
ATOM 3215 N N . ARG B 1 147 ? -9.523 6.492 10.031 1 95 147 ARG B N 1
ATOM 3216 C CA . ARG B 1 147 ? -10.234 7.75 10.242 1 95 147 ARG B CA 1
ATOM 3217 C C . ARG B 1 147 ? -10.227 8.141 11.719 1 95 147 ARG B C 1
ATOM 3219 O O . ARG B 1 147 ? -10.211 9.328 12.055 1 95 147 ARG B O 1
ATOM 3226 N N . ALA B 1 148 ? -10.266 7.125 12.578 1 96.62 148 ALA B N 1
ATOM 3227 C CA . ALA B 1 148 ? -10.18 7.406 14.008 1 96.62 148 ALA B CA 1
ATOM 3228 C C . ALA B 1 148 ? -8.836 8.047 14.359 1 96.62 148 ALA B C 1
ATOM 3230 O O . ALA B 1 148 ? -8.781 8.992 15.148 1 96.62 148 ALA B O 1
ATOM 3231 N N . TRP B 1 149 ? -7.836 7.578 13.773 1 96.5 149 TRP B N 1
ATOM 3232 C CA . TRP B 1 149 ? -6.516 8.156 14 1 96.5 149 TRP B CA 1
ATOM 3233 C C . TRP B 1 149 ? -6.438 9.57 13.445 1 96.5 149 TRP B C 1
ATOM 3235 O O . TRP B 1 149 ? -5.816 10.445 14.055 1 96.5 149 TRP B O 1
ATOM 3245 N N . ILE B 1 150 ? -7.02 9.773 12.297 1 96.88 150 ILE B N 1
ATOM 3246 C CA . ILE B 1 150 ? -7.07 11.125 11.75 1 96.88 150 ILE B CA 1
ATOM 3247 C C . ILE B 1 150 ? -7.875 12.031 12.68 1 96.88 150 ILE B C 1
ATOM 3249 O O . ILE B 1 150 ? -7.484 13.172 12.93 1 96.88 150 ILE B O 1
ATOM 3253 N N . ALA B 1 151 ? -8.938 11.5 13.219 1 97.81 151 ALA B N 1
ATOM 3254 C CA . ALA B 1 151 ? -9.742 12.25 14.18 1 97.81 151 ALA B CA 1
ATOM 3255 C C . ALA B 1 151 ? -8.914 12.664 15.391 1 97.81 151 ALA B C 1
ATOM 3257 O O . ALA B 1 151 ? -9.008 13.805 15.852 1 97.81 151 ALA B O 1
ATOM 3258 N N . MET B 1 152 ? -8.18 11.758 15.867 1 97.5 152 MET B N 1
ATOM 3259 C CA . MET B 1 152 ? -7.293 12.07 16.984 1 97.5 152 MET B CA 1
ATOM 3260 C C . MET B 1 152 ? -6.352 13.219 16.641 1 97.5 152 MET B C 1
ATOM 3262 O O . MET B 1 152 ? -6.191 14.156 17.422 1 97.5 152 MET B O 1
ATOM 3266 N N . ALA B 1 153 ? -5.793 13.109 15.453 1 97.19 153 ALA B N 1
ATOM 3267 C CA . ALA B 1 153 ? -4.828 14.117 15.023 1 97.19 153 ALA B CA 1
ATOM 3268 C C . ALA B 1 153 ? -5.496 15.484 14.867 1 97.19 153 ALA B C 1
ATOM 3270 O O . ALA B 1 153 ? -4.945 16.5 15.297 1 97.19 153 ALA B O 1
ATOM 3271 N N . ILE B 1 154 ? -6.715 15.539 14.32 1 97.31 154 ILE B N 1
ATOM 3272 C CA . ILE B 1 154 ? -7.324 16.828 14.047 1 97.31 154 ILE B CA 1
ATOM 3273 C C . ILE B 1 154 ? -7.926 17.406 15.336 1 97.31 154 ILE B C 1
ATOM 3275 O O . ILE B 1 154 ? -8.125 18.609 15.445 1 97.31 154 ILE B O 1
ATOM 3279 N N . ALA B 1 155 ? -8.172 16.531 16.328 1 97.94 155 ALA B N 1
ATOM 3280 C CA . ALA B 1 155 ? -8.664 16.984 17.625 1 97.94 155 ALA B CA 1
ATOM 3281 C C . ALA B 1 155 ? -7.605 17.812 18.344 1 97.94 155 ALA B C 1
ATOM 3283 O O . ALA B 1 155 ? -7.922 18.562 19.281 1 97.94 155 ALA B O 1
ATOM 3284 N N . GLN B 1 156 ? -6.43 17.594 17.938 1 97 156 GLN B N 1
ATOM 3285 C CA . GLN B 1 156 ? -5.375 18.438 18.484 1 97 156 GLN B CA 1
ATOM 3286 C C . GLN B 1 156 ? -5.578 19.891 18.094 1 97 156 GLN B C 1
ATOM 3288 O O . GLN B 1 156 ? -5.023 20.797 18.734 1 97 156 GLN B O 1
ATOM 3293 N N . ASN B 1 157 ? -6.324 20.109 17.016 1 96.19 157 ASN B N 1
ATOM 3294 C CA . ASN B 1 157 ? -6.773 21.438 16.594 1 96.19 157 ASN B CA 1
ATOM 3295 C C . ASN B 1 157 ? -5.594 22.359 16.297 1 96.19 157 ASN B C 1
ATOM 3297 O O . ASN B 1 157 ? -5.523 23.469 16.828 1 96.19 157 ASN B O 1
ATOM 3301 N N . THR B 1 158 ? -4.715 21.891 15.445 1 97.12 158 THR B N 1
ATOM 3302 C CA . THR B 1 158 ? -3.523 22.656 15.078 1 97.12 158 THR B CA 1
ATOM 3303 C C . THR B 1 158 ? -3.67 23.25 13.68 1 97.12 158 THR B C 1
ATOM 3305 O O . THR B 1 158 ? -4.516 22.812 12.898 1 97.12 158 THR B O 1
ATOM 3308 N N . ASP B 1 159 ? -2.832 24.219 13.383 1 95.94 159 ASP B N 1
ATOM 3309 C CA . ASP B 1 159 ? -2.832 24.859 12.07 1 95.94 159 ASP B CA 1
ATOM 3310 C C . ASP B 1 159 ? -2.135 23.984 11.031 1 95.94 159 ASP B C 1
ATOM 3312 O O . ASP B 1 159 ? -2.475 24.031 9.852 1 95.94 159 ASP B O 1
ATOM 3316 N N . ILE B 1 160 ? -1.17 23.203 11.484 1 97.88 160 ILE B N 1
ATOM 3317 C CA . ILE B 1 160 ? -0.384 22.359 10.586 1 97.88 160 ILE B CA 1
ATOM 3318 C C . ILE B 1 160 ? -0.6 20.891 10.93 1 97.88 160 ILE B C 1
ATOM 3320 O O . ILE B 1 160 ? -0.525 20.5 12.102 1 97.88 160 ILE B O 1
ATOM 3324 N N . LEU B 1 161 ? -0.93 20.125 9.93 1 98.12 161 LEU B N 1
ATOM 3325 C CA . LEU B 1 161 ? -1.175 18.703 10.078 1 98.12 161 LEU B CA 1
ATOM 3326 C C . LEU B 1 161 ? -0.261 17.891 9.164 1 98.12 161 LEU B C 1
ATOM 3328 O O . LEU B 1 161 ? -0.241 18.109 7.949 1 98.12 161 LEU B O 1
ATOM 3332 N N . PHE B 1 162 ? 0.551 17 9.766 1 98.31 162 PHE B N 1
ATOM 3333 C CA . PHE B 1 162 ? 1.394 16.062 9.023 1 98.31 162 PHE B CA 1
ATOM 3334 C C . PHE B 1 162 ? 0.779 14.672 9.008 1 98.31 162 PHE B C 1
ATOM 3336 O O . PHE B 1 162 ? 0.351 14.164 10.047 1 98.31 162 PHE B O 1
ATOM 3343 N N . LEU B 1 163 ? 0.707 14.109 7.844 1 97.88 163 LEU B N 1
ATOM 3344 C CA . LEU B 1 163 ? 0.181 12.758 7.676 1 97.88 163 LEU B CA 1
ATOM 3345 C C . LEU B 1 163 ? 1.206 11.852 6.996 1 97.88 163 LEU B C 1
ATOM 3347 O O . LEU B 1 163 ? 1.53 12.047 5.824 1 97.88 163 LEU B O 1
ATOM 3351 N N . ASP B 1 164 ? 1.717 10.914 7.754 1 97.12 164 ASP B N 1
ATOM 3352 C CA . ASP B 1 164 ? 2.691 9.984 7.199 1 97.12 164 ASP B CA 1
ATOM 3353 C C . ASP B 1 164 ? 2.006 8.734 6.652 1 97.12 164 ASP B C 1
ATOM 3355 O O . ASP B 1 164 ? 1.769 7.773 7.391 1 97.12 164 ASP B O 1
ATOM 3359 N N . GLU B 1 165 ? 1.72 8.734 5.328 1 95 165 GLU B N 1
ATOM 3360 C CA . GLU B 1 165 ? 1.088 7.656 4.57 1 95 165 GLU B CA 1
ATOM 3361 C C . GLU B 1 165 ? -0.301 7.336 5.117 1 95 165 GLU B C 1
ATOM 3363 O O . GLU B 1 165 ? -0.583 6.195 5.48 1 95 165 GLU B O 1
ATOM 3368 N N . PRO B 1 166 ? -1.198 8.289 5.023 1 95.94 166 PRO B N 1
ATOM 3369 C CA . PRO B 1 166 ? -2.52 8.148 5.641 1 95.94 166 PRO B CA 1
ATOM 3370 C C . PRO B 1 166 ? -3.406 7.141 4.91 1 95.94 166 PRO B C 1
ATOM 3372 O O . PRO B 1 166 ? -4.457 6.754 5.422 1 95.94 166 PRO B O 1
ATOM 3375 N N . THR B 1 167 ? -2.988 6.688 3.729 1 94.94 167 THR B N 1
ATOM 3376 C CA . THR B 1 167 ? -3.865 5.816 2.955 1 94.94 167 THR B CA 1
ATOM 3377 C C . THR B 1 167 ? -3.291 4.402 2.881 1 94.94 167 THR B C 1
ATOM 3379 O O . THR B 1 167 ? -3.822 3.547 2.17 1 94.94 167 THR B O 1
ATOM 3382 N N . SER B 1 168 ? -2.254 4.137 3.584 1 89.56 168 SER B N 1
ATOM 3383 C CA . SER B 1 168 ? -1.625 2.822 3.529 1 89.56 168 SER B CA 1
ATOM 3384 C C . SER B 1 168 ? -2.574 1.733 4.02 1 89.56 168 SER B C 1
ATOM 3386 O O . SER B 1 168 ? -3.383 1.968 4.918 1 89.56 168 SER B O 1
ATOM 3388 N N . PHE B 1 169 ? -2.516 0.527 3.383 1 85.81 169 PHE B N 1
ATOM 3389 C CA . PHE B 1 169 ? -3.213 -0.7 3.75 1 85.81 169 PHE B CA 1
ATOM 3390 C C . PHE B 1 169 ? -4.711 -0.565 3.502 1 85.81 169 PHE B C 1
ATOM 3392 O O . PHE B 1 169 ? -5.488 -1.451 3.865 1 85.81 169 PHE B O 1
ATOM 3399 N N . LEU B 1 170 ? -5.137 0.573 2.963 1 92.69 170 LEU B N 1
ATOM 3400 C CA . LEU B 1 170 ? -6.551 0.785 2.672 1 92.69 170 LEU B CA 1
ATOM 3401 C C . LEU B 1 170 ? -6.883 0.363 1.245 1 92.69 170 LEU B C 1
ATOM 3403 O O . LEU B 1 170 ? -6.023 0.422 0.361 1 92.69 170 LEU B O 1
ATOM 3407 N N . ASP B 1 171 ? -8.164 -0.112 1.055 1 93.12 171 ASP B N 1
ATOM 3408 C CA . ASP B 1 171 ? -8.617 -0.327 -0.316 1 93.12 171 ASP B CA 1
ATOM 3409 C C . ASP B 1 171 ? -8.969 0.995 -0.991 1 93.12 171 ASP B C 1
ATOM 3411 O O . ASP B 1 171 ? -8.922 2.053 -0.359 1 93.12 171 ASP B O 1
ATOM 3415 N N . VAL B 1 172 ? -9.328 0.917 -2.217 1 95.19 172 VAL B N 1
ATOM 3416 C CA . VAL B 1 172 ? -9.453 2.094 -3.072 1 95.19 172 VAL B CA 1
ATOM 3417 C C . VAL B 1 172 ? -10.539 3.016 -2.529 1 95.19 172 VAL B C 1
ATOM 3419 O O . VAL B 1 172 ? -10.375 4.238 -2.502 1 95.19 172 VAL B O 1
ATOM 3422 N N . SER B 1 173 ? -11.656 2.553 -2.094 1 95.06 173 SER B N 1
ATOM 3423 C CA . SER B 1 173 ? -12.758 3.379 -1.616 1 95.06 173 SER B CA 1
ATOM 3424 C C . SER B 1 173 ? -12.367 4.148 -0.358 1 95.06 173 SER B C 1
ATOM 3426 O O . SER B 1 173 ? -12.641 5.344 -0.247 1 95.06 173 SER B O 1
ATOM 3428 N N . HIS B 1 174 ? -11.734 3.479 0.538 1 94 174 HIS B N 1
ATOM 3429 C CA . HIS B 1 174 ? -11.336 4.117 1.789 1 94 174 HIS B CA 1
ATOM 3430 C C . HIS B 1 174 ? -10.211 5.117 1.564 1 94 174 HIS B C 1
ATOM 3432 O O . HIS B 1 174 ? -10.141 6.141 2.246 1 94 174 HIS B O 1
ATOM 3438 N N . GLN B 1 175 ? -9.32 4.777 0.622 1 95.5 175 GLN B N 1
ATOM 3439 C CA . GLN B 1 175 ? -8.305 5.758 0.26 1 95.5 175 GLN B CA 1
ATOM 3440 C C . GLN B 1 175 ? -8.938 7.066 -0.198 1 95.5 175 GLN B C 1
ATOM 3442 O O . GLN B 1 175 ? -8.539 8.141 0.25 1 95.5 175 GLN B O 1
ATOM 3447 N N . MET B 1 176 ? -9.938 6.953 -0.993 1 94.56 176 MET B N 1
ATOM 3448 C CA . MET B 1 176 ? -10.641 8.133 -1.495 1 94.56 176 MET B CA 1
ATOM 3449 C C . MET B 1 176 ? -11.297 8.898 -0.353 1 94.56 176 MET B C 1
ATOM 3451 O O . MET B 1 176 ? -11.227 10.125 -0.303 1 94.56 176 MET B O 1
ATOM 3455 N N . ASP B 1 177 ? -11.852 8.156 0.529 1 94.19 177 ASP B N 1
ATOM 3456 C CA . ASP B 1 177 ? -12.5 8.789 1.674 1 94.19 177 ASP B CA 1
ATOM 3457 C C . ASP B 1 177 ? -11.5 9.617 2.477 1 94.19 177 ASP B C 1
ATOM 3459 O O . ASP B 1 177 ? -11.781 10.773 2.82 1 94.19 177 ASP B O 1
ATOM 3463 N N . VAL B 1 178 ? -10.414 9.062 2.727 1 95.94 178 VAL B N 1
ATOM 3464 C CA . VAL B 1 178 ? -9.391 9.711 3.533 1 95.94 178 VAL B CA 1
ATOM 3465 C C . VAL B 1 178 ? -8.875 10.953 2.805 1 95.94 178 VAL B C 1
ATOM 3467 O O . VAL B 1 178 ? -8.727 12.016 3.404 1 95.94 178 VAL B O 1
ATOM 3470 N N . LEU B 1 179 ? -8.625 10.844 1.523 1 97.44 179 LEU B N 1
ATOM 3471 C CA . LEU B 1 179 ? -8.055 11.953 0.77 1 97.44 179 LEU B CA 1
ATOM 3472 C C . LEU B 1 179 ? -9.07 13.078 0.598 1 97.44 179 LEU B C 1
ATOM 3474 O O . LEU B 1 179 ? -8.711 14.258 0.611 1 97.44 179 LEU B O 1
ATOM 3478 N N . HIS B 1 180 ? -10.297 12.719 0.468 1 96.88 180 HIS B N 1
ATOM 3479 C CA . HIS B 1 180 ? -11.328 13.75 0.436 1 96.88 180 HIS B CA 1
ATOM 3480 C C . HIS B 1 180 ? -11.469 14.438 1.791 1 96.88 180 HIS B C 1
ATOM 3482 O O . HIS B 1 180 ? -11.758 15.633 1.86 1 96.88 180 HIS B O 1
ATOM 3488 N N . LEU B 1 181 ? -11.297 13.633 2.83 1 95.81 181 LEU B N 1
ATOM 3489 C CA . LEU B 1 181 ? -11.273 14.234 4.16 1 95.81 181 LEU B CA 1
ATOM 3490 C C . LEU B 1 181 ? -10.141 15.242 4.281 1 95.81 181 LEU B C 1
ATOM 3492 O O . LEU B 1 181 ? -10.344 16.344 4.793 1 95.81 181 LEU B O 1
ATOM 3496 N N . VAL B 1 182 ? -8.977 14.914 3.801 1 97.19 182 VAL B N 1
ATOM 3497 C CA . VAL B 1 182 ? -7.828 15.805 3.811 1 97.19 182 VAL B CA 1
ATOM 3498 C C . VAL B 1 182 ? -8.156 17.078 3.047 1 97.19 182 VAL B C 1
ATOM 3500 O O . VAL B 1 182 ? -7.918 18.188 3.537 1 97.19 182 VAL B O 1
ATOM 3503 N N . GLU B 1 183 ? -8.719 16.922 1.884 1 97.19 183 GLU B N 1
ATOM 3504 C CA . GLU B 1 183 ? -9.125 18.047 1.061 1 97.19 183 GLU B CA 1
ATOM 3505 C C . GLU B 1 183 ? -10.125 18.938 1.798 1 97.19 183 GLU B C 1
ATOM 3507 O O . GLU B 1 183 ? -10 20.156 1.805 1 97.19 183 GLU B O 1
ATOM 3512 N N . HIS B 1 184 ? -11.047 18.328 2.426 1 96.12 184 HIS B N 1
ATOM 3513 C CA . HIS B 1 184 ? -12.078 19.047 3.166 1 96.12 184 HIS B CA 1
ATOM 3514 C C . HIS B 1 184 ? -11.469 19.828 4.324 1 96.12 184 HIS B C 1
ATOM 3516 O O . HIS B 1 184 ? -11.781 21.016 4.5 1 96.12 184 HIS B O 1
ATOM 3522 N N . LEU B 1 185 ? -10.633 19.172 5.09 1 96.25 185 LEU B N 1
ATOM 3523 C CA . LEU B 1 185 ? -10 19.828 6.227 1 96.25 185 LEU B CA 1
ATOM 3524 C C . LEU B 1 185 ? -9.211 21.062 5.777 1 96.25 185 LEU B C 1
ATOM 3526 O O . LEU B 1 185 ? -9.211 22.094 6.461 1 96.25 185 LEU B O 1
ATOM 3530 N N . ASN B 1 186 ? -8.547 20.938 4.68 1 98.06 186 ASN B N 1
ATOM 3531 C CA . ASN B 1 186 ? -7.805 22.062 4.125 1 98.06 186 ASN B CA 1
ATOM 3532 C C . ASN B 1 186 ? -8.734 23.188 3.691 1 98.06 186 ASN B C 1
ATOM 3534 O O . ASN B 1 186 ? -8.555 24.344 4.086 1 98.06 186 ASN B O 1
ATOM 3538 N N . LYS B 1 187 ? -9.781 22.922 2.924 1 96.81 187 LYS B N 1
ATOM 3539 C CA . LYS B 1 187 ? -10.656 23.922 2.32 1 96.81 187 LYS B CA 1
ATOM 3540 C C . LYS B 1 187 ? -11.555 24.578 3.369 1 96.81 187 LYS B C 1
ATOM 3542 O O . LYS B 1 187 ? -11.75 25.797 3.35 1 96.81 187 LYS B O 1
ATOM 3547 N N . ALA B 1 188 ? -12.016 23.797 4.281 1 96.06 188 ALA B N 1
ATOM 3548 C CA . ALA B 1 188 ? -12.992 24.297 5.254 1 96.06 188 ALA B CA 1
ATOM 3549 C C . ALA B 1 188 ? -12.305 25.047 6.387 1 96.06 188 ALA B C 1
ATOM 3551 O O . ALA B 1 188 ? -12.859 26 6.934 1 96.06 188 ALA B O 1
ATOM 3552 N N . TYR B 1 189 ? -11.086 24.656 6.699 1 96 189 TYR B N 1
ATOM 3553 C CA . TYR B 1 189 ? -10.477 25.203 7.906 1 96 189 TYR B CA 1
ATOM 3554 C C . TYR B 1 189 ? -9.141 25.859 7.594 1 96 189 TYR B C 1
ATOM 3556 O O . TYR B 1 189 ? -8.43 26.297 8.5 1 96 189 TYR B O 1
ATOM 3564 N N . ASN B 1 190 ? -8.742 25.859 6.32 1 96.31 190 ASN B N 1
ATOM 3565 C CA . ASN B 1 190 ? -7.523 26.484 5.844 1 96.31 190 ASN B CA 1
ATOM 3566 C C . ASN B 1 190 ? -6.281 25.906 6.512 1 96.31 190 ASN B C 1
ATOM 3568 O O . ASN B 1 190 ? -5.352 26.625 6.855 1 96.31 190 ASN B O 1
ATOM 3572 N N . LYS B 1 191 ? -6.309 24.625 6.805 1 96.38 191 LYS B N 1
ATOM 3573 C CA . LYS B 1 191 ? -5.176 23.938 7.422 1 96.38 191 LYS B CA 1
ATOM 3574 C C . LYS B 1 191 ? -4.035 23.75 6.426 1 96.38 191 LYS B C 1
ATOM 3576 O O . LYS B 1 191 ? -4.273 23.469 5.25 1 96.38 191 LYS B O 1
ATOM 3581 N N . THR B 1 192 ? -2.809 23.969 6.941 1 98.19 192 THR B N 1
ATOM 3582 C CA . THR B 1 192 ? -1.633 23.531 6.199 1 98.19 192 THR B CA 1
ATOM 3583 C C . THR B 1 192 ? -1.391 22.031 6.398 1 98.19 192 THR B C 1
ATOM 3585 O O . THR B 1 192 ? -1.218 21.562 7.531 1 98.19 192 THR B O 1
ATOM 3588 N N . ILE B 1 193 ? -1.423 21.297 5.312 1 98.5 193 ILE B N 1
ATOM 3589 C CA . ILE B 1 193 ? -1.3 19.844 5.438 1 98.5 193 ILE B CA 1
ATOM 3590 C C . ILE B 1 193 ? -0.114 19.359 4.613 1 98.5 193 ILE B C 1
ATOM 3592 O O . ILE B 1 193 ? 0.06 19.766 3.461 1 98.5 193 ILE B O 1
ATOM 3596 N N . VAL B 1 194 ? 0.728 18.547 5.207 1 98.62 194 VAL B N 1
ATOM 3597 C CA . VAL B 1 194 ? 1.814 17.844 4.527 1 98.62 194 VAL B CA 1
ATOM 3598 C C . VAL B 1 194 ? 1.624 16.344 4.66 1 98.62 194 VAL B C 1
ATOM 3600 O O . VAL B 1 194 ? 1.468 15.828 5.77 1 98.62 194 VAL B O 1
ATOM 3603 N N . MET B 1 195 ? 1.576 15.672 3.535 1 98 195 MET B N 1
ATOM 3604 C CA . MET B 1 195 ? 1.411 14.219 3.621 1 98 195 MET B CA 1
ATOM 3605 C C . MET B 1 195 ? 2.455 13.5 2.771 1 98 195 MET B C 1
ATOM 3607 O O . MET B 1 195 ? 2.867 14.008 1.728 1 98 195 MET B O 1
ATOM 3611 N N . VAL B 1 196 ? 2.941 12.445 3.326 1 97.62 196 VAL B N 1
ATOM 3612 C CA . VAL B 1 196 ? 3.742 11.5 2.553 1 97.62 196 VAL B CA 1
ATOM 3613 C C . VAL B 1 196 ? 2.828 10.484 1.865 1 97.62 196 VAL B C 1
ATOM 3615 O O . VAL B 1 196 ? 1.98 9.867 2.512 1 97.62 196 VAL B O 1
ATOM 3618 N N . ILE B 1 197 ? 2.924 10.383 0.554 1 95.5 197 ILE B N 1
ATOM 3619 C CA . ILE B 1 197 ? 2.082 9.445 -0.181 1 95.5 197 ILE B CA 1
ATOM 3620 C C . ILE B 1 197 ? 2.916 8.711 -1.227 1 95.5 197 ILE B C 1
ATOM 3622 O O . ILE B 1 197 ? 3.77 9.312 -1.884 1 95.5 197 ILE B O 1
ATOM 3626 N N . HIS B 1 198 ? 2.592 7.445 -1.448 1 92.12 198 HIS B N 1
ATOM 3627 C CA . HIS B 1 198 ? 3.34 6.633 -2.402 1 92.12 198 HIS B CA 1
ATOM 3628 C C . HIS B 1 198 ? 2.6 6.523 -3.73 1 92.12 198 HIS B C 1
ATOM 3630 O O . HIS B 1 198 ? 3.193 6.152 -4.746 1 92.12 198 HIS B O 1
ATOM 3636 N N . GLU B 1 199 ? 1.344 6.766 -3.701 1 94.75 199 GLU B N 1
ATOM 3637 C CA . GLU B 1 199 ? 0.544 6.672 -4.922 1 94.75 199 GLU B CA 1
ATOM 3638 C C . GLU B 1 199 ? 0.607 7.969 -5.723 1 94.75 199 GLU B C 1
ATOM 3640 O O . GLU B 1 199 ? 0.04 8.984 -5.316 1 94.75 199 GLU B O 1
ATOM 3645 N N . LEU B 1 200 ? 1.158 7.844 -6.863 1 97.25 200 LEU B N 1
ATOM 3646 C CA . LEU B 1 200 ? 1.484 9.008 -7.676 1 97.25 200 LEU B CA 1
ATOM 3647 C C . LEU B 1 200 ? 0.219 9.75 -8.094 1 97.25 200 LEU B C 1
ATOM 3649 O O . LEU B 1 200 ? 0.144 10.977 -7.984 1 97.25 200 LEU B O 1
ATOM 3653 N N . ASN B 1 201 ? -0.75 9.055 -8.562 1 97.44 201 ASN B N 1
ATOM 3654 C CA . ASN B 1 201 ? -1.955 9.695 -9.086 1 97.44 201 ASN B CA 1
ATOM 3655 C C . ASN B 1 201 ? -2.783 10.328 -7.969 1 97.44 201 ASN B C 1
ATOM 3657 O O . ASN B 1 201 ? -3.439 11.344 -8.18 1 97.44 201 ASN B O 1
ATOM 3661 N N . GLU B 1 202 ? -2.713 9.766 -6.809 1 96.94 202 GLU B N 1
ATOM 3662 C CA . GLU B 1 202 ? -3.361 10.383 -5.656 1 96.94 202 GLU B CA 1
ATOM 3663 C C . GLU B 1 202 ? -2.686 11.695 -5.281 1 96.94 202 GLU B C 1
ATOM 3665 O O . GLU B 1 202 ? -3.361 12.695 -5.008 1 96.94 202 GLU B O 1
ATOM 3670 N N . ALA B 1 203 ? -1.395 11.656 -5.289 1 98.25 203 ALA B N 1
ATOM 3671 C CA . ALA B 1 203 ? -0.646 12.875 -4.996 1 98.25 203 ALA B CA 1
ATOM 3672 C C . ALA B 1 203 ? -1.006 13.984 -5.98 1 98.25 203 ALA B C 1
ATOM 3674 O O . ALA B 1 203 ? -1.31 15.109 -5.574 1 98.25 203 ALA B O 1
ATOM 3675 N N . ALA B 1 204 ? -1.006 13.641 -7.234 1 98.38 204 ALA B N 1
ATOM 3676 C CA . ALA B 1 204 ? -1.284 14.617 -8.281 1 98.38 204 ALA B CA 1
ATOM 3677 C C . ALA B 1 204 ? -2.711 15.148 -8.172 1 98.38 204 ALA B C 1
ATOM 3679 O O . ALA B 1 204 ? -2.971 16.312 -8.477 1 98.38 204 ALA B O 1
ATOM 3680 N N . ARG B 1 205 ? -3.553 14.344 -7.785 1 97.69 205 ARG B N 1
ATOM 3681 C CA . ARG B 1 205 ? -4.969 14.688 -7.762 1 97.69 205 ARG B CA 1
ATOM 3682 C C . ARG B 1 205 ? -5.293 15.586 -6.566 1 97.69 205 ARG B C 1
ATOM 3684 O O . ARG B 1 205 ? -6.059 16.547 -6.691 1 97.69 205 ARG B O 1
ATOM 3691 N N . PHE B 1 206 ? -4.66 15.336 -5.438 1 98.06 206 PHE B N 1
ATOM 3692 C CA . PHE B 1 206 ? -5.195 15.906 -4.203 1 98.06 206 PHE B CA 1
ATOM 3693 C C . PHE B 1 206 ? -4.258 16.969 -3.652 1 98.06 206 PHE B C 1
ATOM 3695 O O . PHE B 1 206 ? -4.648 17.766 -2.793 1 98.06 206 PHE B O 1
ATOM 3702 N N . ALA B 1 207 ? -3.039 17 -4.145 1 98.62 207 ALA B N 1
ATOM 3703 C CA . ALA B 1 207 ? -2.096 17.969 -3.596 1 98.62 207 ALA B CA 1
ATOM 3704 C C . ALA B 1 207 ? -2.146 19.281 -4.371 1 98.62 207 ALA B C 1
ATOM 3706 O O . ALA B 1 207 ? -2.336 19.297 -5.59 1 98.62 207 ALA B O 1
ATOM 3707 N N . ASP B 1 208 ? -1.961 20.375 -3.656 1 98.5 208 ASP B N 1
ATOM 3708 C CA . ASP B 1 208 ? -1.727 21.672 -4.285 1 98.5 208 ASP B CA 1
ATOM 3709 C C . ASP B 1 208 ? -0.274 21.797 -4.738 1 98.5 208 ASP B C 1
ATOM 3711 O O . ASP B 1 208 ? 0.011 22.469 -5.734 1 98.5 208 ASP B O 1
ATOM 3715 N N . ASN B 1 209 ? 0.55 21.25 -3.945 1 98.56 209 ASN B N 1
ATOM 3716 C CA . ASN B 1 209 ? 1.992 21.281 -4.16 1 98.56 209 ASN B CA 1
ATOM 3717 C C . ASN B 1 209 ? 2.615 19.891 -4.012 1 98.56 209 ASN B C 1
ATOM 3719 O O . ASN B 1 209 ? 2.244 19.141 -3.115 1 98.56 209 ASN B O 1
ATOM 3723 N N . LEU B 1 210 ? 3.547 19.578 -4.926 1 98.75 210 LEU B N 1
ATOM 3724 C CA . LEU B 1 210 ? 4.324 18.344 -4.859 1 98.75 210 LEU B CA 1
ATOM 3725 C C . LEU B 1 210 ? 5.785 18.641 -4.535 1 98.75 210 LEU B C 1
ATOM 3727 O O . LEU B 1 210 ? 6.359 19.594 -5.051 1 98.75 210 LEU B O 1
ATOM 3731 N N . VAL B 1 211 ? 6.332 17.891 -3.68 1 98.81 211 VAL B N 1
ATOM 3732 C CA . VAL B 1 211 ? 7.762 17.859 -3.391 1 98.81 211 VAL B CA 1
ATOM 3733 C C . VAL B 1 211 ? 8.32 16.469 -3.678 1 98.81 211 VAL B C 1
ATOM 3735 O O . VAL B 1 211 ? 8.078 15.523 -2.924 1 98.81 211 VAL B O 1
ATOM 3738 N N . ALA B 1 212 ? 9.078 16.359 -4.73 1 98.81 212 ALA B N 1
ATOM 3739 C CA . ALA B 1 212 ? 9.633 15.086 -5.156 1 98.81 212 ALA B CA 1
ATOM 3740 C C . ALA B 1 212 ? 11.078 14.922 -4.684 1 98.81 212 ALA B C 1
ATOM 3742 O O . ALA B 1 212 ? 11.938 15.727 -5.031 1 98.81 212 ALA B O 1
ATOM 3743 N N . MET B 1 213 ? 11.258 13.906 -3.941 1 98.62 213 MET B N 1
ATOM 3744 C CA . MET B 1 213 ? 12.562 13.672 -3.34 1 98.62 213 MET B CA 1
ATOM 3745 C C . MET B 1 213 ? 13.25 12.469 -3.98 1 98.62 213 MET B C 1
ATOM 3747 O O . MET B 1 213 ? 12.594 11.492 -4.348 1 98.62 213 MET B O 1
ATOM 3751 N N . LYS B 1 214 ? 14.492 12.57 -4.117 1 98.12 214 LYS B N 1
ATOM 3752 C CA . LYS B 1 214 ? 15.375 11.5 -4.574 1 98.12 214 LYS B CA 1
ATOM 3753 C C . LYS B 1 214 ? 16.734 11.57 -3.889 1 98.12 214 LYS B C 1
ATOM 3755 O O . LYS B 1 214 ? 17.375 12.633 -3.871 1 98.12 214 LYS B O 1
ATOM 3760 N N . ASP B 1 215 ? 17.156 10.469 -3.283 1 96.38 215 ASP B N 1
ATOM 3761 C CA . ASP B 1 215 ? 18.469 10.344 -2.672 1 96.38 215 ASP B CA 1
ATOM 3762 C C . ASP B 1 215 ? 18.703 11.453 -1.646 1 96.38 215 ASP B C 1
ATOM 3764 O O . ASP B 1 215 ? 19.766 12.094 -1.647 1 96.38 215 ASP B O 1
ATOM 3768 N N . GLY B 1 216 ? 17.656 11.719 -0.896 1 97.5 216 GLY B N 1
ATOM 3769 C CA . GLY B 1 216 ? 17.781 12.648 0.219 1 97.5 216 GLY B CA 1
ATOM 3770 C C . GLY B 1 216 ? 17.703 14.102 -0.202 1 97.5 216 GLY B C 1
ATOM 3771 O O . GLY B 1 216 ? 17.969 15 0.601 1 97.5 216 GLY B O 1
ATOM 3772 N N . LYS B 1 217 ? 17.375 14.312 -1.468 1 98.19 217 LYS B N 1
ATOM 3773 C CA . LYS B 1 217 ? 17.312 15.672 -2 1 98.19 217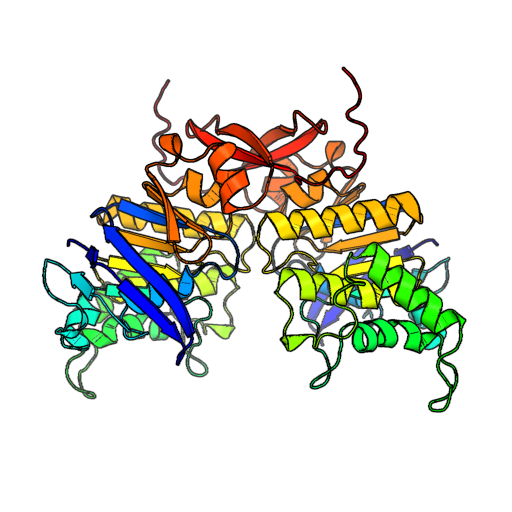 LYS B CA 1
ATOM 3774 C C . LYS B 1 217 ? 15.945 15.945 -2.629 1 98.19 217 LYS B C 1
ATOM 3776 O O . LYS B 1 217 ? 15.25 15.023 -3.055 1 98.19 217 LYS B O 1
ATOM 3781 N N . ILE B 1 218 ? 15.578 17.203 -2.586 1 98.5 218 ILE B N 1
ATOM 3782 C CA . ILE B 1 218 ? 14.414 17.625 -3.355 1 98.5 218 ILE B CA 1
ATOM 3783 C C . ILE B 1 218 ? 14.82 17.859 -4.809 1 98.5 218 ILE B C 1
ATOM 3785 O O . ILE B 1 218 ? 15.609 18.75 -5.109 1 98.5 218 ILE B O 1
ATOM 3789 N N . GLN B 1 219 ? 14.273 17.094 -5.676 1 98.5 219 GLN B N 1
ATOM 3790 C CA . GLN B 1 219 ? 14.633 17.188 -7.09 1 98.5 219 GLN B CA 1
ATOM 3791 C C . GLN B 1 219 ? 13.664 18.078 -7.852 1 98.5 219 GLN B C 1
ATOM 3793 O O . GLN B 1 219 ? 14.062 18.797 -8.773 1 98.5 219 GLN B O 1
ATOM 3798 N N . TYR B 1 220 ? 12.438 17.969 -7.594 1 98.62 220 TYR B N 1
ATOM 3799 C CA . TYR B 1 220 ? 11.375 18.766 -8.203 1 98.62 220 TYR B CA 1
ATOM 3800 C C . TYR B 1 220 ? 10.414 19.297 -7.145 1 98.62 220 TYR B C 1
ATOM 3802 O O . TYR B 1 220 ? 10.148 18.625 -6.148 1 98.62 220 TYR B O 1
ATOM 3810 N N . GLU B 1 221 ? 9.961 20.469 -7.352 1 98.56 221 GLU B N 1
ATOM 3811 C CA . GLU B 1 221 ? 8.953 21.094 -6.504 1 98.56 221 GLU B CA 1
ATOM 3812 C C . GLU B 1 221 ? 8.031 22 -7.32 1 98.56 221 GLU B C 1
ATOM 3814 O O . GLU B 1 221 ? 8.5 22.766 -8.172 1 98.56 221 GLU B O 1
ATOM 3819 N N . GLY B 1 222 ? 6.754 21.891 -7.105 1 98.5 222 GLY B N 1
ATOM 3820 C CA . GLY B 1 222 ? 5.785 22.688 -7.824 1 98.5 222 GLY B CA 1
ATOM 3821 C C . GLY B 1 222 ? 4.391 22.094 -7.82 1 98.5 222 GLY B C 1
ATOM 3822 O O . GLY B 1 222 ? 4.109 21.172 -7.066 1 98.5 222 GLY B O 1
ATOM 3823 N N . THR B 1 223 ? 3.496 22.688 -8.539 1 98.62 223 THR B N 1
ATOM 3824 C CA . THR B 1 223 ? 2.148 22.141 -8.664 1 98.62 223 THR B CA 1
ATOM 3825 C C . THR B 1 223 ? 2.158 20.875 -9.508 1 98.62 223 THR B C 1
ATOM 3827 O O . THR B 1 223 ? 3.072 20.656 -10.305 1 98.62 223 THR B O 1
ATOM 3830 N N . PRO B 1 224 ? 1.151 20.047 -9.289 1 98.5 224 PRO B N 1
ATOM 3831 C CA . PRO B 1 224 ? 1.056 18.859 -10.156 1 98.5 224 PRO B CA 1
ATOM 3832 C C . PRO B 1 224 ? 1.084 19.219 -11.641 1 98.5 224 PRO B C 1
ATOM 3834 O O . PRO B 1 224 ? 1.758 18.547 -12.43 1 98.5 224 PRO B O 1
ATOM 3837 N N . HIS B 1 225 ? 0.497 20.297 -12.039 1 97.88 225 HIS B N 1
ATOM 3838 C CA . HIS B 1 225 ? 0.44 20.688 -13.438 1 97.88 225 HIS B CA 1
ATOM 3839 C C . HIS B 1 225 ? 1.826 21.047 -13.969 1 97.88 225 HIS B C 1
ATOM 3841 O O . HIS B 1 225 ? 2.107 20.859 -15.156 1 97.88 225 HIS B O 1
ATOM 3847 N N . THR B 1 226 ? 2.688 21.422 -13.094 1 98 226 THR B N 1
ATOM 3848 C CA . THR B 1 226 ? 3.982 21.938 -13.539 1 98 226 THR B CA 1
ATOM 3849 C C . THR B 1 226 ? 5.031 20.828 -13.523 1 98 226 THR B C 1
ATOM 3851 O O . THR B 1 226 ? 5.883 20.75 -14.406 1 98 226 THR B O 1
ATOM 3854 N N . ILE B 1 227 ? 4.887 19.906 -12.539 1 98 227 ILE B N 1
ATOM 3855 C CA . ILE B 1 227 ? 6.066 19.062 -12.391 1 98 227 ILE B CA 1
ATOM 3856 C C . ILE B 1 227 ? 5.695 17.594 -12.625 1 98 227 ILE B C 1
ATOM 3858 O O . ILE B 1 227 ? 6.57 16.734 -12.734 1 98 227 ILE B O 1
ATOM 3862 N N . PHE B 1 228 ? 4.395 17.281 -12.719 1 98.12 228 PHE B N 1
ATOM 3863 C CA . PHE B 1 228 ? 3.973 15.906 -12.898 1 98.12 228 PHE B CA 1
ATOM 3864 C C . PHE B 1 228 ? 4.043 15.5 -14.367 1 98.12 228 PHE B C 1
ATOM 3866 O O . PHE B 1 228 ? 3.016 15.422 -15.039 1 98.12 228 PHE B O 1
ATOM 3873 N N . HIS B 1 229 ? 5.242 15.25 -14.812 1 97.88 229 HIS B N 1
ATOM 3874 C CA . HIS B 1 229 ? 5.488 14.852 -16.188 1 97.88 229 HIS B CA 1
ATOM 3875 C C . HIS B 1 229 ? 6.484 13.703 -16.266 1 97.88 229 HIS B C 1
ATOM 3877 O O . HIS B 1 229 ? 7.066 13.312 -15.258 1 97.88 229 HIS B O 1
ATOM 3883 N N . ASN B 1 230 ? 6.645 13.141 -17.453 1 97.38 230 ASN B N 1
ATOM 3884 C CA . ASN B 1 230 ? 7.402 11.914 -17.672 1 97.38 230 ASN B CA 1
ATOM 3885 C C . ASN B 1 230 ? 8.844 12.047 -17.188 1 97.38 230 ASN B C 1
ATOM 3887 O O . ASN B 1 230 ? 9.398 11.125 -16.594 1 97.38 230 ASN B O 1
ATOM 3891 N N . GLU B 1 231 ? 9.461 13.156 -17.438 1 97.75 231 GLU B N 1
ATOM 3892 C CA . GLU B 1 231 ? 10.844 13.359 -17.031 1 97.75 231 GLU B CA 1
ATOM 3893 C C . GLU B 1 231 ? 11 13.227 -15.516 1 97.75 231 GLU B C 1
ATOM 3895 O O . GLU B 1 231 ? 11.906 12.539 -15.039 1 97.75 231 GLU B O 1
ATOM 3900 N N . MET B 1 232 ? 10.141 13.859 -14.789 1 98.31 232 MET B N 1
ATOM 3901 C CA . MET B 1 232 ? 10.188 13.789 -13.336 1 98.31 232 MET B CA 1
ATOM 3902 C C . MET B 1 232 ? 9.953 12.359 -12.852 1 98.31 232 MET B C 1
ATOM 3904 O O . MET B 1 232 ? 10.68 11.852 -12 1 98.31 232 MET B O 1
ATOM 3908 N N . LEU B 1 233 ? 8.914 11.695 -13.406 1 98.12 233 LEU B N 1
ATOM 3909 C CA . LEU B 1 233 ? 8.578 10.336 -13 1 98.12 233 LEU B CA 1
ATOM 3910 C C . LEU B 1 233 ? 9.719 9.375 -13.305 1 98.12 233 LEU B C 1
ATOM 3912 O O . LEU B 1 233 ? 10.031 8.5 -12.492 1 98.12 233 LEU B O 1
ATOM 3916 N N . LYS B 1 234 ? 10.352 9.539 -14.414 1 97.81 234 LYS B N 1
ATOM 3917 C CA . LYS B 1 234 ? 11.492 8.711 -14.781 1 97.81 234 LYS B CA 1
ATOM 3918 C C . LYS B 1 234 ? 12.68 8.977 -13.852 1 97.81 234 LYS B C 1
ATOM 3920 O O . LYS B 1 234 ? 13.312 8.039 -13.367 1 97.81 234 LYS B O 1
ATOM 3925 N N . ASP B 1 235 ? 12.906 10.203 -13.641 1 97.88 235 ASP B N 1
ATOM 3926 C CA . ASP B 1 235 ? 14.055 10.602 -12.836 1 97.88 235 ASP B CA 1
ATOM 3927 C C . ASP B 1 235 ? 13.891 10.172 -11.383 1 97.88 235 ASP B C 1
ATOM 3929 O O . ASP B 1 235 ? 14.781 9.555 -10.805 1 97.88 235 ASP B O 1
ATOM 3933 N N . VAL B 1 236 ? 12.75 10.43 -10.797 1 98.19 236 VAL B N 1
ATOM 3934 C CA . VAL B 1 236 ? 12.539 10.281 -9.359 1 98.19 236 VAL B CA 1
ATOM 3935 C C . VAL B 1 236 ? 12.117 8.844 -9.047 1 98.19 236 VAL B C 1
ATOM 3937 O O . VAL B 1 236 ? 12.523 8.289 -8.023 1 98.19 236 VAL B O 1
ATOM 3940 N N . PHE B 1 237 ? 11.383 8.172 -9.953 1 97.19 237 PHE B N 1
ATOM 3941 C CA . PHE B 1 237 ? 10.789 6.879 -9.617 1 97.19 237 PHE B CA 1
ATOM 3942 C C . PHE B 1 237 ? 11.312 5.785 -10.539 1 97.19 237 PHE B C 1
ATOM 3944 O O . PHE B 1 237 ? 11.047 4.602 -10.32 1 97.19 237 PHE B O 1
ATOM 3951 N N . GLY B 1 238 ? 11.969 6.141 -11.609 1 96.06 238 GLY B N 1
ATOM 3952 C CA . GLY B 1 238 ? 12.492 5.152 -12.531 1 96.06 238 GLY B CA 1
ATOM 3953 C C . GLY B 1 238 ? 11.414 4.469 -13.352 1 96.06 238 GLY B C 1
ATOM 3954 O O . GLY B 1 238 ? 11.523 3.281 -13.664 1 96.06 238 GLY B O 1
ATOM 3955 N N . VAL B 1 239 ? 10.383 5.234 -13.703 1 95.75 239 VAL B N 1
ATOM 3956 C CA . VAL B 1 239 ? 9.312 4.648 -14.508 1 95.75 239 VAL B CA 1
ATOM 3957 C C . VAL B 1 239 ? 9.039 5.535 -15.719 1 95.75 239 VAL B C 1
ATOM 3959 O O . VAL B 1 239 ? 9.164 6.758 -15.648 1 95.75 239 VAL B O 1
ATOM 3962 N N . ASP B 1 240 ? 8.742 4.895 -16.781 1 96.5 240 ASP B N 1
ATOM 3963 C CA . ASP B 1 240 ? 8.141 5.605 -17.906 1 96.5 240 ASP B CA 1
ATOM 3964 C C . ASP B 1 240 ? 6.641 5.785 -17.703 1 96.5 240 ASP B C 1
ATOM 3966 O O . ASP B 1 240 ? 6.051 5.16 -16.828 1 96.5 240 ASP B O 1
ATOM 3970 N N . SER B 1 241 ? 6.098 6.75 -18.453 1 96.56 241 SER B N 1
ATOM 3971 C CA . SER B 1 241 ? 4.676 6.949 -18.203 1 96.56 241 SER B CA 1
ATOM 3972 C C . SER B 1 241 ? 3.998 7.648 -19.375 1 96.56 241 SER B C 1
ATOM 3974 O O . SER 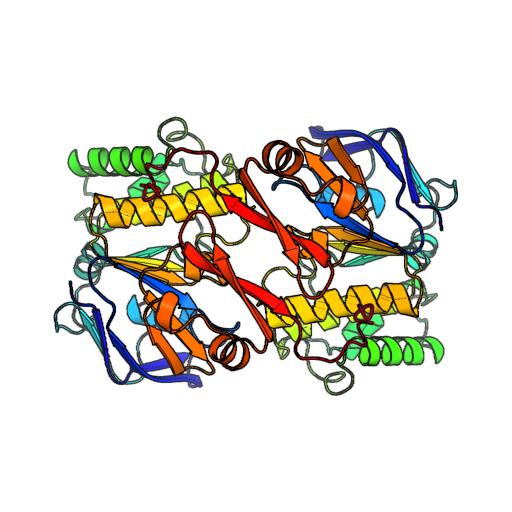B 1 241 ? 4.648 8.367 -20.141 1 96.56 241 SER B O 1
ATOM 3976 N N . THR B 1 242 ? 2.775 7.332 -19.578 1 96.56 242 THR B N 1
ATOM 3977 C CA . THR B 1 242 ? 1.855 8.164 -20.328 1 96.56 242 THR B CA 1
ATOM 3978 C C . THR B 1 242 ? 1.096 9.117 -19.406 1 96.56 242 THR B C 1
ATOM 3980 O O . THR B 1 242 ? 0.482 8.68 -18.438 1 96.56 242 THR B O 1
ATOM 3983 N N . ILE B 1 243 ? 1.219 10.398 -19.719 1 97.06 243 ILE B N 1
ATOM 3984 C CA . ILE B 1 243 ? 0.556 11.406 -18.891 1 97.06 243 ILE B CA 1
ATOM 3985 C C . ILE B 1 243 ? -0.71 11.891 -19.594 1 97.06 243 ILE B C 1
ATOM 3987 O O . ILE B 1 243 ? -0.694 12.172 -20.797 1 97.06 243 ILE B O 1
ATOM 3991 N N . MET B 1 244 ? -1.739 11.93 -18.828 1 95.44 244 MET B N 1
ATOM 3992 C CA . MET B 1 244 ? -3.02 12.438 -19.312 1 95.44 244 MET B CA 1
ATOM 3993 C C . MET B 1 244 ? -3.684 13.32 -18.25 1 95.44 244 MET B C 1
ATOM 3995 O O . MET B 1 244 ? -3.146 13.5 -17.156 1 95.44 244 MET B O 1
ATOM 3999 N N . ASN B 1 245 ? -4.812 13.961 -18.656 1 96.19 245 ASN B N 1
ATOM 4000 C CA . ASN B 1 245 ? -5.602 14.727 -17.688 1 96.19 245 ASN B CA 1
ATOM 4001 C C . ASN B 1 245 ? -6.891 13.992 -17.312 1 96.19 245 ASN B C 1
ATOM 4003 O O . ASN B 1 245 ? -7.562 13.43 -18.188 1 96.19 245 ASN B O 1
ATOM 4007 N N . ASP B 1 246 ? -7.09 13.93 -16.078 1 96.12 246 ASP B N 1
ATOM 4008 C CA . ASP B 1 246 ? -8.367 13.406 -15.602 1 96.12 246 ASP B CA 1
ATOM 4009 C C . ASP B 1 246 ? -9.539 14.195 -16.203 1 96.12 246 ASP B C 1
ATOM 4011 O O . ASP B 1 246 ? -9.617 15.414 -16.031 1 96.12 246 ASP B O 1
ATOM 4015 N N . PRO B 1 247 ? -10.453 13.516 -16.906 1 94.88 247 PRO B N 1
ATOM 4016 C CA . PRO B 1 247 ? -11.531 14.234 -17.594 1 94.88 247 PRO B CA 1
ATOM 4017 C C . PRO B 1 247 ? -12.461 14.953 -16.625 1 94.88 247 PRO B C 1
ATOM 4019 O O . PRO B 1 247 ? -13.125 15.922 -17 1 94.88 247 PRO B O 1
ATOM 4022 N N . LYS B 1 248 ? -12.508 14.578 -15.406 1 93.56 248 LYS B N 1
ATOM 4023 C CA . LYS B 1 248 ? -13.438 15.188 -14.461 1 93.56 248 LYS B CA 1
ATOM 4024 C C . LYS B 1 248 ? -12.773 16.328 -13.695 1 93.56 248 LYS B C 1
ATOM 4026 O O . LYS B 1 248 ? -13.398 17.359 -13.438 1 93.56 248 LYS B O 1
ATOM 4031 N N . THR B 1 249 ? -11.469 16.188 -13.406 1 94.44 249 THR B N 1
ATOM 4032 C CA . THR B 1 249 ? -10.852 17.156 -12.508 1 94.44 249 THR B CA 1
ATOM 4033 C C . THR B 1 249 ? -9.805 17.984 -13.242 1 94.44 249 THR B C 1
ATOM 4035 O O . THR B 1 249 ? -9.344 19.016 -12.727 1 94.44 249 THR B O 1
ATOM 4038 N N . ASP B 1 250 ? -9.383 17.547 -14.367 1 96.38 250 ASP B N 1
ATOM 4039 C CA . ASP B 1 250 ? -8.352 18.172 -15.195 1 96.38 250 ASP B CA 1
ATOM 4040 C C . ASP B 1 250 ? -6.977 18.047 -14.555 1 96.38 250 ASP B C 1
ATOM 4042 O O . ASP B 1 250 ? -6.008 18.656 -15.008 1 96.38 250 ASP B O 1
ATOM 4046 N N . ARG B 1 251 ? -6.867 17.328 -13.477 1 97.38 251 ARG B N 1
ATOM 4047 C CA . ARG B 1 251 ? -5.586 17.047 -12.836 1 97.38 251 ARG B CA 1
ATOM 4048 C C . ARG B 1 251 ? -4.785 16.031 -13.633 1 97.38 251 ARG B C 1
ATOM 4050 O O . ARG B 1 251 ? -5.359 15.125 -14.25 1 97.38 251 ARG B O 1
ATOM 4057 N N . PRO B 1 252 ? -3.48 16.219 -13.602 1 98.06 252 PRO B N 1
ATOM 4058 C CA . PRO B 1 252 ? -2.678 15.234 -14.328 1 98.06 252 PRO B CA 1
ATOM 4059 C C . PRO B 1 252 ? -2.758 13.836 -13.719 1 98.06 252 PRO B C 1
ATOM 4061 O O . PRO B 1 252 ? -2.936 13.703 -12.508 1 98.06 252 PRO B O 1
ATOM 4064 N N . PHE B 1 253 ? -2.629 12.875 -14.609 1 96.62 253 PHE B N 1
ATOM 4065 C CA . PHE B 1 253 ? -2.691 11.453 -14.273 1 96.62 253 PHE B CA 1
ATOM 4066 C C . PHE B 1 253 ? -1.739 10.648 -15.148 1 96.62 253 PHE B C 1
ATOM 4068 O O . PHE B 1 253 ? -1.593 10.93 -16.344 1 96.62 253 PHE B O 1
ATOM 4075 N N . CYS B 1 254 ? -1.105 9.617 -14.484 1 97.38 254 CYS B N 1
ATOM 4076 C CA . CYS B 1 254 ? -0.146 8.875 -15.297 1 97.38 254 CYS B CA 1
ATOM 4077 C C . CYS B 1 254 ? -0.516 7.398 -15.352 1 97.38 254 CYS B C 1
ATOM 4079 O O . CYS B 1 254 ? -1.174 6.879 -14.453 1 97.38 254 CYS B O 1
ATOM 4081 N N . ILE B 1 255 ? -0.221 6.719 -16.422 1 97.31 255 ILE B N 1
ATOM 4082 C CA . ILE B 1 255 ? -0.115 5.273 -16.562 1 97.31 255 ILE B CA 1
ATOM 4083 C C . ILE B 1 255 ? 1.354 4.859 -16.562 1 97.31 255 ILE B C 1
ATOM 4085 O O . ILE B 1 255 ? 2.072 5.098 -17.531 1 97.31 255 ILE B O 1
ATOM 4089 N N . PRO B 1 256 ? 1.825 4.234 -15.531 1 96.81 256 PRO B N 1
ATOM 4090 C CA . PRO B 1 256 ? 3.254 3.936 -15.398 1 96.81 256 PRO B CA 1
ATOM 4091 C C . PRO B 1 256 ? 3.664 2.674 -16.156 1 96.81 256 PRO B C 1
ATOM 4093 O O . PRO B 1 256 ? 2.879 1.729 -16.266 1 96.81 256 PRO B O 1
ATOM 4096 N N . TYR B 1 257 ? 4.875 2.654 -16.688 1 96.44 257 TYR B N 1
ATOM 4097 C CA . TYR B 1 257 ? 5.496 1.52 -17.359 1 96.44 257 TYR B CA 1
ATOM 4098 C C . TYR B 1 257 ? 6.91 1.283 -16.844 1 96.44 257 TYR B C 1
ATOM 4100 O O . TYR B 1 257 ? 7.586 2.221 -16.422 1 96.44 257 TYR B O 1
ATOM 4108 N N . SER B 1 258 ? 7.281 0.03 -16.938 1 94.31 258 SER B N 1
ATOM 4109 C CA . SER B 1 258 ? 8.672 -0.27 -16.609 1 94.31 258 SER B CA 1
ATOM 4110 C C . SER B 1 258 ? 9.625 0.355 -17.625 1 94.31 258 SER B C 1
ATOM 4112 O O . SER B 1 258 ? 9.312 0.426 -18.812 1 94.31 258 SER B O 1
ATOM 4114 N N . THR B 1 259 ? 10.773 0.747 -17.141 1 91.44 259 THR B N 1
ATOM 4115 C CA . THR B 1 259 ? 11.797 1.261 -18.047 1 91.44 259 THR B CA 1
ATOM 4116 C C . THR B 1 259 ? 12.625 0.12 -18.641 1 91.44 259 THR B C 1
ATOM 4118 O O . THR B 1 259 ? 13.398 0.326 -19.578 1 91.44 259 THR B O 1
ATOM 4121 N N . LYS B 1 260 ? 12.383 -1.039 -18.062 1 87.19 260 LYS B N 1
ATOM 4122 C CA . LYS B 1 260 ? 13.078 -2.221 -18.562 1 87.19 260 LYS B CA 1
ATOM 4123 C C . LYS B 1 260 ? 12.367 -2.797 -19.797 1 87.19 260 LYS B C 1
ATOM 4125 O O . LYS B 1 260 ? 11.141 -2.682 -19.922 1 87.19 260 LYS B O 1
ATOM 4130 N N . ASN B 1 261 ? 13.094 -3.244 -20.797 1 76.19 261 ASN B N 1
ATOM 4131 C CA . ASN B 1 261 ? 12.531 -3.861 -21.984 1 76.19 261 ASN B CA 1
ATOM 4132 C C . ASN B 1 261 ? 12.109 -5.305 -21.719 1 76.19 261 ASN B C 1
ATOM 4134 O O . ASN B 1 261 ? 12.953 -6.184 -21.547 1 76.19 261 ASN B O 1
ATOM 4138 N N . TYR B 1 262 ? 10.891 -5.477 -21.359 1 70.25 262 TYR B N 1
ATOM 4139 C CA . TYR B 1 262 ? 10.422 -6.844 -21.141 1 70.25 262 TYR B CA 1
ATOM 4140 C C . TYR B 1 262 ? 9.758 -7.398 -22.391 1 70.25 262 TYR B C 1
ATOM 4142 O O . TYR B 1 262 ? 9.297 -8.539 -22.406 1 70.25 262 TYR B O 1
ATOM 4150 N N . GLY B 1 263 ? 10.344 -7.223 -23.625 1 53.81 263 GLY B N 1
ATOM 4151 C CA . GLY B 1 263 ? 9.836 -7.75 -24.891 1 53.81 263 GLY B CA 1
ATOM 4152 C C . GLY B 1 263 ? 8.336 -7.574 -25.047 1 53.81 263 GLY B C 1
ATOM 4153 O O . GLY B 1 263 ? 7.625 -8.539 -25.328 1 53.81 263 GLY B O 1
ATOM 4154 N N . HIS B 1 264 ? 7.766 -6.684 -24.516 1 49.19 264 HIS B N 1
ATOM 4155 C CA . HIS B 1 264 ? 6.34 -6.555 -24.797 1 49.19 264 HIS B CA 1
ATOM 4156 C C . HIS B 1 264 ? 6.09 -6.246 -26.266 1 49.19 264 HIS B C 1
ATOM 4158 O O . HIS B 1 264 ? 6.742 -5.375 -26.844 1 49.19 264 HIS B O 1
ATOM 4164 N N . THR B 1 265 ? 5.676 -7.195 -27.031 1 37.09 265 THR B N 1
ATOM 4165 C CA . THR B 1 265 ? 5.203 -6.98 -28.391 1 37.09 265 THR B CA 1
ATOM 4166 C C . THR B 1 265 ? 4.227 -5.809 -28.453 1 37.09 265 THR B C 1
ATOM 4168 O O . THR B 1 265 ? 3.111 -5.898 -27.938 1 37.09 265 THR B O 1
ATOM 4171 N N . ALA B 1 266 ? 4.512 -4.602 -28.297 1 36.84 266 ALA B N 1
ATOM 4172 C CA . ALA B 1 266 ? 3.643 -3.582 -28.875 1 36.84 266 ALA B CA 1
ATOM 4173 C C . ALA B 1 266 ? 3.053 -4.059 -30.203 1 36.84 266 ALA B C 1
ATOM 4175 O O . ALA B 1 266 ? 3.791 -4.395 -31.125 1 36.84 266 ALA B O 1
ATOM 4176 N N . ARG B 1 267 ? 1.919 -4.609 -30.172 1 32.22 267 ARG B N 1
ATOM 4177 C CA . ARG B 1 267 ? 1.321 -4.762 -31.5 1 32.22 267 ARG B CA 1
ATOM 4178 C C . ARG B 1 267 ? 1.534 -3.508 -32.344 1 32.22 267 ARG B C 1
ATOM 4180 O O . ARG B 1 267 ? 1.313 -2.391 -31.875 1 32.22 267 ARG B O 1
ATOM 4187 N N . GLU B 1 268 ? 2.467 -3.438 -33.219 1 28.92 268 GLU B N 1
ATOM 4188 C CA . GLU B 1 268 ? 2.537 -2.463 -34.312 1 28.92 268 GLU B CA 1
ATOM 4189 C C . GLU B 1 268 ? 1.144 -2.006 -34.719 1 28.92 268 GLU B C 1
ATOM 4191 O O . GLU B 1 268 ? 0.319 -2.818 -35.156 1 28.92 268 GLU B O 1
ATOM 4196 N N . VAL B 1 269 ? 0.742 -1.018 -34.469 1 19.12 269 VAL B N 1
ATOM 4197 C CA . VAL B 1 269 ? -0.273 -0.319 -35.25 1 19.12 269 VAL B CA 1
ATOM 4198 C C . VAL B 1 269 ? 0.349 0.224 -36.531 1 19.12 269 VAL B C 1
ATOM 4200 O O . VAL B 1 269 ? 1.45 0.778 -36.5 1 19.12 269 VAL B O 1
#